Protein 8CID (pdb70)

Nearest PDB structures (foldseek):
  8cid-assembly1_B  TM=9.946E-01  e=5.737E-70  Oryza sativa
  8hl8-assembly1_A  TM=7.760E-01  e=4.153E-19  Marinactinospora thermotolerans
  7xpu-assembly1_A  TM=7.538E-01  e=1.114E-18  Marinactinospora thermotolerans
  7xpt-assembly1_A  TM=7.602E-01  e=1.715E-18  Marinactinospora thermotolerans
  6qkv-assembly1_A  TM=4.142E-01  e=2.323E+00  Pseudomonas aeruginosa

Organism: Oryza sativa subsp. japonica (NCBI:txid39947)

Structure (mmCIF, N/CA/C/O backbone):
data_8CID
#
_entry.id   8CID
#
_cell.length_a   115.390
_cell.length_b   115.390
_cell.length_c   157.900
_cell.angle_alpha   90.000
_cell.angle_beta   90.000
_cell.angle_gamma   90.000
#
_symmetry.space_group_name_H-M   'P 43 21 2'
#
loop_
_atom_site.group_PDB
_atom_site.id
_atom_site.type_symbol
_atom_site.label_atom_id
_atom_site.label_alt_id
_atom_site.label_comp_id
_atom_site.label_asym_id
_atom_site.label_entity_id
_atom_site.label_seq_id
_atom_site.pdbx_PDB_ins_code
_atom_site.Cartn_x
_atom_site.Cartn_y
_atom_site.Cartn_z
_atom_site.occupancy
_atom_site.B_iso_or_equiv
_atom_site.auth_seq_id
_atom_site.auth_comp_id
_atom_site.auth_asym_id
_atom_site.auth_atom_id
_atom_site.pdbx_PDB_model_num
ATOM 1 N N . GLU A 1 4 ? 54.47835 95.53998 82.61790 1.000 78.44472 4 GLU A N 1
ATOM 2 C CA . GLU A 1 4 ? 55.38045 96.57462 83.21945 1.000 79.80751 4 GLU A CA 1
ATOM 3 C C . GLU A 1 4 ? 56.82562 96.06977 83.25687 1.000 80.54439 4 GLU A C 1
ATOM 4 O O . GLU A 1 4 ? 57.08014 94.90763 83.59297 1.000 80.84251 4 GLU A O 1
ATOM 16 N N . ILE A 1 5 ? 57.76482 96.95683 82.92912 1.000 78.26471 5 ILE A N 1
ATOM 17 C CA . ILE A 1 5 ? 59.14996 96.58261 82.66742 1.000 78.77667 5 ILE A CA 1
ATOM 18 C C . ILE A 1 5 ? 60.06886 97.60848 83.31119 1.000 80.37374 5 ILE A C 1
ATOM 19 O O . ILE A 1 5 ? 59.76544 98.80542 83.32885 1.000 80.51809 5 ILE A O 1
ATOM 35 N N . GLN A 1 6 ? 61.20638 97.13910 83.81269 1.000 80.11520 6 GLN A N 1
ATOM 36 C CA . GLN A 1 6 ? 62.31409 97.98869 84.21293 1.000 81.64280 6 GLN A CA 1
ATOM 37 C C . GLN A 1 6 ? 63.55898 97.61086 83.42070 1.000 81.61305 6 GLN A C 1
ATOM 38 O O . GLN A 1 6 ? 63.64161 96.52683 82.83694 1.000 80.77777 6 GLN A O 1
ATOM 52 N N . ASP A 1 7 ? 64.53788 98.51847 83.40861 1.000 81.27403 7 ASP A N 1
ATOM 53 C CA . ASP A 1 7 ? 65.76157 98.27050 82.65202 1.000 81.41444 7 ASP A CA 1
ATOM 54 C C . ASP A 1 7 ? 66.41612 96.96840 83.09629 1.000 82.20544 7 ASP A C 1
ATOM 55 O O . ASP A 1 7 ? 66.98393 96.23239 82.28130 1.000 81.69889 7 ASP A O 1
ATOM 64 N N . SER A 1 8 ? 66.34773 96.66728 84.39310 1.000 79.92607 8 SER A N 1
ATOM 65 C CA . SER A 1 8 ? 67.05530 95.51390 84.93338 1.000 80.96530 8 SER A CA 1
ATOM 66 C C . SER A 1 8 ? 66.60700 94.19075 84.32929 1.000 79.63588 8 SER A C 1
ATOM 67 O O . SER A 1 8 ? 67.25777 93.16777 84.57833 1.000 80.39830 8 SER A O 1
ATOM 75 N N . GLU A 1 9 ? 65.52084 94.17087 83.55692 1.000 82.29368 9 GLU A N 1
ATOM 76 C CA . GLU A 1 9 ? 65.03599 92.93121 82.96340 1.000 81.09518 9 GLU A CA 1
ATOM 77 C C . GLU A 1 9 ? 65.34049 92.79726 81.47134 1.000 79.83485 9 GLU A C 1
ATOM 78 O O . GLU A 1 9 ? 64.85246 91.85350 80.83669 1.000 78.74964 9 GLU A O 1
ATOM 90 N N . VAL A 1 10 ? 66.12782 93.70204 80.89566 1.000 80.30500 10 VAL A N 1
ATOM 91 C CA . VAL A 1 10 ? 66.36037 93.74201 79.45368 1.000 79.12921 10 VAL A CA 1
ATOM 92 C C . VAL A 1 10 ? 67.77880 93.26419 79.17760 1.000 80.22454 10 VAL A C 1
ATOM 93 O O . VAL A 1 10 ? 68.72591 93.70334 79.83900 1.000 81.81173 10 VAL A O 1
ATOM 106 N N . ASP A 1 11 ? 67.92353 92.37921 78.18749 1.000 79.27784 11 ASP A N 1
ATOM 107 C CA . ASP A 1 11 ? 69.21410 91.88063 77.71717 1.000 80.21518 11 ASP A CA 1
ATOM 108 C C . ASP A 1 11 ? 69.34929 92.24885 76.24365 1.000 79.11320 11 ASP A C 1
ATOM 109 O O . ASP A 1 11 ? 68.59527 91.75107 75.40195 1.000 77.70219 11 ASP A O 1
ATOM 118 N N . ILE A 1 12 ? 70.30528 93.12507 75.93258 1.000 77.65353 12 ILE A N 1
ATOM 119 C CA . ILE A 1 12 ? 70.59350 93.51173 74.54872 1.000 76.85257 12 ILE A CA 1
ATOM 120 C C . ILE A 1 12 ? 71.47766 92.42423 73.94974 1.000 77.48214 12 ILE A C 1
ATOM 121 O O . ILE A 1 12 ? 72.68818 92.38714 74.16825 1.000 79.04712 12 ILE A O 1
ATOM 137 N N . VAL A 1 13 ? 70.87607 91.56429 73.13362 1.000 76.14865 13 VAL A N 1
ATOM 138 C CA . VAL A 1 13 ? 71.55186 90.44112 72.48179 1.000 76.67361 13 VAL A CA 1
ATOM 139 C C . VAL A 1 13 ? 71.86050 90.83400 71.04473 1.000 76.04335 13 VAL A C 1
ATOM 140 O O . VAL A 1 13 ? 70.94686 91.12798 70.26260 1.000 74.46596 13 VAL A O 1
ATOM 153 N N . ILE A 1 14 ? 73.14419 90.81187 70.68716 1.000 76.24019 14 ILE A N 1
ATOM 154 C CA . ILE A 1 14 ? 73.61054 91.32131 69.40344 1.000 75.94938 14 ILE A CA 1
ATOM 155 C C . ILE A 1 14 ? 74.49550 90.27759 68.74312 1.000 76.95725 14 ILE A C 1
ATOM 156 O O . ILE A 1 14 ? 75.38733 89.71077 69.38658 1.000 78.59326 14 ILE A O 1
ATOM 172 N N . ALA A 1 15 ? 74.24787 90.03825 67.45777 1.000 77.58259 15 ALA A N 1
ATOM 173 C CA . ALA A 1 15 ? 75.13890 89.25774 66.61310 1.000 78.59096 15 ALA A CA 1
ATOM 174 C C . ALA A 1 15 ? 76.20639 90.16482 66.01957 1.000 79.42187 15 ALA A C 1
ATOM 175 O O . ALA A 1 15 ? 75.89733 91.25531 65.52501 1.000 78.45343 15 ALA A O 1
ATOM 182 N N . ALA A 1 16 ? 77.46076 89.72163 66.08661 1.000 81.07705 16 ALA A N 1
ATOM 183 C CA . ALA A 1 16 ? 78.56646 90.40007 65.42175 1.000 82.10620 16 ALA A CA 1
ATOM 184 C C . ALA A 1 16 ? 78.97212 89.61199 64.17945 1.000 82.50281 16 ALA A C 1
ATOM 185 O O . ALA A 1 16 ? 79.53873 88.52049 64.28625 1.000 83.80430 16 ALA A O 1
ATOM 192 N N . LEU A 1 17 ? 78.63980 90.14579 63.00240 1.000 82.69411 17 LEU A N 1
ATOM 193 C CA . LEU A 1 17 ? 79.18659 89.65487 61.74537 1.000 83.30621 17 LEU A CA 1
ATOM 194 C C . LEU A 1 17 ? 80.24367 90.60127 61.18632 1.000 84.29790 17 LEU A C 1
ATOM 195 O O . LEU A 1 17 ? 81.07273 90.17747 60.36875 1.000 85.51500 17 LEU A O 1
ATOM 211 N N . GLN A 1 18 ? 80.20901 91.87921 61.59380 1.000 84.68147 18 GLN A N 1
ATOM 212 C CA . GLN A 1 18 ? 81.32456 92.80454 61.42665 1.000 85.96797 18 GLN A CA 1
ATOM 213 C C . GLN A 1 18 ? 82.29627 92.66753 62.59082 1.000 87.87938 18 GLN A C 1
ATOM 214 O O . GLN A 1 18 ? 81.86228 92.64442 63.74957 1.000 87.64276 18 GLN A O 1
ATOM 228 N N . PRO A 1 19 ? 83.60263 92.56004 62.33384 1.000 86.72427 19 PRO A N 1
ATOM 229 C CA . PRO A 1 19 ? 84.52863 92.40600 63.46752 1.000 88.65724 19 PRO A CA 1
ATOM 230 C C . PRO A 1 19 ? 84.73496 93.68977 64.25415 1.000 88.91296 19 PRO A C 1
ATOM 231 O O . PRO A 1 19 ? 84.82792 93.64209 65.48930 1.000 89.60893 19 PRO A O 1
ATOM 242 N N . ASN A 1 20 ? 84.83339 94.83541 63.57903 1.000 89.67744 20 ASN A N 1
ATOM 243 C CA . ASN A 1 20 ? 85.06987 96.11116 64.25039 1.000 90.07287 20 ASN A CA 1
ATOM 244 C C . ASN A 1 20 ? 83.72724 96.74098 64.59687 1.000 87.97026 20 ASN A C 1
ATOM 245 O O . ASN A 1 20 ? 83.05894 97.31985 63.73549 1.000 86.42788 20 ASN A O 1
ATOM 256 N N . LEU A 1 21 ? 83.33824 96.65129 65.86834 1.000 87.76936 21 LEU A N 1
ATOM 257 C CA . LEU A 1 21 ? 82.09303 97.23699 66.34269 1.000 86.03253 21 LEU A CA 1
ATOM 258 C C . LEU A 1 21 ? 82.33101 98.50001 67.16410 1.000 86.75855 21 LEU A C 1
ATOM 259 O O . LEU A 1 21 ? 81.48843 98.86838 67.99036 1.000 85.98376 21 LEU A O 1
ATOM 275 N N . THR A 1 22 ? 83.46422 99.17038 66.94917 1.000 84.39110 22 THR A N 1
ATOM 276 C CA . THR A 1 22 ? 83.72979 100.43531 67.62689 1.000 85.20904 22 THR A CA 1
ATOM 277 C C . THR A 1 22 ? 82.77343 101.51895 67.14474 1.000 83.45540 22 THR A C 1
ATOM 278 O O . THR A 1 22 ? 82.13865 102.20733 67.95164 1.000 83.07575 22 THR A O 1
ATOM 289 N N . THR A 1 23 ? 82.65180 101.67588 65.82395 1.000 83.32438 23 THR A N 1
ATOM 290 C CA . THR A 1 23 ? 81.75692 102.68801 65.27498 1.000 81.68516 23 THR A CA 1
ATOM 291 C C . THR A 1 23 ? 80.32450 102.45040 65.73489 1.000 79.85586 23 THR A C 1
ATOM 292 O O . THR A 1 23 ? 79.60117 103.39644 66.06563 1.000 79.10945 23 THR A O 1
ATOM 303 N N . PHE A 1 24 ? 79.90940 101.18423 65.77081 1.000 82.76544 24 PHE A N 1
ATOM 304 C CA . PHE A 1 24 ? 78.54679 100.81540 66.14069 1.000 81.07013 24 PHE A CA 1
ATOM 305 C C . PHE A 1 24 ? 78.24881 101.14000 67.59857 1.000 81.59902 24 PHE A C 1
ATOM 306 O O . PHE A 1 24 ? 77.30341 101.87419 67.90252 1.000 80.58152 24 PHE A O 1
ATOM 323 N N . PHE A 1 25 ? 79.06033 100.61692 68.51817 1.000 82.44007 25 PHE A N 1
ATOM 324 C CA . PHE A 1 25 ? 78.72401 100.72091 69.93434 1.000 82.98005 25 PHE A CA 1
ATOM 325 C C . PHE A 1 25 ? 78.86798 102.14652 70.44890 1.000 83.71584 25 PHE A C 1
ATOM 326 O O . PHE A 1 25 ? 78.08947 102.58125 71.30536 1.000 83.39603 25 PHE A O 1
ATOM 343 N N . GLU A 1 26 ? 79.85888 102.89108 69.95413 1.000 83.50201 26 GLU A N 1
ATOM 344 C CA . GLU A 1 26 ? 79.99531 104.27877 70.38647 1.000 84.27573 26 GLU A CA 1
ATOM 345 C C . GLU A 1 26 ?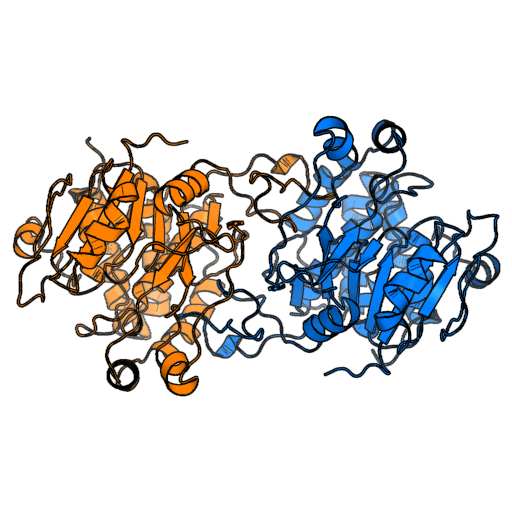 78.77530 105.10137 69.98701 1.000 82.43320 26 GLU A C 1
ATOM 346 O O . GLU A 1 26 ? 78.43623 106.08200 70.66129 1.000 82.77257 26 GLU A O 1
ATOM 358 N N . ALA A 1 27 ? 78.10267 104.71980 68.89749 1.000 82.32018 27 ALA A N 1
ATOM 359 C CA . ALA A 1 27 ? 76.89692 105.42938 68.48469 1.000 80.55126 27 ALA A CA 1
ATOM 360 C C . ALA A 1 27 ? 75.69449 105.01479 69.32693 1.000 79.57678 27 ALA A C 1
ATOM 361 O O . ALA A 1 27 ? 74.87771 105.86126 69.70887 1.000 79.06970 27 ALA A O 1
ATOM 368 N N . TRP A 1 28 ? 75.56947 103.71895 69.62040 1.000 81.33403 28 TRP A N 1
ATOM 369 C CA . TRP A 1 28 ? 74.49042 103.20262 70.45265 1.000 80.55935 28 TRP A CA 1
ATOM 370 C C . TRP A 1 28 ? 74.74325 103.36762 71.94314 1.000 82.12878 28 TRP A C 1
ATOM 371 O O . TRP A 1 28 ? 73.85239 103.05381 72.73979 1.000 81.66965 28 TRP A O 1
ATOM 392 N N . ARG A 1 29 ? 75.91739 103.85434 72.33974 1.000 79.94028 29 ARG A N 1
ATOM 393 C CA . ARG A 1 29 ? 76.31652 103.84417 73.74280 1.000 81.69401 29 ARG A CA 1
ATOM 394 C C . ARG A 1 29 ? 75.27330 104.51194 74.63330 1.000 81.39938 29 ARG A C 1
ATOM 395 O O . ARG A 1 29 ? 74.80970 103.88362 75.59404 1.000 81.57395 29 ARG A O 1
ATOM 416 N N . PRO A 1 30 ? 74.88078 105.76373 74.37392 1.000 81.25410 30 PRO A N 1
ATOM 417 C CA . PRO A 1 30 ? 73.91162 106.40928 75.27962 1.000 81.21719 30 PRO A CA 1
ATOM 418 C C . PRO A 1 30 ? 72.71391 105.53713 75.61555 1.000 79.85062 30 PRO A C 1
ATOM 419 O O . PRO A 1 30 ? 72.11576 105.69511 76.68790 1.000 80.33812 30 PRO A O 1
ATOM 430 N N . PHE A 1 31 ? 72.34438 104.61857 74.72557 1.000 81.24894 31 PHE A N 1
ATOM 431 C CA . PHE A 1 31 ? 71.14987 103.79794 74.87915 1.000 79.82586 31 PHE A CA 1
ATOM 432 C C . PHE A 1 31 ? 71.43613 102.38553 75.36855 1.000 80.22921 31 PHE A C 1
ATOM 433 O O . PHE A 1 31 ? 70.63526 101.83573 76.13322 1.000 79.95471 31 PHE A O 1
ATOM 450 N N . PHE A 1 32 ? 72.56906 101.79314 74.97464 1.000 80.16747 32 PHE A N 1
ATOM 451 C CA . PHE A 1 32 ? 72.87672 100.44872 75.44095 1.000 80.68350 32 PHE A CA 1
ATOM 452 C C . PHE A 1 32 ? 73.47063 100.46067 76.84854 1.000 82.70109 32 PHE A C 1
ATOM 453 O O . PHE A 1 32 ? 73.22248 99.53781 77.63521 1.000 82.98941 32 PHE A O 1
ATOM 470 N N . SER A 1 33 ? 74.29174 101.47099 77.15659 1.000 80.18681 33 SER A N 1
ATOM 471 C CA . SER A 1 33 ? 75.15581 101.44500 78.33486 1.000 82.41641 33 SER A CA 1
ATOM 472 C C . SER A 1 33 ? 74.43431 100.94214 79.57656 1.000 82.69654 33 SER A C 1
ATOM 473 O O . SER A 1 33 ? 74.93257 100.06007 80.28114 1.000 83.82327 33 SER A O 1
ATOM 481 N N . ARG A 1 34 ? 73.25148 101.48152 79.85358 1.000 83.95303 34 ARG A N 1
ATOM 482 C CA . ARG A 1 34 ? 72.51058 101.13202 81.05895 1.000 84.31830 34 ARG A CA 1
ATOM 483 C C . ARG A 1 34 ? 71.96939 99.70648 81.05618 1.000 83.30933 34 ARG A C 1
ATOM 484 O O . ARG A 1 34 ? 71.27421 99.34126 82.01370 1.000 83.50063 34 ARG A O 1
ATOM 505 N N . PHE A 1 35 ? 72.29113 98.88940 80.05265 1.000 83.10413 35 PHE A N 1
ATOM 506 C CA . PHE A 1 35 ? 71.74791 97.54351 79.93327 1.000 82.11795 35 PHE A CA 1
ATOM 507 C C . PHE A 1 35 ? 72.88520 96.52938 79.81257 1.000 83.14688 35 PHE A C 1
ATOM 508 O O . PHE A 1 35 ? 74.02466 96.87989 79.49612 1.000 84.22592 35 PHE A O 1
ATOM 525 N N . HIS A 1 36 ? 72.54949 95.25279 80.01893 1.000 83.90690 36 HIS A N 1
ATOM 526 C CA . HIS A 1 36 ? 73.47814 94.14503 79.80351 1.000 84.71497 36 HIS A CA 1
ATOM 527 C C . HIS A 1 36 ? 73.51161 93.79212 78.31966 1.000 83.38000 36 HIS A C 1
ATOM 528 O O . HIS A 1 36 ? 72.45786 93.61872 77.69914 1.000 81.59172 36 HIS A O 1
ATOM 543 N N . ILE A 1 37 ? 74.70952 93.68969 77.74987 1.000 83.62131 37 ILE A N 1
ATOM 544 C CA . ILE A 1 37 ? 74.88766 93.45865 76.31988 1.000 82.64039 37 ILE A CA 1
ATOM 545 C C . ILE A 1 37 ? 75.53292 92.09073 76.12457 1.000 83.39166 37 ILE A C 1
ATOM 546 O O . ILE A 1 37 ? 76.67392 91.86953 76.55346 1.000 85.23174 37 ILE A O 1
ATOM 562 N N . ILE A 1 38 ? 74.83338 91.19809 75.41818 1.000 81.18505 38 ILE A N 1
ATOM 563 C CA . ILE A 1 38 ? 75.32948 89.85905 75.10641 1.000 81.79793 38 ILE A CA 1
ATOM 564 C C . ILE A 1 38 ? 75.73920 89.79350 73.64233 1.000 81.32403 38 ILE A C 1
ATOM 565 O O . ILE A 1 38 ? 74.96224 89.33734 72.79455 1.000 79.87940 38 ILE A O 1
ATOM 581 N N . VAL A 1 39 ? 76.97273 90.20517 73.34294 1.000 82.02125 39 VAL A N 1
ATOM 582 C CA . VAL A 1 39 ? 77.52278 90.03339 72.00298 1.000 81.94620 39 VAL A CA 1
ATOM 583 C C . VAL A 1 39 ? 77.81603 88.56175 71.72546 1.000 82.57403 39 VAL A C 1
ATOM 584 O O . VAL A 1 39 ? 78.21033 87.79684 72.61896 1.000 83.87353 39 VAL A O 1
ATOM 597 N N . VAL A 1 40 ? 77.64156 88.16320 70.46618 1.000 82.79283 40 VAL A N 1
ATOM 598 C CA . VAL A 1 40 ? 77.98636 86.82461 69.99320 1.000 83.50249 40 VAL A CA 1
ATOM 599 C C . VAL A 1 40 ? 78.84488 86.96854 68.74414 1.000 84.06287 40 VAL A C 1
ATOM 600 O O . VAL A 1 40 ? 78.43636 87.62684 67.77856 1.000 82.79348 40 VAL A O 1
ATOM 613 N N . LYS A 1 41 ? 80.01947 86.34263 68.75646 1.000 85.15367 41 LYS A N 1
ATOM 614 C CA . LYS A 1 41 ? 80.88168 86.28420 67.58322 1.000 85.96545 41 LYS A CA 1
ATOM 615 C C . LYS A 1 41 ? 80.39737 85.19772 66.63328 1.000 85.40190 41 LYS A C 1
ATOM 616 O O . LYS A 1 41 ? 80.21054 84.04597 67.04028 1.000 85.86101 41 LYS A O 1
ATOM 635 N N . ASP A 1 42 ? 80.20658 85.55773 65.37280 1.000 86.37748 42 ASP A N 1
ATOM 636 C CA . ASP A 1 42 ? 79.90228 84.59233 64.32984 1.000 86.13939 42 ASP A CA 1
ATOM 637 C C . ASP A 1 42 ? 80.94438 83.47402 64.29745 1.000 88.34006 42 ASP A C 1
ATOM 638 O O . ASP A 1 42 ? 82.14446 83.76144 64.16429 1.000 89.98157 42 ASP A O 1
ATOM 647 N N . PRO A 1 43 ? 80.53837 82.20581 64.41869 1.000 86.75670 43 PRO A N 1
ATOM 648 C CA . PRO A 1 43 ? 81.51192 81.10880 64.25591 1.000 88.93137 43 PRO A CA 1
ATOM 649 C C . PRO A 1 43 ? 82.36074 81.20154 62.99508 1.000 89.96408 43 PRO A C 1
ATOM 650 O O . PRO A 1 43 ? 83.55255 80.87500 63.04352 1.000 92.10807 43 PRO A O 1
ATOM 661 N N . ASP A 1 44 ? 81.79060 81.62444 61.86183 1.000 89.94011 44 ASP A N 1
ATOM 662 C CA . ASP A 1 44 ? 82.58463 81.70806 60.63923 1.000 90.99246 44 ASP A CA 1
ATOM 663 C C . ASP A 1 44 ? 83.58480 82.85682 60.67185 1.000 91.78538 44 ASP A C 1
ATOM 664 O O . ASP A 1 44 ? 84.37149 82.99864 59.72915 1.000 92.88247 44 ASP A O 1
ATOM 673 N N . MET A 1 45 ? 83.56232 83.67949 61.71788 1.000 91.12139 45 MET A N 1
ATOM 674 C CA . MET A 1 45 ? 84.40961 84.86108 61.81754 1.000 91.77790 45 MET A CA 1
ATOM 675 C C . MET A 1 45 ? 85.75862 84.46973 62.41047 1.000 94.37344 45 MET A C 1
ATOM 676 O O . MET A 1 45 ? 85.81689 83.95030 63.52958 1.000 95.01838 45 MET A O 1
ATOM 690 N N . ALA A 1 46 ? 86.83821 84.71956 61.66762 1.000 93.70957 46 ALA A N 1
ATOM 691 C CA . ALA A 1 46 ? 88.17054 84.41311 62.17787 1.000 96.32321 46 ALA A CA 1
ATOM 692 C C . ALA A 1 46 ? 88.73169 85.53877 63.04227 1.000 96.82055 46 ALA A C 1
ATOM 693 O O . ALA A 1 46 ? 89.30660 85.27968 64.10424 1.000 98.25584 46 ALA A O 1
ATOM 700 N N . GLU A 1 47 ? 88.57957 86.78589 62.60335 1.000 99.11404 47 GLU A N 1
ATOM 701 C CA . GLU A 1 47 ? 89.21863 87.92876 63.24306 1.000 99.82826 47 GLU A CA 1
ATOM 702 C C . GLU A 1 47 ? 88.61849 88.18877 64.62820 1.000 99.04014 47 GLU A C 1
ATOM 703 O O . GLU A 1 47 ? 87.73788 87.46695 65.10449 1.000 97.97964 47 GLU A O 1
ATOM 715 N N . GLU A 1 48 ? 89.08446 89.25478 65.28104 1.000 98.73032 48 GLU A N 1
ATOM 716 C CA . GLU A 1 48 ? 88.72354 89.52359 66.66619 1.000 98.51386 48 GLU A CA 1
ATOM 717 C C . GLU A 1 48 ? 87.84494 90.76053 66.78786 1.000 96.58254 48 GLU A C 1
ATOM 718 O O . GLU A 1 48 ? 87.94580 91.70115 65.99154 1.000 96.10790 48 GLU A O 1
ATOM 730 N N . LEU A 1 49 ? 86.98692 90.73778 67.81112 1.000 95.14244 49 LEU A N 1
ATOM 731 C CA . LEU A 1 49 ? 85.96368 91.75740 68.01672 1.000 93.21823 49 LEU A CA 1
ATOM 732 C C . LEU A 1 49 ? 86.54265 92.98072 68.71191 1.000 94.24328 49 LEU A C 1
ATOM 733 O O . LEU A 1 49 ? 86.84638 92.93563 69.90794 1.000 95.43329 49 LEU A O 1
ATOM 749 N N . GLN A 1 50 ? 86.66817 94.08050 67.97912 1.000 94.22627 50 GLN A N 1
ATOM 750 C CA . GLN A 1 50 ? 87.07127 95.36480 68.55378 1.000 95.00290 50 GLN A CA 1
ATOM 751 C C . GLN A 1 50 ? 85.84484 96.10528 69.06862 1.000 93.16418 50 GLN A C 1
ATOM 752 O O . GLN A 1 50 ? 85.20940 96.88478 68.35946 1.000 91.61750 50 GLN A O 1
ATOM 766 N N . ILE A 1 51 ? 85.52894 95.85920 70.32917 1.000 92.38979 51 ILE A N 1
ATOM 767 C CA . ILE A 1 51 ? 84.39103 96.45321 71.02315 1.000 90.96925 51 ILE A CA 1
ATOM 768 C C . ILE A 1 51 ? 84.93992 97.42659 72.05774 1.000 92.53860 51 ILE A C 1
ATOM 769 O O . ILE A 1 51 ? 85.82370 97.04821 72.83558 1.000 94.54865 51 ILE A O 1
ATOM 785 N N . PRO A 1 52 ? 84.43761 98.65679 72.12239 1.000 90.82450 52 PRO A N 1
ATOM 786 C CA . PRO A 1 52 ? 84.87949 99.58410 73.17139 1.000 92.39341 52 PRO A CA 1
ATOM 787 C C . PRO A 1 52 ? 84.46718 99.12788 74.55843 1.000 92.84129 52 PRO A C 1
ATOM 788 O O . PRO A 1 52 ? 83.61952 98.24834 74.72841 1.000 91.59096 52 PRO A O 1
ATOM 799 N N . THR A 1 53 ? 85.10980 99.72766 75.55985 1.000 93.37618 53 THR A N 1
ATOM 800 C CA . THR A 1 53 ? 84.87338 99.34379 76.93607 1.000 94.19081 53 THR A CA 1
ATOM 801 C C . THR A 1 53 ? 83.77160 100.22535 77.52349 1.000 93.15700 53 THR A C 1
ATOM 802 O O . THR A 1 53 ? 83.18990 101.07671 76.84542 1.000 91.77815 53 THR A O 1
ATOM 813 N N . GLY A 1 54 ? 83.47857 100.02726 78.80380 1.000 93.92024 54 GLY A N 1
ATOM 814 C CA . GLY A 1 54 ? 82.38246 100.72874 79.43656 1.000 93.05660 54 GLY A CA 1
ATOM 815 C C . GLY A 1 54 ? 81.03729 100.04484 79.38361 1.000 90.87869 54 GLY A C 1
ATOM 816 O O . GLY A 1 54 ? 80.03178 100.67385 79.74268 1.000 89.96090 54 GLY A O 1
ATOM 820 N N . PHE A 1 55 ? 80.97239 98.79297 78.94153 1.000 92.89378 55 PHE A N 1
ATOM 821 C CA . PHE A 1 55 ? 79.70812 98.07888 78.87787 1.000 90.92295 55 PHE A CA 1
ATOM 822 C C . PHE A 1 55 ? 79.69695 96.84729 79.77137 1.000 91.62116 55 PHE A C 1
ATOM 823 O O . PHE A 1 55 ? 80.73662 96.37356 80.23992 1.000 93.50763 55 PHE A O 1
ATOM 840 N N . ASP A 1 56 ? 78.48369 96.33673 79.98811 1.000 89.53780 56 ASP A N 1
ATOM 841 C CA . ASP A 1 56 ? 78.25227 95.10710 80.74065 1.000 89.84954 56 ASP A CA 1
ATOM 842 C C . ASP A 1 56 ? 78.16223 93.95565 79.73889 1.000 88.70808 56 ASP A C 1
ATOM 843 O O . ASP A 1 56 ? 77.09168 93.40939 79.45824 1.000 87.00786 56 ASP A O 1
ATOM 852 N N . LEU A 1 57 ? 79.32490 93.56919 79.21408 1.000 88.76737 57 LEU A N 1
ATOM 853 C CA . LEU A 1 57 ? 79.39107 92.63286 78.09916 1.000 87.90423 57 LEU A CA 1
ATOM 854 C C . LEU A 1 57 ? 79.85163 91.24071 78.50065 1.000 88.99894 57 LEU A C 1
ATOM 855 O O . LEU A 1 57 ? 80.86092 91.08666 79.20195 1.000 91.06786 57 LEU A O 1
ATOM 871 N N . LYS A 1 58 ? 79.13285 90.23908 77.99989 1.000 88.59748 58 LYS A N 1
ATOM 872 C CA . LYS A 1 58 ? 79.49802 88.83606 78.11941 1.000 89.42836 58 LYS A CA 1
ATOM 873 C C . LYS A 1 58 ? 79.62672 88.22186 76.72752 1.000 88.67670 58 LYS A C 1
ATOM 874 O O . LYS A 1 58 ? 78.76252 87.44267 76.31966 1.000 87.34432 58 LYS A O 1
ATOM 893 N N . VAL A 1 59 ? 80.69787 88.54608 76.00478 1.000 87.55025 59 VAL A N 1
ATOM 894 C CA . VAL A 1 59 ? 80.82023 88.03164 74.64771 1.000 86.92767 59 VAL A CA 1
AT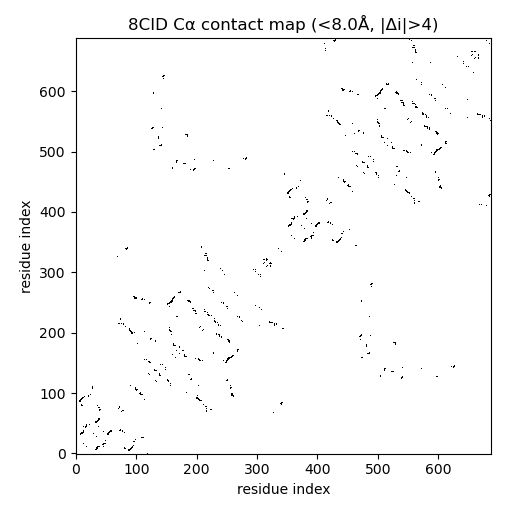OM 895 C C . VAL A 1 59 ? 80.78317 86.50141 74.68484 1.000 87.34770 59 VAL A C 1
ATOM 896 O O . VAL A 1 59 ? 81.25109 85.86822 75.63968 1.000 88.86393 59 VAL A O 1
ATOM 909 N N . TYR A 1 60 ? 80.26259 85.90136 73.61526 1.000 87.61485 60 TYR A N 1
ATOM 910 C CA . TYR A 1 60 ? 80.24625 84.45676 73.43186 1.000 88.03791 60 TYR A CA 1
ATOM 911 C C . TYR A 1 60 ? 80.92013 84.16628 72.09925 1.000 88.44941 60 TYR A C 1
ATOM 912 O O . TYR A 1 60 ? 81.03283 85.04460 71.23744 1.000 87.80211 60 TYR A O 1
ATOM 930 N N . THR A 1 61 ? 81.38148 82.93193 71.93206 1.000 89.16733 61 THR A N 1
ATOM 931 C CA . THR A 1 61 ? 82.22614 82.61859 70.78867 1.000 90.09610 61 THR A CA 1
ATOM 932 C C . THR A 1 61 ? 82.08676 81.16134 70.37241 1.000 90.50460 61 THR A C 1
ATOM 933 O O . THR A 1 61 ? 81.47810 80.34439 71.06719 1.000 90.32338 61 THR A O 1
ATOM 944 N N . LYS A 1 62 ? 82.66312 80.85699 69.20207 1.000 90.42962 62 LYS A N 1
ATOM 945 C CA . LYS A 1 62 ? 82.59353 79.53975 68.57827 1.000 90.94861 62 LYS A CA 1
ATOM 946 C C . LYS A 1 62 ? 82.85985 78.48290 69.63957 1.000 92.41913 62 LYS A C 1
ATOM 947 O O . LYS A 1 62 ? 82.20205 77.43622 69.66633 1.000 92.11864 62 LYS A O 1
ATOM 966 N N . SER A 1 63 ? 83.84213 78.74473 70.50773 1.000 93.81544 63 SER A N 1
ATOM 967 C CA . SER A 1 63 ? 84.13115 77.82323 71.60051 1.000 95.30057 63 SER A CA 1
ATOM 968 C C . SER A 1 63 ? 82.88300 77.56647 72.43604 1.000 93.79008 63 SER A C 1
ATOM 969 O O . SER A 1 63 ? 82.48204 76.41537 72.64334 1.000 94.02062 63 SER A O 1
ATOM 977 N N . ASP A 1 64 ? 82.24052 78.64165 72.90919 1.000 93.56981 64 ASP A N 1
ATOM 978 C CA . ASP A 1 64 ? 81.06203 78.47662 73.75531 1.000 92.24073 64 ASP A CA 1
ATOM 979 C C . ASP A 1 64 ? 79.91871 77.80712 73.00641 1.000 90.60855 64 ASP A C 1
ATOM 980 O O . ASP A 1 64 ? 79.06283 77.16518 73.62251 1.000 90.03608 64 ASP A O 1
ATOM 989 N N . MET A 1 65 ? 79.83846 78.00119 71.69363 1.000 93.53003 65 MET A N 1
ATOM 990 C CA . MET A 1 65 ? 78.69529 77.46326 70.97496 1.000 91.94913 65 MET A CA 1
ATOM 991 C C . MET A 1 65 ? 78.79182 75.94959 70.83286 1.000 93.10791 65 MET A C 1
ATOM 992 O O . MET A 1 65 ? 77.76341 75.26445 70.83176 1.000 92.14474 65 MET A O 1
ATOM 1006 N N . GLY A 1 66 ? 80.01259 75.41121 70.73260 1.000 92.35072 66 GLY A N 1
ATOM 1007 C CA . GLY A 1 66 ? 80.17573 73.98662 70.51315 1.000 93.64273 66 GLY A CA 1
ATOM 1008 C C . GLY A 1 66 ? 79.91744 73.12645 71.73298 1.000 94.31484 66 GLY A C 1
ATOM 1009 O O . GLY A 1 66 ? 79.60772 71.93954 71.58144 1.000 94.79922 66 GLY A O 1
ATOM 1013 N N . VAL A 1 67 ? 80.04170 73.68837 72.94153 1.000 93.72912 67 VAL A N 1
ATOM 1014 C CA . VAL A 1 67 ? 79.72253 72.91428 74.13610 1.000 94.29869 67 VAL A CA 1
ATOM 1015 C C . VAL A 1 67 ? 78.23889 72.57351 74.18884 1.000 92.42385 67 VAL A C 1
ATOM 1016 O O . VAL A 1 67 ? 77.84233 71.62636 74.88186 1.000 92.87951 67 VAL A O 1
ATOM 1029 N N . LEU A 1 68 ? 77.40135 73.33768 73.47765 1.000 94.72914 68 LEU A N 1
ATOM 1030 C CA . LEU A 1 68 ? 76.02374 72.91778 73.25492 1.000 93.07631 68 LEU A CA 1
ATOM 1031 C C . LEU A 1 68 ? 75.96208 71.61550 72.47069 1.000 93.78482 68 LEU A C 1
ATOM 1032 O O . LEU A 1 68 ? 74.98502 70.86830 72.58547 1.000 93.14719 68 LEU A O 1
ATOM 1048 N N . GLY A 1 69 ? 76.98298 71.32891 71.66721 1.000 92.51441 69 GLY A N 1
ATOM 1049 C CA . GLY A 1 69 ? 76.97849 70.11320 70.87343 1.000 93.38993 69 GLY A CA 1
ATOM 1050 C C . GLY A 1 69 ? 75.82841 70.01462 69.90083 1.000 91.67976 69 GLY A C 1
ATOM 1051 O O . GLY A 1 69 ? 75.36118 68.90417 69.61638 1.000 92.05685 69 GLY A O 1
ATOM 1055 N N . ALA A 1 70 ? 75.34936 71.15123 69.39306 1.000 93.82127 70 ALA A N 1
ATOM 1056 C CA . ALA A 1 70 ? 74.14508 71.20571 68.57722 1.000 92.01917 70 ALA A CA 1
ATOM 1057 C C . ALA A 1 70 ? 74.24770 70.29367 67.36217 1.000 92.82103 70 ALA A C 1
ATOM 1058 O O . ALA A 1 70 ? 74.99667 70.57846 66.41967 1.000 93.42557 70 ALA A O 1
ATOM 1065 N N . THR A 1 71 ? 73.43277 69.23885 67.34280 1.000 93.31573 71 THR A N 1
ATOM 1066 C CA . THR A 1 71 ? 73.60442 68.19378 66.34326 1.000 94.52382 71 THR A CA 1
ATOM 1067 C C . THR A 1 71 ? 73.05886 68.59343 64.98031 1.000 93.33929 71 THR A C 1
ATOM 1068 O O . THR A 1 71 ? 73.67162 68.28867 63.94959 1.000 94.45195 71 THR A O 1
ATOM 1079 N N . SER A 1 72 ? 71.93441 69.31667 64.95270 1.000 91.95731 72 SER A N 1
ATOM 1080 C CA . SER A 1 72 ? 71.31461 69.70574 63.69018 1.000 90.76422 72 SER A CA 1
ATOM 1081 C C . SER A 1 72 ? 71.05635 71.20336 63.57794 1.000 88.92435 72 SER A C 1
ATOM 1082 O O . SER A 1 72 ? 70.23628 71.62092 62.75148 1.000 87.51887 72 SER A O 1
ATOM 1090 N N . ILE A 1 73 ? 71.73950 72.02629 64.36626 1.000 89.83045 73 ILE A N 1
ATOM 1091 C CA . ILE A 1 73 ? 71.58343 73.47437 64.30229 1.000 88.28648 73 ILE A CA 1
ATOM 1092 C C . ILE A 1 73 ? 72.90522 74.05017 63.81591 1.000 89.35689 73 ILE A C 1
ATOM 1093 O O . ILE A 1 73 ? 73.97443 73.68375 64.31683 1.000 91.09767 73 ILE A O 1
ATOM 1109 N N . ASP A 1 74 ? 72.82442 74.96678 62.85738 1.000 86.11827 74 ASP A N 1
ATOM 1110 C CA . ASP A 1 74 ? 73.97012 75.71204 62.35273 1.000 86.89095 74 ASP A CA 1
ATOM 1111 C C . ASP A 1 74 ? 73.87153 77.12795 62.90130 1.000 85.61269 74 ASP A C 1
ATOM 1112 O O . ASP A 1 74 ? 72.87758 77.82420 62.65964 1.000 83.76552 74 ASP A O 1
ATOM 1121 N N . PHE A 1 75 ? 74.90153 77.54974 63.63441 1.000 86.72145 75 PHE A N 1
ATOM 1122 C CA . PHE A 1 75 ? 74.89261 78.82831 64.32942 1.000 85.83913 75 PHE A CA 1
ATOM 1123 C C . PHE A 1 75 ? 75.72202 79.88969 63.60909 1.000 86.04352 75 PHE A C 1
ATOM 1124 O O . PHE A 1 75 ? 76.05778 80.91619 64.21013 1.000 85.89552 75 PHE A O 1
ATOM 1141 N N . SER A 1 76 ? 76.05640 79.67069 62.33904 1.000 86.06893 76 SER A N 1
ATOM 1142 C CA . SER A 1 76 ? 76.87003 80.62672 61.60152 1.000 86.38964 76 SER A CA 1
ATOM 1143 C C . SER A 1 76 ? 76.02608 81.77814 61.06610 1.000 84.34707 76 SER A C 1
ATOM 1144 O O . SER A 1 76 ? 74.82157 81.64131 60.83109 1.000 82.81029 76 SER A O 1
ATOM 1152 N N . GLY A 1 77 ? 76.68091 82.92198 60.86944 1.000 83.06821 77 GLY A N 1
ATOM 1153 C CA . GLY A 1 77 ? 76.00077 84.08596 60.32330 1.000 81.31181 77 GLY A CA 1
ATOM 1154 C C . GLY A 1 77 ? 74.99447 84.66176 61.29900 1.000 79.77488 77 GLY A C 1
ATOM 1155 O O . GLY A 1 77 ? 75.21851 84.70482 62.51397 1.000 80.28608 77 GLY A O 1
ATOM 1159 N N . HIS A 1 78 ? 73.86591 85.12564 60.75522 1.000 81.60051 78 HIS A N 1
ATOM 1160 C CA . HIS A 1 78 ? 72.84087 85.73393 61.59801 1.000 80.13765 78 HIS A CA 1
ATOM 1161 C C . HIS A 1 78 ? 72.33416 84.75480 62.65161 1.000 80.29730 78 HIS A C 1
ATOM 1162 O O . HIS A 1 78 ? 71.89135 85.17249 63.72874 1.000 79.80944 78 HIS A O 1
ATOM 1176 N N . SER A 1 79 ? 72.38702 83.45269 62.36253 1.000 79.80297 79 SER A N 1
ATOM 1177 C CA . SER A 1 79 ? 71.83810 82.46400 63.28230 1.000 79.94088 79 SER A CA 1
ATOM 1178 C C . SER A 1 79 ? 72.53899 82.47603 64.63381 1.000 81.09762 79 SER A C 1
ATOM 1179 O O . SER A 1 79 ? 71.95190 82.02829 65.62657 1.000 80.92361 79 SER A O 1
ATOM 1187 N N . CYS A 1 80 ? 73.77718 82.97598 64.70057 1.000 80.42773 80 CYS A N 1
ATOM 1188 C CA . CYS A 1 80 ? 74.48471 82.99542 65.97685 1.000 81.68028 80 CYS A CA 1
ATOM 1189 C C . CYS A 1 80 ? 73.73183 83.81998 67.01472 1.000 80.61553 80 CYS A C 1
ATOM 1190 O O . CYS A 1 80 ? 73.89225 83.60206 68.22143 1.000 81.37712 80 CYS A O 1
ATOM 1198 N N . ARG A 1 81 ? 72.91823 84.77973 66.56874 1.000 80.36434 81 ARG A N 1
ATOM 1199 C CA . ARG A 1 81 ? 72.16479 85.61221 67.49972 1.000 79.41508 81 ARG A CA 1
ATOM 1200 C C . ARG A 1 81 ? 71.16933 84.79802 68.31113 1.000 78.94862 81 ARG A C 1
ATOM 1201 O O . ARG A 1 81 ? 70.74553 85.24871 69.37957 1.000 78.73211 81 ARG A O 1
ATOM 1222 N N . TYR A 1 82 ? 70.78410 83.61352 67.82957 1.000 81.16987 82 TYR A N 1
ATOM 1223 C CA . TYR A 1 82 ? 69.86918 82.76644 68.58310 1.000 80.86078 82 TYR A CA 1
ATOM 1224 C C . TYR A 1 82 ? 70.54324 82.12493 69.78824 1.000 82.44631 82 TYR A C 1
ATOM 1225 O O . TYR A 1 82 ? 69.84918 81.73675 70.73289 1.000 82.27508 82 TYR A O 1
ATOM 1243 N N . PHE A 1 83 ? 71.87462 81.99715 69.77719 1.000 78.97150 83 PHE A N 1
ATOM 1244 C CA . PHE A 1 83 ? 72.57985 81.52522 70.96649 1.000 80.57834 83 PHE A CA 1
ATOM 1245 C C . PHE A 1 83 ? 72.37842 82.49355 72.12596 1.000 80.39816 83 PHE A C 1
ATOM 1246 O O . PHE A 1 83 ? 72.14057 82.07669 73.26594 1.000 80.89692 83 PHE A O 1
ATOM 1263 N N . GLY A 1 84 ? 72.46824 83.79847 71.85094 1.000 80.85909 84 GLY A N 1
ATOM 1264 C CA . GLY A 1 84 ? 72.25410 84.78169 72.89778 1.000 80.76442 84 GLY A CA 1
ATOM 1265 C C . GLY A 1 84 ? 70.88832 84.67792 73.54231 1.000 79.58736 84 GLY A C 1
ATOM 1266 O O . GLY A 1 84 ? 70.74484 84.93028 74.74218 1.000 80.06404 84 GLY A O 1
ATOM 1270 N N . TYR A 1 85 ? 69.86614 84.31721 72.76060 1.000 81.97754 85 TYR A N 1
ATOM 1271 C CA . TYR A 1 85 ? 68.53908 84.14793 73.34026 1.000 80.93919 85 TYR A CA 1
ATOM 1272 C C . TYR A 1 85 ? 68.49507 82.94287 74.27550 1.000 81.91629 85 TYR A C 1
ATOM 1273 O O . TYR A 1 85 ? 67.69535 82.91819 75.22036 1.000 81.66206 85 TYR A O 1
ATOM 1291 N N . LEU A 1 86 ? 69.35104 81.94619 74.03058 1.000 81.97718 86 LEU A N 1
ATOM 1292 C CA . LEU A 1 86 ? 69.37960 80.73395 74.83701 1.000 83.02320 86 LEU A CA 1
ATOM 1293 C C . LEU A 1 86 ? 70.16538 80.94673 76.11876 1.000 84.54217 86 LEU A C 1
ATOM 1294 O O . LEU A 1 86 ? 69.75430 80.46602 77.18022 1.000 84.96059 86 LEU A O 1
ATOM 1310 N N . VAL A 1 87 ? 71.29483 81.66024 76.04521 1.000 82.01298 87 VAL A N 1
ATOM 1311 C CA . VAL A 1 87 ? 72.12432 81.85336 77.22627 1.000 83.65051 87 VAL A CA 1
ATOM 1312 C C . VAL A 1 87 ? 71.83176 83.16265 77.94605 1.000 83.29993 87 VAL A C 1
ATOM 1313 O O . VAL A 1 87 ? 72.45811 83.44867 78.97581 1.000 84.68094 87 VAL A O 1
ATOM 1326 N N . SER A 1 88 ? 70.90989 83.97569 77.44174 1.000 86.24108 88 SER A N 1
ATOM 1327 C CA . SER A 1 88 ? 70.40811 85.07390 78.25040 1.000 85.44744 88 SER A CA 1
ATOM 1328 C C . SER A 1 88 ? 69.48278 84.49412 79.30372 1.000 85.62800 88 SER A C 1
ATOM 1329 O O . SER A 1 88 ? 68.78026 83.51167 79.05476 1.000 85.08509 88 SER A O 1
ATOM 1337 N N . ARG A 1 89 ? 69.46185 85.11810 80.47683 1.000 87.12025 89 ARG A N 1
ATOM 1338 C CA . ARG A 1 89 ? 68.56407 84.71033 81.54745 1.000 87.50310 89 ARG A CA 1
ATOM 1339 C C . ARG A 1 89 ? 67.71518 85.89135 82.01599 1.000 86.17176 89 ARG A C 1
ATOM 1340 O O . ARG A 1 89 ? 67.42718 86.04901 83.20585 1.000 87.41240 89 ARG A O 1
ATOM 1361 N N . LYS A 1 90 ? 67.32526 86.75781 81.08200 1.000 83.26974 90 LYS A N 1
ATOM 1362 C CA . LYS A 1 90 ? 66.44370 87.89239 81.32793 1.000 81.89594 90 LYS A CA 1
ATOM 1363 C C . LYS A 1 90 ? 65.11294 87.70771 80.59819 1.000 79.47026 90 LYS A C 1
ATOM 1364 O O . LYS A 1 90 ? 64.95632 86.84844 79.72310 1.000 78.65220 90 LYS A O 1
ATOM 1383 N N . LYS A 1 91 ? 64.14871 88.55052 80.97997 1.000 80.18190 91 LYS A N 1
ATOM 1384 C CA . LYS A 1 91 ? 62.78729 88.44136 80.45889 1.000 78.24747 91 LYS A CA 1
ATOM 1385 C C . LYS A 1 91 ? 62.67626 88.93776 79.02497 1.000 76.19700 91 LYS A C 1
ATOM 1386 O O . LYS A 1 91 ? 62.10238 88.25498 78.16979 1.000 75.02546 91 LYS A O 1
ATOM 1405 N N . TYR A 1 92 ? 63.20497 90.12144 78.73650 1.000 76.51185 92 TYR A N 1
ATOM 1406 C CA . TYR A 1 92 ? 63.03462 90.73301 77.42812 1.000 74.76335 92 TYR A CA 1
ATOM 1407 C C . TYR A 1 92 ? 64.38958 90.85667 76.74943 1.000 75.37230 92 TYR A C 1
ATOM 1408 O O . TYR A 1 92 ? 65.37185 91.28133 77.36529 1.000 76.96045 92 TYR A O 1
ATOM 1426 N N . VAL A 1 93 ? 64.41908 90.52837 75.46189 1.000 74.01371 93 VAL A N 1
ATOM 1427 C CA . VAL A 1 93 ? 65.62743 90.55693 74.64761 1.000 74.64662 93 VAL A CA 1
ATOM 1428 C C . VAL A 1 93 ? 65.39698 91.59759 73.56311 1.000 73.31242 93 VAL A C 1
ATOM 1429 O O . VAL A 1 93 ? 64.47059 91.46122 72.75573 1.000 71.77759 93 VAL A O 1
ATOM 1442 N N . ILE A 1 94 ? 66.24400 92.62198 73.53718 1.000 72.58343 94 ILE A N 1
ATOM 1443 C CA . ILE A 1 94 ? 66.23078 93.64911 72.50396 1.000 71.79070 94 ILE A CA 1
ATOM 1444 C C . ILE A 1 94 ? 67.42757 93.39170 71.60628 1.000 72.76570 94 ILE A C 1
ATOM 1445 O O . ILE A 1 94 ? 68.56698 93.31389 72.08367 1.000 74.60203 94 ILE A O 1
ATOM 1461 N N . SER A 1 95 ? 67.17530 93.27135 70.30758 1.000 71.35758 95 SER A N 1
ATOM 1462 C CA . SER A 1 95 ? 68.15387 92.71459 69.38457 1.000 72.32947 95 SER A CA 1
ATOM 1463 C C . SER A 1 95 ? 68.20385 93.59528 68.14716 1.000 71.91449 95 SER A C 1
ATOM 1464 O O . SER A 1 95 ? 67.17659 93.83116 67.50551 1.000 70.36930 95 SER A O 1
ATOM 1472 N N . ILE A 1 96 ? 69.40640 94.05724 67.81123 1.000 72.50368 96 ILE A N 1
ATOM 1473 C CA . ILE A 1 96 ? 69.65953 94.93879 66.68277 1.000 72.66236 96 ILE A CA 1
ATOM 1474 C C . ILE A 1 96 ? 70.87050 94.38393 65.95610 1.000 74.45006 96 ILE A C 1
ATOM 1475 O O . ILE A 1 96 ? 71.72037 93.71727 66.55558 1.000 75.95400 96 ILE A O 1
ATOM 1491 N N . ASP A 1 97 ? 70.95205 94.66073 64.66125 1.000 73.62298 97 ASP A N 1
ATOM 1492 C CA . ASP A 1 97 ? 72.07607 94.16764 63.88296 1.000 75.54293 97 ASP A CA 1
ATOM 1493 C C . ASP A 1 97 ? 73.18526 95.20905 63.80981 1.000 77.54202 97 ASP A C 1
ATOM 1494 O O . ASP A 1 97 ? 72.93807 96.41819 63.83168 1.000 77.22065 97 ASP A O 1
ATOM 1503 N N . ASP A 1 98 ? 74.42014 94.71018 63.69402 1.000 76.38261 98 ASP A N 1
ATOM 1504 C CA . ASP A 1 98 ? 75.61390 95.54519 63.73174 1.000 78.80497 98 ASP A CA 1
ATOM 1505 C C . ASP A 1 98 ? 75.64312 96.59030 62.62704 1.000 79.12896 98 ASP A C 1
ATOM 1506 O O . ASP A 1 98 ? 76.41840 97.54290 62.72261 1.000 80.92409 98 ASP A O 1
ATOM 1515 N N . ASN A 1 99 ? 74.86393 96.41948 61.56610 1.000 78.79346 99 ASN A N 1
ATOM 1516 C CA . ASN A 1 99 ? 74.83994 97.36921 60.46227 1.000 79.24951 99 ASN A CA 1
ATOM 1517 C C . ASN A 1 99 ? 73.84809 98.50727 60.67509 1.000 77.56528 99 ASN A C 1
ATOM 1518 O O . ASN A 1 99 ? 73.66154 99.32089 59.76237 1.000 77.82177 99 ASN A O 1
ATOM 1529 N N . CYS A 1 100 ? 73.21721 98.59265 61.84753 1.000 77.84342 100 CYS A N 1
ATOM 1530 C CA . CYS A 1 100 ? 72.27631 99.66160 62.16858 1.000 76.49032 100 CYS A CA 1
ATOM 1531 C C . CYS A 1 100 ? 72.87037 100.68893 63.12852 1.000 77.86691 100 CYS A C 1
ATOM 1532 O O . CYS A 1 100 ? 73.65937 100.34170 64.01018 1.000 79.07769 100 CYS A O 1
ATOM 1540 N N . LEU A 1 101 ? 72.48078 101.95047 62.94914 1.000 73.68451 101 LEU A N 1
ATOM 1541 C CA . LEU A 1 101 ? 72.82460 103.07719 63.80137 1.000 74.95544 101 LEU A CA 1
ATOM 1542 C C . LEU A 1 101 ? 71.51609 103.73574 64.23596 1.000 73.15587 101 LEU A C 1
ATOM 1543 O O . LEU A 1 101 ? 70.49141 103.58171 63.56010 1.000 71.40066 101 LEU A O 1
ATOM 1559 N N . PRO A 1 102 ? 71.50135 104.47873 65.34425 1.000 73.59629 102 PRO A N 1
ATOM 1560 C CA . PRO A 1 102 ? 70.23337 105.09015 65.78480 1.000 72.11481 102 PRO A CA 1
ATOM 1561 C C . PRO A 1 102 ? 69.70495 106.11944 64.79248 1.000 72.15947 102 PRO A C 1
ATOM 1562 O O . PRO A 1 102 ? 70.45938 106.92709 64.24706 1.000 74.09988 102 PRO A O 1
ATOM 1573 N N . ALA A 1 103 ? 68.39109 106.08838 64.56993 1.000 73.58497 103 ALA A N 1
ATOM 1574 C CA . ALA A 1 103 ? 67.76510 106.91748 63.55117 1.000 73.56195 103 ALA A CA 1
ATOM 1575 C C . ALA A 1 103 ? 67.46916 108.31816 64.07987 1.000 74.65690 103 ALA A C 1
ATOM 1576 O O . ALA A 1 103 ? 67.45435 108.56448 65.28660 1.000 74.97236 103 ALA A O 1
ATOM 1583 N N . LYS A 1 104 ? 67.22454 109.24323 63.15483 1.000 76.61442 104 LYS A N 1
ATOM 1584 C CA . LYS A 1 104 ? 66.72666 110.57562 63.47815 1.000 77.64253 104 LYS A CA 1
ATOM 1585 C C . LYS A 1 104 ? 65.28266 110.72786 63.01581 1.000 76.19042 104 LYS A C 1
ATOM 1586 O O . LYS A 1 104 ? 64.95827 110.42572 61.86100 1.000 75.59625 104 LYS A O 1
ATOM 1605 N N . ASP A 1 105 ? 64.42614 111.19535 63.91944 1.000 78.58413 105 ASP A N 1
ATOM 1606 C CA . ASP A 1 105 ? 63.03085 111.47013 63.62097 1.000 77.63031 105 ASP A CA 1
ATOM 1607 C C . ASP A 1 105 ? 62.88792 112.78270 62.85166 1.000 79.44005 105 ASP A C 1
ATOM 1608 O O . ASP A 1 105 ? 63.86684 113.44820 62.49675 1.000 81.39295 105 ASP A O 1
ATOM 1617 N N . ASN A 1 106 ? 61.63114 113.15489 62.59038 1.000 78.65324 106 ASN A N 1
ATOM 1618 C CA . ASN A 1 106 ? 61.33856 114.39438 61.87379 1.000 80.47969 106 ASN A CA 1
ATOM 1619 C C . ASN A 1 106 ? 61.80320 115.62870 62.64079 1.000 82.79478 106 ASN A C 1
ATOM 1620 O O . ASN A 1 106 ? 62.17125 116.64136 62.02896 1.000 84.94768 106 ASN A O 1
ATOM 1631 N N . GLY A 1 107 ? 61.78275 115.57558 63.96379 1.000 78.42792 107 GLY A N 1
ATOM 1632 C CA . GLY A 1 107 ? 62.33373 116.65762 64.74494 1.000 80.81756 107 GLY A CA 1
ATOM 1633 C C . GLY A 1 107 ? 63.84417 116.68802 64.81721 1.000 82.23065 107 GLY A C 1
ATOM 1634 O O . GLY A 1 107 ? 64.41653 117.51342 65.53906 1.000 84.40518 107 GLY A O 1
ATOM 1638 N N . GLY A 1 108 ? 64.50879 115.80139 64.07938 1.000 80.74595 108 GLY A N 1
ATOM 1639 C CA . GLY A 1 108 ? 65.94486 115.65571 64.14765 1.000 82.05996 108 GLY A CA 1
ATOM 1640 C C . GLY A 1 108 ? 66.46627 114.93606 65.36740 1.000 81.54254 108 GLY A C 1
ATOM 1641 O O . GLY A 1 108 ? 67.68425 114.76765 65.48919 1.000 82.80956 108 GLY A O 1
ATOM 1645 N N . LEU A 1 109 ? 65.58808 114.50672 66.26459 1.000 82.02408 109 LEU A N 1
ATOM 1646 C CA . LEU A 1 109 ? 65.98813 113.78938 67.46349 1.000 81.61632 109 LEU A CA 1
ATOM 1647 C C . LEU A 1 109 ? 66.48445 112.38742 67.11907 1.000 79.96709 109 LEU A C 1
ATOM 1648 O O . LEU A 1 109 ? 66.03881 111.76518 66.15360 1.000 78.32972 109 LEU A O 1
ATOM 1664 N N . THR A 1 110 ? 67.42113 111.88972 67.92639 1.000 78.38082 110 THR A N 1
ATOM 1665 C CA . THR A 1 110 ? 67.90877 110.51899 67.78542 1.000 77.09233 110 THR A CA 1
ATOM 1666 C C . THR A 1 110 ? 67.00416 109.59409 68.59345 1.000 75.00632 110 THR A C 1
ATOM 1667 O O . THR A 1 110 ? 66.78610 109.81489 69.78950 1.000 75.51556 110 THR A O 1
ATOM 1678 N N . VAL A 1 111 ? 66.50009 108.54745 67.94440 1.000 77.15337 111 VAL A N 1
ATOM 1679 C CA . VAL A 1 111 ? 65.45309 107.70375 68.51520 1.000 75.17351 111 VAL A CA 1
ATOM 1680 C C . VAL A 1 111 ? 66.09659 106.67154 69.43586 1.000 75.18600 111 VAL A C 1
ATOM 1681 O O . VAL A 1 111 ? 66.78879 105.76265 68.97293 1.000 74.94549 111 VAL A O 1
ATOM 1694 N N . ASP A 1 112 ? 65.86412 106.80433 70.74364 1.000 74.36714 112 ASP A N 1
ATOM 1695 C CA . ASP A 1 112 ? 66.25410 105.76916 71.70142 1.000 74.35312 112 ASP A CA 1
ATOM 1696 C C . ASP A 1 112 ? 65.36007 104.56159 71.42823 1.000 72.07233 112 ASP A C 1
ATOM 1697 O O . ASP A 1 112 ? 64.32321 104.34921 72.06260 1.000 71.17774 112 ASP A O 1
ATOM 1706 N N . ALA A 1 113 ? 65.78026 103.75375 70.44914 1.000 73.73899 113 ALA A N 1
ATOM 1707 C CA . ALA A 1 113 ? 65.00896 102.57390 70.07059 1.000 71.82756 113 ALA A CA 1
ATOM 1708 C C . ALA A 1 113 ? 64.88698 101.58311 71.22091 1.000 71.64745 113 ALA A C 1
ATOM 1709 O O . ALA A 1 113 ? 63.92226 100.80964 71.27521 1.000 70.23742 113 ALA A O 1
ATOM 1716 N N . VAL A 1 114 ? 65.85688 101.57309 72.13762 1.000 71.66074 114 VAL A N 1
ATOM 1717 C CA . VAL A 1 114 ? 65.79110 100.64236 73.25885 1.000 71.81348 114 VAL A CA 1
ATOM 1718 C C . VAL A 1 114 ? 64.65366 101.03270 74.19567 1.000 71.49233 114 VAL A C 1
ATOM 1719 O O . VAL A 1 114 ? 63.92706 100.17234 74.70796 1.000 70.70845 114 VAL A O 1
ATOM 1732 N N . ALA A 1 115 ? 64.47926 102.33528 74.43325 1.000 72.37087 115 ALA A N 1
ATOM 1733 C CA . ALA A 1 115 ? 63.36620 102.79994 75.25258 1.000 72.30912 115 ALA A CA 1
ATOM 1734 C C . ALA A 1 115 ? 62.03710 102.66330 74.51666 1.000 70.41227 115 ALA A C 1
ATOM 1735 O O . ALA A 1 115 ? 60.99311 102.48591 75.15493 1.000 70.03812 115 ALA A O 1
ATOM 1742 N N . GLN A 1 116 ? 62.04231 102.75609 73.18102 1.000 71.35849 116 GLN A N 1
ATOM 1743 C CA . GLN A 1 116 ? 60.78669 102.60199 72.44726 1.000 69.78749 116 GLN A CA 1
ATOM 1744 C C . GLN A 1 116 ? 60.32372 101.14786 72.42870 1.000 68.52736 116 GLN A C 1
ATOM 1745 O O . GLN A 1 116 ?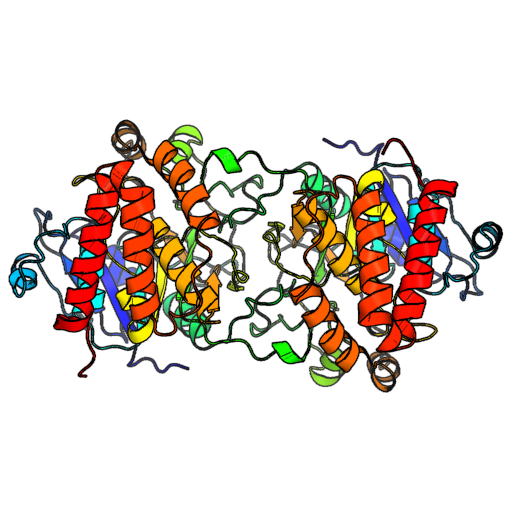 59.12707 100.87058 72.58280 1.000 67.74563 116 GLN A O 1
ATOM 1759 N N . HIS A 1 117 ? 61.24705 100.20225 72.22677 1.000 69.90803 117 HIS A N 1
ATOM 1760 C CA . HIS A 1 117 ? 60.85790 98.79516 72.26424 1.000 69.01892 117 HIS A CA 1
ATOM 1761 C C . HIS A 1 117 ? 60.23959 98.45728 73.61785 1.000 69.40708 117 HIS A C 1
ATOM 1762 O O . HIS A 1 117 ? 59.19279 97.80028 73.70080 1.000 68.60739 117 HIS A O 1
ATOM 1776 N N . MET A 1 118 ? 60.88893 98.89896 74.69623 1.000 69.42123 118 MET A N 1
ATOM 1777 C CA . MET A 1 118 ? 60.33945 98.71091 76.03367 1.000 70.16299 118 MET A CA 1
ATOM 1778 C C . MET A 1 118 ? 58.96817 99.36598 76.15313 1.000 69.73060 118 MET A C 1
ATOM 1779 O O . MET A 1 118 ? 58.05254 98.79190 76.74871 1.000 69.61430 118 MET A O 1
ATOM 1793 N N . SER A 1 119 ? 58.80082 100.56410 75.58931 1.000 70.93330 119 SER A N 1
ATOM 1794 C CA . SER A 1 119 ? 57.48848 101.20512 75.60879 1.000 70.71178 119 SER A CA 1
ATOM 1795 C C . SER A 1 119 ? 56.47101 100.36912 74.84140 1.000 69.19130 119 SER A C 1
ATOM 1796 O O . SER A 1 119 ? 55.33508 100.17515 75.29031 1.000 69.18578 119 SER A O 1
ATOM 1804 N N . ASN A 1 120 ? 56.86445 99.86285 73.67004 1.000 70.44077 120 ASN A N 1
ATOM 1805 C CA . ASN A 1 120 ? 55.95754 99.02337 72.88751 1.000 69.21491 120 ASN A CA 1
ATOM 1806 C C . ASN A 1 120 ? 55.49016 97.81828 73.70098 1.000 69.24241 120 ASN A C 1
ATOM 1807 O O . ASN A 1 120 ? 54.34081 97.37472 73.58057 1.000 68.81618 120 ASN A O 1
ATOM 1818 N N . LEU A 1 121 ? 56.37606 97.27278 74.53597 1.000 68.20480 121 LEU A N 1
ATOM 1819 C CA . LEU A 1 121 ? 56.06870 96.07373 75.31351 1.000 68.49768 121 LEU A CA 1
ATOM 1820 C C . LEU A 1 121 ? 55.27418 96.40605 76.57455 1.000 69.54851 121 LEU A C 1
ATOM 1821 O O . LEU A 1 121 ? 54.29991 95.71517 76.88555 1.000 69.56735 121 LEU A O 1
ATOM 1837 N N . LYS A 1 122 ? 55.65701 97.45088 77.31279 1.000 70.48602 122 LYS A N 1
ATOM 1838 C CA . LYS A 1 122 ? 54.88658 97.82561 78.49656 1.000 71.75050 122 LYS A CA 1
ATOM 1839 C C . LYS A 1 122 ? 53.43342 98.12179 78.13890 1.000 71.29540 122 LYS A C 1
ATOM 1840 O O . LYS A 1 122 ? 52.53856 97.93325 78.96890 1.000 72.18807 122 LYS A O 1
ATOM 1859 N N . THR A 1 123 ? 53.17546 98.56323 76.88283 1.000 71.19096 123 THR A N 1
ATOM 1860 C CA . THR A 1 123 ? 51.87484 99.01072 76.38499 1.000 70.93429 123 THR A CA 1
ATOM 1861 C C . THR A 1 123 ? 51.04425 97.84649 75.85728 1.000 70.09770 123 THR A C 1
ATOM 1862 O O . THR A 1 123 ? 51.53690 97.07257 75.02814 1.000 69.04317 123 THR A O 1
ATOM 1873 N N . PRO A 1 124 ? 49.77937 97.70020 76.30177 1.000 68.76080 124 PRO A N 1
ATOM 1874 C CA . PRO A 1 124 ? 48.91748 96.64928 75.73435 1.000 68.20930 124 PRO A CA 1
ATOM 1875 C C . PRO A 1 124 ? 48.79116 96.74612 74.22105 1.000 66.98259 124 PRO A C 1
ATOM 1876 O O . PRO A 1 124 ? 49.14540 97.77106 73.62807 1.000 66.68773 124 PRO A O 1
ATOM 1887 N N . ALA A 1 125 ? 48.27263 95.69407 73.58902 1.000 68.04961 125 ALA A N 1
ATOM 1888 C CA . ALA A 1 125 ? 48.07855 95.64435 72.14642 1.000 67.14503 125 ALA A CA 1
ATOM 1889 C C . ALA A 1 125 ? 46.59992 95.45051 71.82976 1.000 67.67627 125 ALA A C 1
ATOM 1890 O O . ALA A 1 125 ? 45.83276 94.93184 72.64603 1.000 68.59595 125 ALA A O 1
ATOM 1897 N N . THR A 1 126 ? 46.20777 95.86610 70.62526 1.000 68.52695 126 THR A N 1
ATOM 1898 C CA . THR A 1 126 ? 44.80749 95.89188 70.20356 1.000 69.27233 126 THR A CA 1
ATOM 1899 C C . THR A 1 126 ? 44.60162 95.06048 68.94171 1.000 68.80264 126 THR A C 1
ATOM 1900 O O . THR A 1 126 ? 44.18520 95.58545 67.90113 1.000 68.85883 126 THR A O 1
ATOM 1911 N N . PRO A 1 127 ? 44.85134 93.74953 69.00652 1.000 68.28927 127 PRO A N 1
ATOM 1912 C CA . PRO A 1 127 ? 44.79004 92.93550 67.77875 1.000 67.99965 127 PRO A CA 1
ATOM 1913 C C . PRO A 1 127 ? 43.38943 92.60525 67.28482 1.000 69.03464 127 PRO A C 1
ATOM 1914 O O . PRO A 1 127 ? 43.24564 92.25133 66.10645 1.000 69.01391 127 PRO A O 1
ATOM 1925 N N . PHE A 1 128 ? 42.35910 92.70175 68.12542 1.000 69.11315 128 PHE A N 1
ATOM 1926 C CA . PHE A 1 128 ? 41.03385 92.23565 67.73270 1.000 70.40787 128 PHE A CA 1
ATOM 1927 C C . PHE A 1 128 ? 40.24881 93.27968 66.94485 1.000 71.01112 128 PHE A C 1
ATOM 1928 O O . PHE A 1 128 ? 39.28694 92.91803 66.26034 1.000 72.07211 128 PHE A O 1
ATOM 1945 N N . PHE A 1 129 ? 40.63990 94.55307 67.01093 1.000 73.00697 129 PHE A N 1
ATOM 1946 C CA . PHE A 1 129 ? 39.90268 95.63948 66.37374 1.000 73.84517 129 PHE A CA 1
ATOM 1947 C C . PHE A 1 129 ? 40.90229 96.73570 66.02430 1.000 72.86252 129 PHE A C 1
ATOM 1948 O O . PHE A 1 129 ? 41.71511 97.12689 66.86756 1.000 72.23197 129 PHE A O 1
ATOM 1965 N N . PHE A 1 130 ? 40.83172 97.22342 64.78648 1.000 74.63859 130 PHE A N 1
ATOM 1966 C CA . PHE A 1 130 ? 41.82225 98.13125 64.20022 1.000 73.86533 130 PHE A CA 1
ATOM 1967 C C . PHE A 1 130 ? 41.52583 99.56466 64.62627 1.000 74.72412 130 PHE A C 1
ATOM 1968 O O . PHE A 1 130 ? 40.62944 100.20834 64.08136 1.000 75.99842 130 PHE A O 1
ATOM 1985 N N . ASN A 1 131 ? 42.29051 100.08536 65.58603 1.000 71.97559 131 ASN A N 1
ATOM 1986 C CA . ASN A 1 131 ? 42.20930 101.50045 65.94341 1.000 72.87445 131 ASN A CA 1
ATOM 1987 C C . ASN A 1 131 ? 42.92702 102.30377 64.86187 1.000 72.61637 131 ASN A C 1
ATOM 1988 O O . ASN A 1 131 ? 44.15162 102.21049 64.71782 1.000 71.49914 131 ASN A O 1
ATOM 1999 N N . THR A 1 132 ? 42.17092 103.11374 64.11542 1.000 72.90464 132 THR A N 1
ATOM 2000 C CA . THR A 1 132 ? 42.70095 103.80889 62.94541 1.000 72.99812 132 THR A CA 1
ATOM 2001 C C . THR A 1 132 ? 43.63661 104.96438 63.28665 1.000 73.09276 132 THR A C 1
ATOM 2002 O O . THR A 1 132 ? 44.29171 105.48669 62.37887 1.000 73.12781 132 THR A O 1
ATOM 2013 N N . LEU A 1 133 ? 43.70448 105.38805 64.54574 1.000 72.50671 133 LEU A N 1
ATOM 2014 C CA . LEU A 1 133 ? 44.74940 106.29660 64.99734 1.000 72.56093 133 LEU A CA 1
ATOM 2015 C C . LEU A 1 133 ? 46.00594 105.54352 65.42707 1.000 70.99938 133 LEU A C 1
ATOM 2016 O O . LEU A 1 133 ? 46.97552 106.18074 65.85705 1.000 71.08402 133 LEU A O 1
ATOM 2032 N N . TYR A 1 134 ? 46.01202 104.20533 65.30672 1.000 73.32163 134 TYR A N 1
ATOM 2033 C CA . TYR A 1 134 ? 47.14366 103.37585 65.71039 1.000 72.04700 134 TYR A CA 1
ATOM 2034 C C . TYR A 1 134 ? 47.30162 103.44889 67.22181 1.000 72.28907 134 TYR A C 1
ATOM 2035 O O . TYR A 1 134 ? 46.42932 104.00491 67.89801 1.000 73.39794 134 TYR A O 1
ATOM 2053 N N . ASP A 1 135 ? 48.39565 102.89007 67.75556 1.000 71.76934 135 ASP A N 1
ATOM 2054 C CA . ASP A 1 135 ? 48.50810 102.55851 69.17388 1.000 71.97044 135 ASP A CA 1
ATOM 2055 C C . ASP A 1 135 ? 47.73299 103.55006 70.02947 1.000 73.42247 135 ASP A C 1
ATOM 2056 O O . ASP A 1 135 ? 48.18627 104.68307 70.23783 1.000 74.25367 135 ASP A O 1
ATOM 2065 N N . PRO A 1 136 ? 46.56283 103.16216 70.54539 1.000 73.04733 136 PRO A N 1
ATOM 2066 C CA . PRO A 1 136 ? 45.72780 104.13058 71.27198 1.000 74.73539 136 PRO A CA 1
ATOM 2067 C C . PRO A 1 136 ? 46.30253 104.59550 72.60208 1.000 75.60955 136 PRO A C 1
ATOM 2068 O O . PRO A 1 136 ? 45.70438 105.47527 73.22800 1.000 77.24473 136 PRO A O 1
ATOM 2079 N N . PHE A 1 137 ? 47.43465 104.06339 73.06073 1.000 73.52600 137 PHE A N 1
ATOM 2080 C CA . PHE A 1 137 ? 48.02298 104.48342 74.32732 1.000 74.58520 137 PHE A CA 1
ATOM 2081 C C . PHE A 1 137 ? 49.14409 105.49834 74.12984 1.000 74.89432 137 PHE A C 1
ATOM 2082 O O . PHE A 1 137 ? 49.49823 106.20341 75.08071 1.000 76.28224 137 PHE A O 1
ATOM 2099 N N . ARG A 1 138 ? 49.70843 105.57879 72.92197 1.000 77.64167 138 ARG A N 1
ATOM 2100 C CA . ARG A 1 138 ? 50.58564 106.68152 72.53836 1.000 78.24042 138 ARG A CA 1
ATOM 2101 C C . ARG A 1 138 ? 49.87657 108.01448 72.73003 1.000 80.02061 138 ARG A C 1
ATOM 2102 O O . ARG A 1 138 ? 48.65807 108.11787 72.57573 1.000 80.45440 138 ARG A O 1
ATOM 2123 N N . LYS A 1 139 ? 50.65038 109.03568 73.09059 1.000 78.23647 139 LYS A N 1
ATOM 2124 C CA . LYS A 1 139 ? 50.07903 110.35631 73.32709 1.000 80.26035 139 LYS A CA 1
ATOM 2125 C C . LYS A 1 139 ? 49.58468 110.97969 72.02763 1.000 80.33192 139 LYS A C 1
ATOM 2126 O O . LYS A 1 139 ? 50.20905 110.83815 70.97036 1.000 79.29999 139 LYS A O 1
ATOM 2145 N N . GLY A 1 140 ? 48.46299 111.69418 72.11831 1.000 79.98957 140 GLY A N 1
ATOM 2146 C CA . GLY A 1 140 ? 47.80278 112.20460 70.94733 1.000 80.30739 140 GLY A CA 1
ATOM 2147 C C . GLY A 1 140 ? 46.91376 111.22698 70.23469 1.000 78.96797 140 GLY A C 1
ATOM 2148 O O . GLY A 1 140 ? 45.98089 111.65311 69.54958 1.000 79.80495 140 GLY A O 1
ATOM 2152 N N . ALA A 1 141 ? 47.18072 109.94507 70.36792 1.000 79.46511 141 ALA A N 1
ATOM 2153 C CA . ALA A 1 141 ? 46.29846 108.90358 69.89627 1.000 78.42436 141 ALA A CA 1
ATOM 2154 C C . ALA A 1 141 ? 45.36143 108.49817 71.02514 1.000 79.14628 141 ALA A C 1
ATOM 2155 O O . ALA A 1 141 ? 45.61798 108.73827 72.20915 1.000 79.99315 141 ALA A O 1
ATOM 2162 N N . ASP A 1 142 ? 44.26780 107.86533 70.63934 1.000 77.71882 142 ASP A N 1
ATOM 2163 C CA . ASP A 1 142 ? 43.24104 107.42577 71.57327 1.000 78.63031 142 ASP A CA 1
ATOM 2164 C C . ASP A 1 142 ? 42.31888 106.48294 70.81365 1.000 78.04149 142 ASP A C 1
ATOM 2165 O O . ASP A 1 142 ? 42.51689 106.21274 69.62537 1.000 76.98355 142 ASP A O 1
ATOM 2174 N N . PHE A 1 143 ? 41.30663 105.98219 71.50737 1.000 77.88217 143 PHE A N 1
ATOM 2175 C CA . PHE A 1 143 ? 40.38241 105.03145 70.90723 1.000 77.65139 143 PHE A CA 1
ATOM 2176 C C . PHE A 1 143 ? 39.36267 105.77313 70.05198 1.000 79.12543 143 PHE A C 1
ATOM 2177 O O . PHE A 1 143 ? 38.68759 106.69255 70.52769 1.000 81.15276 143 PHE A O 1
ATOM 2194 N N . VAL A 1 144 ? 39.27050 105.37310 68.78364 1.000 78.18097 144 VAL A N 1
ATOM 2195 C CA . VAL A 1 144 ? 38.38762 106.01581 67.82172 1.000 79.60915 144 VAL A CA 1
ATOM 2196 C C . VAL A 1 144 ? 36.94335 105.61853 68.09191 1.000 81.31931 144 VAL A C 1
ATOM 2197 O O . VAL A 1 144 ? 36.65200 104.50479 68.54783 1.000 80.88688 144 VAL A O 1
ATOM 2210 N N . ARG A 1 145 ? 36.03137 106.54700 67.81542 1.000 81.89266 145 ARG A N 1
ATOM 2211 C CA . ARG A 1 145 ? 34.60539 106.29618 67.97663 1.000 83.97591 145 ARG A CA 1
ATOM 2212 C C . ARG A 1 145 ? 34.20291 104.97593 67.34031 1.000 83.20731 145 ARG A C 1
ATOM 2213 O O . ARG A 1 145 ? 34.47677 104.72661 66.16333 1.000 82.27531 145 ARG A O 1
ATOM 2234 N N . GLY A 1 146 ? 33.53366 104.13729 68.12388 1.000 82.47547 146 GLY A N 1
ATOM 2235 C CA . GLY A 1 146 ? 33.09880 102.84000 67.66382 1.000 82.09354 146 GLY A CA 1
ATOM 2236 C C . GLY A 1 146 ? 34.00404 101.69438 68.05587 1.000 79.82682 146 GLY A C 1
ATOM 2237 O O . GLY A 1 146 ? 33.61347 100.53303 67.88743 1.000 79.76587 146 GLY A O 1
ATOM 2241 N N . TYR A 1 147 ? 35.18519 101.97777 68.57565 1.000 80.95563 147 TYR A N 1
ATOM 2242 C CA . TYR A 1 147 ? 36.04340 100.92691 69.10143 1.000 79.14568 147 TYR A CA 1
ATOM 2243 C C . TYR A 1 147 ? 35.40501 100.34670 70.35194 1.000 80.36974 147 TYR A C 1
ATOM 2244 O O . TYR A 1 147 ? 35.31157 101.05355 71.36650 1.000 81.46176 147 TYR A O 1
ATOM 2262 N N . PRO A 1 148 ? 34.97798 99.08291 70.34214 1.000 79.04161 148 PRO A N 1
ATOM 2263 C CA . PRO A 1 148 ? 34.22017 98.55426 71.48440 1.000 80.68953 148 PRO A CA 1
ATOM 2264 C C . PRO A 1 148 ? 35.03437 98.58010 72.77008 1.000 80.15920 148 PRO A C 1
ATOM 2265 O O . PRO A 1 148 ? 36.25803 98.43743 72.76526 1.000 78.17996 148 PRO A O 1
ATOM 2276 N N . PHE A 1 149 ? 34.32525 98.75101 73.88474 1.000 79.15881 149 PHE A N 1
ATOM 2277 C CA . PHE A 1 149 ? 34.96847 99.07348 75.15093 1.000 79.28200 149 PHE A CA 1
ATOM 2278 C C . PHE A 1 149 ? 35.56570 97.86643 75.85513 1.000 78.47846 149 PHE A C 1
ATOM 2279 O O . PHE A 1 149 ? 36.58261 98.01314 76.54015 1.000 77.63627 149 PHE A O 1
ATOM 2296 N N . SER A 1 150 ? 34.97640 96.67884 75.70848 1.000 80.12655 150 SER A N 1
ATOM 2297 C CA . SER A 1 150 ? 35.60834 95.49977 76.28611 1.000 79.41124 150 SER A CA 1
ATOM 2298 C C . SER A 1 150 ? 37.00219 95.26516 75.70926 1.000 76.73415 150 SER A C 1
ATOM 2299 O O . SER A 1 150 ? 37.82624 94.60514 76.35242 1.000 76.10450 150 SER A O 1
ATOM 2307 N N . LEU A 1 151 ? 37.28977 95.79840 74.52272 1.000 78.47281 151 LEU A N 1
ATOM 2308 C CA . LEU A 1 151 ? 38.56548 95.57945 73.85841 1.000 76.17585 151 LEU A CA 1
ATOM 2309 C C . LEU A 1 151 ? 39.58381 96.66986 74.16748 1.000 75.35876 151 LEU A C 1
ATOM 2310 O O . LEU A 1 151 ? 40.71075 96.60206 73.66783 1.000 73.64995 151 LEU A O 1
ATOM 2326 N N . ARG A 1 152 ? 39.21563 97.67637 74.96995 1.000 76.01428 152 ARG A N 1
ATOM 2327 C CA . ARG A 1 152 ? 40.17432 98.69936 75.37618 1.000 75.60151 152 ARG A CA 1
ATOM 2328 C C . ARG A 1 152 ? 41.23274 98.11068 76.30715 1.000 75.06479 152 ARG A C 1
ATOM 2329 O O . ARG A 1 152 ? 42.31440 98.69158 76.45171 1.000 74.33691 152 ARG A O 1
ATOM 2350 N N . GLU A 1 153 ? 40.94320 96.96677 76.93600 1.000 77.95634 153 GLU A N 1
ATOM 2351 C CA . GLU A 1 153 ? 41.89170 96.27828 77.80852 1.000 77.71201 153 GLU A CA 1
ATOM 2352 C C . GLU A 1 153 ? 42.67143 95.33204 76.90765 1.000 75.83567 153 GLU A C 1
ATOM 2353 O O . GLU A 1 153 ? 42.29177 94.17786 76.70413 1.000 75.87806 153 GLU A O 1
ATOM 2365 N N . GLY A 1 154 ? 43.79058 95.81831 76.37861 1.000 70.91482 154 GLY A N 1
ATOM 2366 C CA . GLY A 1 154 ? 44.50922 95.05956 75.37920 1.000 69.30181 154 GLY A CA 1
ATOM 2367 C C . GLY A 1 154 ? 45.22688 93.86085 75.96526 1.000 69.22811 154 GLY A C 1
ATOM 2368 O O . GLY A 1 154 ? 45.58299 93.82719 77.14194 1.000 70.13571 154 GLY A O 1
ATOM 2372 N N . VAL A 1 155 ? 45.46550 92.87181 75.10295 1.000 68.90485 155 VAL A N 1
ATOM 2373 C CA . VAL A 1 155 ? 46.26493 91.71341 75.47498 1.000 68.84571 155 VAL A CA 1
ATOM 2374 C C . VAL A 1 155 ? 47.74153 92.08612 75.51196 1.000 68.03533 155 VAL A C 1
ATOM 2375 O O . VAL A 1 155 ? 48.17625 93.09909 74.95484 1.000 67.26866 155 VAL A O 1
ATOM 2388 N N . GLU A 1 156 ? 48.52284 91.24574 76.18032 1.000 69.32366 156 GLU A N 1
ATOM 2389 C CA . GLU A 1 156 ? 49.94195 91.52208 76.34916 1.000 68.95989 156 GLU A CA 1
ATOM 2390 C C . GLU A 1 156 ? 50.66665 91.54428 75.01070 1.000 67.58366 156 GLU A C 1
ATOM 2391 O O . GLU A 1 156 ? 50.46760 90.66606 74.16527 1.000 67.13239 156 GLU A O 1
ATOM 2403 N N . CYS A 1 157 ? 51.51211 92.55843 74.82569 1.000 70.35267 157 CYS A N 1
ATOM 2404 C CA . CYS A 1 157 ? 52.36120 92.66084 73.64445 1.000 69.34376 157 CYS A CA 1
ATOM 2405 C C . CYS A 1 157 ? 53.62197 91.84507 73.89939 1.000 69.64435 157 CYS A C 1
ATOM 2406 O O . CYS A 1 157 ? 54.43647 92.20189 74.75795 1.000 70.35056 157 CYS A O 1
ATOM 2414 N N . MET A 1 158 ? 53.79665 90.76040 73.14978 1.000 68.96024 158 MET A N 1
ATOM 2415 C CA . MET A 1 158 ? 54.96175 89.90076 73.29489 1.000 69.46234 158 MET A CA 1
ATOM 2416 C C . MET A 1 158 ? 56.04508 90.17363 72.26119 1.000 68.95888 158 MET A C 1
ATOM 2417 O O . MET A 1 158 ? 57.16888 89.68721 72.42945 1.000 69.59779 158 MET A O 1
ATOM 2431 N N . LEU A 1 159 ? 55.74765 90.93971 71.21115 1.000 66.63284 159 LEU A N 1
ATOM 2432 C CA . LEU A 1 159 ? 56.70340 91.17037 70.13641 1.000 66.34753 159 LEU A CA 1
ATOM 2433 C C . LEU A 1 159 ? 56.60488 92.59141 69.60751 1.000 65.84602 159 LEU A C 1
ATOM 2434 O O . LEU A 1 159 ? 55.50638 93.09005 69.34410 1.000 65.38358 159 LEU A O 1
ATOM 2450 N N . SER A 1 160 ? 57.76618 93.22258 69.43799 1.000 65.37182 160 SER A N 1
ATOM 2451 C CA . SER A 1 160 ? 57.88326 94.57220 68.89596 1.000 65.20624 160 SER A CA 1
ATOM 2452 C C . SER A 1 160 ? 58.88647 94.53800 67.75192 1.000 65.35654 160 SER A C 1
ATOM 2453 O O . SER A 1 160 ? 60.07672 94.29349 67.97771 1.000 66.11504 160 SER A O 1
ATOM 2461 N N . CYS A 1 161 ? 58.41411 94.78135 66.53216 1.000 66.96766 161 CYS A N 1
ATOM 2462 C CA . CYS A 1 161 ? 59.26791 94.81402 65.35289 1.000 67.30259 161 CYS A CA 1
ATOM 2463 C C . CYS A 1 161 ? 59.39071 96.25585 64.88538 1.000 67.50538 161 CYS A C 1
ATOM 2464 O O . CYS A 1 161 ? 58.38571 96.88771 64.53867 1.000 67.08108 161 CYS A O 1
ATOM 2472 N N . GLY A 1 162 ? 60.61820 96.77455 64.86339 1.000 66.56343 162 GLY A N 1
ATOM 2473 C CA . GLY A 1 162 ? 60.84244 98.13110 64.42199 1.000 67.06636 162 GLY A CA 1
ATOM 2474 C C . GLY A 1 162 ? 61.14937 98.19454 62.93682 1.000 67.41514 162 GLY A C 1
ATOM 2475 O O . GLY A 1 162 ? 61.30245 97.18665 62.24988 1.000 67.37093 162 GLY A O 1
ATOM 2479 N N . LEU A 1 163 ? 61.26943 99.41626 62.44143 1.000 67.53116 163 LEU A N 1
ATOM 2480 C CA . LEU A 1 163 ? 61.48435 99.66277 61.01871 1.000 68.12066 163 LEU A CA 1
ATOM 2481 C C . LEU A 1 163 ? 62.84513 100.33951 60.83482 1.000 69.60810 163 LEU A C 1
ATOM 2482 O O . LEU A 1 163 ? 63.58814 100.55442 61.79505 1.000 70.15064 163 LEU A O 1
ATOM 2498 N N . TRP A 1 164 ? 63.17534 100.68559 59.58892 1.000 69.49846 164 TRP A N 1
ATOM 2499 C CA . TRP A 1 164 ? 64.54127 101.04871 59.22626 1.000 71.17742 164 TRP A CA 1
ATOM 2500 C C . TRP A 1 164 ? 64.53980 102.12147 58.15349 1.000 72.29108 164 TRP A C 1
ATOM 2501 O O . TRP A 1 164 ? 63.84653 101.99845 57.13905 1.000 72.07977 164 TRP A O 1
ATOM 2522 N N . LEU A 1 165 ? 65.32009 103.16575 58.38667 1.000 70.75147 165 LEU A N 1
ATOM 2523 C CA . LEU A 1 165 ? 65.55086 104.19909 57.39508 1.000 72.29555 165 LEU A CA 1
ATOM 2524 C C . LEU A 1 165 ? 66.77478 103.82333 56.55154 1.000 73.97641 165 LEU A C 1
ATOM 2525 O O . LEU A 1 165 ? 67.53535 102.91069 56.89300 1.000 74.09299 165 LEU A O 1
ATOM 2541 N N . HIS A 1 166 ? 66.95667 104.53383 55.42934 1.000 74.28876 166 HIS A N 1
ATOM 2542 C CA . HIS A 1 166 ? 68.09464 104.32120 54.53396 1.000 76.30304 166 HIS A CA 1
ATOM 2543 C C . HIS A 1 166 ? 67.99188 102.94497 53.87736 1.000 75.72827 166 HIS A C 1
ATOM 2544 O O . HIS A 1 166 ? 67.05651 102.70013 53.10602 1.000 75.03333 166 HIS A O 1
ATOM 2558 N N . ASN A 1 167 ? 68.93380 102.04077 54.15166 1.000 77.36022 167 ASN A N 1
ATOM 2559 C CA . ASN A 1 167 ? 68.94948 100.73233 53.48981 1.000 77.26803 167 ASN A CA 1
ATOM 2560 C C . ASN A 1 167 ? 67.87022 99.84555 54.11201 1.000 74.82198 167 ASN A C 1
ATOM 2561 O O . ASN A 1 167 ? 68.13044 98.99022 54.96221 1.000 74.15671 167 ASN A O 1
ATOM 2572 N N . ALA A 1 168 ? 66.63402 100.04199 53.65802 1.000 76.01062 168 ALA A N 1
ATOM 2573 C CA . ALA A 1 168 ? 65.50897 99.27651 54.17607 1.000 73.92403 168 ALA A CA 1
ATOM 2574 C C . ALA A 1 168 ? 65.65294 97.79712 53.82676 1.000 73.94316 168 ALA A C 1
ATOM 2575 O O . ALA A 1 168 ? 66.44521 97.40535 52.96399 1.000 75.58988 168 ALA A O 1
ATOM 2582 N N . ASP A 1 169 ? 64.84837 96.97189 54.49837 1.000 74.66727 169 ASP A N 1
ATOM 2583 C CA . ASP A 1 169 ? 64.93793 95.52398 54.35981 1.000 74.70713 169 ASP A CA 1
ATOM 2584 C C . ASP A 1 169 ? 64.27017 95.04860 53.07573 1.000 75.14193 169 ASP A C 1
ATOM 2585 O O . ASP A 1 169 ? 63.38213 94.18871 53.11943 1.000 74.23641 169 ASP A O 1
ATOM 2594 N N . TYR A 1 170 ? 64.68465 95.59393 51.93315 1.000 75.59461 170 TYR A N 1
ATOM 2595 C CA . TYR A 1 170 ? 64.23655 95.06538 50.65447 1.000 76.51796 170 TYR A CA 1
ATOM 2596 C C . TYR A 1 170 ? 64.97634 93.76179 50.36258 1.000 77.69744 170 TYR A C 1
ATOM 2597 O O . TYR A 1 170 ? 66.13441 93.58194 50.74888 1.000 78.59080 170 TYR A O 1
ATOM 2615 N N . ASP A 1 171 ? 64.30142 92.85283 49.66056 1.000 76.37717 171 ASP A N 1
ATOM 2616 C CA . ASP A 1 171 ? 64.93838 91.61985 49.22182 1.000 77.88311 171 ASP A CA 1
ATOM 2617 C C . ASP A 1 171 ? 66.01417 91.92451 48.18383 1.000 80.40926 171 ASP A C 1
ATOM 2618 O O . ASP A 1 171 ? 65.97422 92.96480 47.52366 1.000 81.06331 171 ASP A O 1
ATOM 2627 N N . PRO A 1 172 ? 66.99320 91.03182 48.01936 1.000 77.50477 172 PRO A N 1
ATOM 2628 C CA . PRO A 1 172 ? 68.10902 91.35540 47.11037 1.000 80.18078 172 PRO A CA 1
ATOM 2629 C C . PRO A 1 172 ? 67.66824 91.60550 45.67516 1.000 81.68930 172 PRO A C 1
ATOM 2630 O O . PRO A 1 172 ? 68.31326 92.38908 44.96768 1.000 83.50623 172 PRO A O 1
ATOM 2641 N N . MET A 1 173 ? 66.59588 90.95878 45.21889 1.000 79.58740 173 MET A N 1
ATOM 2642 C CA . MET A 1 173 ? 66.08226 91.22219 43.87911 1.000 81.11494 173 MET A CA 1
ATOM 2643 C C . MET A 1 173 ? 65.56253 92.64802 43.76858 1.000 80.31665 173 MET A C 1
ATOM 2644 O O . MET A 1 173 ? 65.96872 93.40132 42.87803 1.000 82.22951 173 MET A O 1
ATOM 2658 N N . THR A 1 174 ? 64.66751 93.04021 44.67676 1.000 82.53394 174 THR A N 1
ATOM 2659 C CA . THR A 1 174 ? 64.17320 94.41222 44.68434 1.000 81.84508 174 THR A CA 1
ATOM 2660 C C . THR A 1 174 ? 65.31053 95.41733 44.84640 1.000 82.77717 174 THR A C 1
ATOM 2661 O O . THR A 1 174 ? 65.23116 96.53125 44.31545 1.000 83.63828 174 THR A O 1
ATOM 2672 N N . HIS A 1 175 ? 66.36980 95.04861 45.57438 1.000 80.47306 175 HIS A N 1
ATOM 2673 C CA . HIS A 1 175 ? 67.47566 95.97476 45.80043 1.000 81.54825 175 HIS A CA 1
ATOM 2674 C C . HIS A 1 175 ? 68.26298 96.21876 44.51828 1.000 84.69146 175 HIS A C 1
ATOM 2675 O O . HIS A 1 175 ? 68.54963 97.36697 44.16561 1.000 85.82788 175 HIS A O 1
ATOM 2689 N N . VAL A 1 176 ? 68.63516 95.15065 43.80945 1.000 82.57774 176 VAL A N 1
ATOM 2690 C CA . VAL A 1 176 ? 69.41101 95.31442 42.58144 1.000 85.88441 176 VAL A CA 1
ATOM 2691 C C . VAL A 1 176 ? 68.61568 96.10998 41.55266 1.000 86.66605 176 VAL A C 1
ATOM 2692 O O . VAL A 1 176 ? 69.13093 97.04267 40.92559 1.000 88.71078 176 VAL A O 1
ATOM 2705 N N . VAL A 1 177 ? 67.34403 95.75621 41.37115 1.000 85.49758 177 VAL A N 1
ATOM 2706 C CA . VAL A 1 177 ? 66.57460 96.26396 40.23908 1.000 86.77106 177 VAL A CA 1
ATOM 2707 C C . VAL A 1 177 ? 66.13720 97.70729 40.45613 1.000 85.99388 177 VAL A C 1
ATOM 2708 O O . VAL A 1 177 ? 66.30332 98.55263 39.56976 1.000 88.17579 177 VAL A O 1
ATOM 2721 N N . LYS A 1 178 ? 65.57618 98.02392 41.62622 1.000 88.04455 178 LYS A N 1
ATOM 2722 C CA . LYS A 1 178 ? 65.10963 99.39104 41.83748 1.000 87.50139 178 LYS A CA 1
ATOM 2723 C C . LYS A 1 178 ? 66.24401 100.39826 41.98979 1.000 88.89963 178 LYS A C 1
ATOM 2724 O O . LYS A 1 178 ? 65.97718 101.60998 41.99723 1.000 89.12903 178 LYS A O 1
ATOM 2743 N N . ARG A 1 179 ? 67.48965 99.92770 42.10815 1.000 84.91564 179 ARG A N 1
ATOM 2744 C CA . ARG A 1 179 ? 68.66756 100.78595 42.15821 1.000 86.78552 179 ARG A CA 1
ATOM 2745 C C . ARG A 1 179 ? 68.69280 101.54462 43.48162 1.000 84.82320 179 ARG A C 1
ATOM 2746 O O . ARG A 1 179 ? 68.33878 100.97081 44.51932 1.000 82.29724 179 ARG A O 1
ATOM 2767 N N . ASN A 1 180 ? 69.04234 102.83232 43.46849 1.000 88.39196 180 ASN A N 1
ATOM 2768 C CA . ASN A 1 180 ? 69.32427 103.50557 44.72963 1.000 87.13035 180 ASN A CA 1
ATOM 2769 C C . ASN A 1 180 ? 68.04898 104.03108 45.37650 1.000 84.65736 180 ASN A C 1
ATOM 2770 O O . ASN A 1 180 ? 67.92134 105.23235 45.64982 1.000 84.98212 180 ASN A O 1
ATOM 2781 N N . GLN A 1 181 ? 67.08857 103.13161 45.57768 1.000 87.31847 181 GLN A N 1
ATOM 2782 C CA . GLN A 1 181 ? 65.94340 103.41614 46.42570 1.000 84.82280 181 GLN A CA 1
ATOM 2783 C C . GLN A 1 181 ? 66.35676 103.25155 47.88409 1.000 83.13723 181 GLN A C 1
ATOM 2784 O O . GLN A 1 181 ? 66.84791 102.18923 48.28361 1.000 82.54476 181 GLN A O 1
ATOM 2798 N N . ARG A 1 182 ? 66.17409 104.31347 48.66753 1.000 80.99354 182 ARG A N 1
ATOM 2799 C CA . ARG A 1 182 ? 66.41544 104.31756 50.10443 1.000 79.51880 182 ARG A CA 1
ATOM 2800 C C . ARG A 1 182 ? 65.15806 104.80463 50.80462 1.000 77.64754 182 ARG A C 1
ATOM 2801 O O . ARG A 1 182 ? 64.44922 105.66742 50.28060 1.000 78.20674 182 ARG A O 1
ATOM 2822 N N . ASN A 1 183 ? 64.87226 104.24048 51.97827 1.000 76.66958 183 ASN A N 1
ATOM 2823 C CA . ASN A 1 183 ? 63.69342 104.65313 52.72541 1.000 75.05426 183 ASN A CA 1
ATOM 2824 C C . ASN A 1 183 ? 63.96435 105.98708 53.40941 1.000 75.82450 183 ASN A C 1
ATOM 2825 O O . ASN A 1 183 ? 64.94476 106.13046 54.14597 1.000 76.33252 183 ASN A O 1
ATOM 2836 N N . THR A 1 184 ? 63.09153 106.96038 53.16450 1.000 74.12353 184 THR A N 1
ATOM 2837 C CA . THR A 1 184 ? 63.18735 108.27527 53.77444 1.000 75.04148 184 THR A CA 1
ATOM 2838 C C . THR A 1 184 ? 61.89319 108.66971 54.47732 1.000 73.79249 184 THR A C 1
ATOM 2839 O O . THR A 1 184 ? 61.79544 109.79804 54.97188 1.000 74.66141 184 THR A O 1
ATOM 2850 N N . THR A 1 185 ? 60.90761 107.77210 54.54269 1.000 75.43564 185 THR A N 1
ATOM 2851 C CA . THR A 1 185 ? 59.58638 108.06906 55.09424 1.000 74.47203 185 THR A CA 1
ATOM 2852 C C . THR A 1 185 ? 59.54057 107.65423 56.55976 1.000 72.99482 185 THR A C 1
ATOM 2853 O O . THR A 1 185 ? 59.33253 106.47925 56.87442 1.000 71.49335 185 THR A O 1
ATOM 2864 N N . TYR A 1 186 ? 59.72490 108.61615 57.46192 1.000 74.95659 186 TYR A N 1
ATOM 2865 C CA . TYR A 1 186 ? 59.57638 108.35774 58.89308 1.000 73.87454 186 TYR A CA 1
ATOM 2866 C C . TYR A 1 186 ? 58.09244 108.36070 59.22906 1.000 72.96530 186 TYR A C 1
ATOM 2867 O O . TYR A 1 186 ? 57.46196 109.41805 59.31153 1.000 73.90121 186 TYR A O 1
ATOM 2885 N N . VAL A 1 187 ? 57.52713 107.17206 59.41989 1.000 73.45956 187 VAL A N 1
ATOM 2886 C CA . VAL A 1 187 ? 56.11993 107.02409 59.77281 1.000 72.69637 187 VAL A CA 1
ATOM 2887 C C . VAL A 1 187 ? 56.04142 107.03582 61.29542 1.000 72.22996 187 VAL A C 1
ATOM 2888 O O . VAL A 1 187 ? 56.28195 106.02073 61.95120 1.000 71.15610 187 VAL A O 1
ATOM 2901 N N . ASP A 1 188 ? 55.68819 108.18938 61.86014 1.000 73.17539 188 ASP A N 1
ATOM 2902 C CA . ASP A 1 188 ? 55.57489 108.33378 63.30525 1.000 73.12911 188 ASP A CA 1
ATOM 2903 C C . ASP A 1 188 ? 54.30120 107.69071 63.83543 1.000 72.17376 188 ASP A C 1
ATOM 2904 O O . ASP A 1 188 ? 53.37089 108.39748 64.23557 1.000 72.89979 188 ASP A O 1
ATOM 2913 N N . ALA A 1 189 ? 54.26299 106.36196 63.88306 1.000 71.39151 189 ALA A N 1
ATOM 2914 C CA . ALA A 1 189 ? 53.12742 105.64766 64.44807 1.000 70.64150 189 ALA A CA 1
ATOM 2915 C C . ALA A 1 189 ? 53.53697 104.19837 64.67086 1.000 69.39668 189 ALA A C 1
ATOM 2916 O O . ALA A 1 189 ? 54.26410 103.62194 63.85653 1.000 69.00246 189 ALA A O 1
ATOM 2923 N N . VAL A 1 190 ? 53.04764 103.61487 65.76007 1.000 69.77422 190 VAL A N 1
ATOM 2924 C CA . VAL A 1 190 ? 53.19421 102.19384 66.04771 1.000 68.80227 190 VAL A CA 1
ATOM 2925 C C . VAL A 1 190 ? 51.80615 101.57765 66.12845 1.000 68.49060 190 VAL A C 1
ATOM 2926 O O . VAL A 1 190 ? 50.86898 102.20639 66.63262 1.000 69.11406 190 VAL A O 1
ATOM 2939 N N . MET A 1 191 ? 51.66913 100.35628 65.61217 1.000 69.27066 191 MET A N 1
ATOM 2940 C CA . MET A 1 191 ? 50.36304 99.72725 65.49440 1.000 69.19174 191 MET A CA 1
ATOM 2941 C C . MET A 1 191 ? 50.46561 98.22966 65.74339 1.000 68.60027 191 MET A C 1
ATOM 2942 O O . MET A 1 191 ? 51.46978 97.59317 65.41340 1.000 68.19457 191 MET A O 1
ATOM 2956 N N . THR A 1 192 ? 49.39557 97.67293 66.30973 1.000 66.19916 192 THR A N 1
ATOM 2957 C CA . THR A 1 192 ? 49.27248 96.23388 66.49893 1.000 65.93130 192 THR A CA 1
ATOM 2958 C C . THR A 1 192 ? 48.82173 95.57393 65.20221 1.000 65.86061 192 THR A C 1
ATOM 2959 O O . THR A 1 192 ? 47.84196 96.00606 64.58697 1.000 66.31364 192 THR A O 1
ATOM 2970 N N . VAL A 1 193 ? 49.52437 94.52048 64.79997 1.000 67.95235 193 VAL A N 1
ATOM 2971 C CA . VAL A 1 193 ? 49.16250 93.71720 63.63435 1.000 68.11706 193 VAL A CA 1
ATOM 2972 C C . VAL A 1 193 ? 47.91462 92.90314 63.95259 1.000 68.64273 193 VAL A C 1
ATOM 2973 O O . VAL A 1 193 ? 47.94284 92.06842 64.87100 1.000 68.71591 193 VAL A O 1
ATOM 2986 N N . PRO A 1 194 ? 46.80152 93.10589 63.22584 1.000 67.01758 194 PRO A N 1
ATOM 2987 C CA . PRO A 1 194 ? 45.55405 92.41740 63.59282 1.000 67.81381 194 PRO A CA 1
ATOM 2988 C C . PRO A 1 194 ? 45.69276 90.90660 63.68643 1.000 68.01666 194 PRO A C 1
ATOM 2989 O O . PRO A 1 194 ? 46.63184 90.31498 63.14370 1.000 67.67906 194 PRO A O 1
ATOM 3000 N N . LEU A 1 195 ? 44.74293 90.28098 64.37724 1.000 67.14368 195 LEU A N 1
ATOM 3001 C CA . LEU A 1 195 ? 44.71536 88.83154 64.49541 1.000 67.69262 195 LEU A CA 1
ATOM 3002 C C . LEU A 1 195 ? 44.73413 88.17012 63.12469 1.000 68.10363 195 LEU A C 1
ATOM 3003 O O . LEU A 1 195 ? 44.08019 88.63006 62.18417 1.000 68.56288 195 LEU A O 1
ATOM 3019 N N . GLY A 1 196 ? 45.49192 87.08181 63.02073 1.000 69.75584 196 GLY A N 1
ATOM 3020 C CA . GLY A 1 196 ? 45.51644 86.27087 61.81937 1.000 70.48688 196 GLY A CA 1
ATOM 3021 C C . GLY A 1 196 ? 46.30069 86.82346 60.64920 1.000 70.01366 196 GLY A C 1
ATOM 3022 O O . GLY A 1 196 ? 46.64248 86.07541 59.72805 1.000 70.65769 196 GLY A O 1
ATOM 3026 N N . ALA A 1 197 ? 46.59927 88.11760 60.66304 1.000 69.60945 197 ALA A N 1
ATOM 3027 C CA . ALA A 1 197 ? 47.31359 88.72618 59.54834 1.000 69.38077 197 ALA A CA 1
ATOM 3028 C C . ALA A 1 197 ? 48.78028 88.31279 59.59139 1.000 68.92027 197 ALA A C 1
ATOM 3029 O O . ALA A 1 197 ? 49.45882 88.51468 60.60363 1.000 68.19257 197 ALA A O 1
ATOM 3036 N N . MET A 1 198 ? 49.26886 87.74063 58.49552 1.000 72.87201 198 MET A N 1
ATOM 3037 C CA . MET A 1 198 ? 50.66844 87.35837 58.38144 1.000 72.78350 198 MET A CA 1
ATOM 3038 C C . MET A 1 198 ? 51.52334 88.59092 58.11063 1.000 72.15317 198 MET A C 1
ATOM 3039 O O . MET A 1 198 ? 51.06237 89.56886 57.51353 1.000 72.14080 198 MET A O 1
ATOM 3053 N N . MET A 1 199 ? 52.78722 88.53114 58.52709 1.000 71.96952 199 MET A N 1
ATOM 3054 C CA . MET A 1 199 ? 53.67210 89.67638 58.37073 1.000 71.58655 199 MET A CA 1
ATOM 3055 C C . MET A 1 199 ? 55.10739 89.20603 58.22136 1.000 72.05895 199 MET A C 1
ATOM 3056 O O . MET A 1 199 ? 55.46690 88.14021 58.73906 1.000 72.36497 199 MET A O 1
ATOM 3070 N N . PRO A 1 200 ? 55.96195 89.99386 57.53690 1.000 69.54049 200 PRO A N 1
ATOM 3071 C CA . PRO A 1 200 ? 57.40640 89.71400 57.53592 1.000 70.14720 200 PRO A CA 1
ATOM 3072 C C . PRO A 1 200 ? 58.12863 90.44014 58.65773 1.000 69.57943 200 PRO A C 1
ATOM 3073 O O . PRO A 1 200 ? 58.31036 91.66242 58.59004 1.000 69.35929 200 PRO A O 1
ATOM 3084 N N . VAL A 1 201 ? 58.54537 89.70545 59.68547 1.000 68.47922 201 VAL A N 1
ATOM 3085 C CA . VAL A 1 201 ? 59.25117 90.29271 60.82228 1.000 68.21929 201 VAL A CA 1
ATOM 3086 C C . VAL A 1 201 ? 60.73917 90.38443 60.49053 1.000 69.26271 201 VAL A C 1
ATOM 3087 O O . VAL A 1 201 ? 61.43163 89.36769 60.40633 1.000 70.18723 201 VAL A O 1
ATOM 3100 N N . SER A 1 202 ? 61.23230 91.60424 60.30208 1.000 69.67018 202 SER A N 1
ATOM 3101 C CA . SER A 1 202 ? 62.65435 91.82308 60.06503 1.000 70.87629 202 SER A CA 1
ATOM 3102 C C . SER A 1 202 ? 63.47316 91.54153 61.31937 1.000 71.26758 202 SER A C 1
ATOM 3103 O O . SER A 1 202 ? 63.17670 92.06253 62.39914 1.000 70.61347 202 SER A O 1
ATOM 3111 N N . GLY A 1 203 ? 64.49890 90.70757 61.18031 1.000 69.34103 203 GLY A N 1
ATOM 3112 C CA . GLY A 1 203 ? 65.42036 90.47215 62.27585 1.000 70.13888 203 GLY A CA 1
ATOM 3113 C C . GLY A 1 203 ? 66.29862 91.65804 62.62336 1.000 70.77537 203 GLY A C 1
ATOM 3114 O O . GLY A 1 203 ? 66.96415 91.63114 63.66370 1.000 71.46427 203 GLY A O 1
ATOM 3118 N N . ILE A 1 204 ? 66.25967 92.71707 61.81273 1.000 71.18885 204 ILE A N 1
ATOM 3119 C CA . ILE A 1 204 ? 67.23506 93.79832 61.89126 1.000 72.28314 204 ILE A CA 1
ATOM 3120 C C . ILE A 1 204 ? 67.04884 94.66845 63.11821 1.000 71.80310 204 ILE A C 1
ATOM 3121 O O . ILE A 1 204 ? 68.01890 95.25603 63.61051 1.000 73.05556 204 ILE A O 1
ATOM 3137 N N . ASN A 1 205 ? 65.84079 94.71751 63.66839 1.000 70.79042 205 ASN A N 1
ATOM 3138 C CA . ASN A 1 205 ? 65.52788 95.68803 64.71368 1.000 70.45273 205 ASN A CA 1
ATOM 3139 C C . ASN A 1 205 ? 64.23047 95.20849 65.36351 1.000 69.02821 205 ASN A C 1
ATOM 3140 O O . ASN A 1 205 ? 63.14175 95.59452 64.93807 1.000 67.98719 205 ASN A O 1
ATOM 3151 N N . VAL A 1 206 ? 64.36895 94.40253 66.41159 1.000 69.02403 206 VAL A N 1
ATOM 3152 C CA . VAL A 1 206 ? 63.23688 93.67130 66.96087 1.000 68.01187 206 VAL A CA 1
ATOM 3153 C C . VAL A 1 206 ? 63.51452 93.33531 68.41880 1.000 68.64765 206 VAL A C 1
ATOM 3154 O O . VAL A 1 206 ? 64.66671 93.19475 68.83795 1.000 69.95579 206 VAL A O 1
ATOM 3167 N N . ALA A 1 207 ? 62.43989 93.21466 69.19587 1.000 69.11072 207 ALA A N 1
ATOM 3168 C CA . ALA A 1 207 ? 62.53337 92.88246 70.61142 1.000 69.82024 207 ALA A CA 1
ATOM 3169 C C . ALA A 1 207 ? 61.31143 92.06936 71.01489 1.000 69.12949 207 ALA A C 1
ATOM 3170 O O . ALA A 1 207 ? 60.21094 92.28400 70.49681 1.000 68.06108 207 ALA A O 1
ATOM 3177 N N . PHE A 1 208 ? 61.50689 91.13756 71.94934 1.000 71.22679 208 PHE A N 1
ATOM 3178 C CA . PHE A 1 208 ? 60.41331 90.25177 72.33090 1.000 70.89497 208 PHE A CA 1
ATOM 3179 C C . PHE A 1 208 ? 60.63792 89.69094 73.72995 1.000 72.17077 208 PHE A C 1
ATOM 3180 O O . PHE A 1 208 ? 61.74826 89.72648 74.26770 1.000 73.39625 208 PHE A O 1
ATOM 3197 N N . ASN A 1 209 ? 59.55093 89.16303 74.30050 1.000 72.14679 209 ASN A N 1
ATOM 3198 C CA . ASN A 1 209 ? 59.53422 88.47131 75.59082 1.000 73.48506 209 ASN A CA 1
ATOM 3199 C C . ASN A 1 209 ? 60.19279 87.10556 75.44256 1.000 74.44190 209 ASN A C 1
ATOM 3200 O O . ASN A 1 209 ? 59.59955 86.17028 74.90083 1.000 74.15719 209 ASN A O 1
ATOM 3211 N N . ARG A 1 210 ? 61.42897 86.99053 75.93319 1.000 75.31146 210 ARG A N 1
ATOM 3212 C CA . ARG A 1 210 ? 62.18900 85.75141 75.78464 1.000 76.54520 210 ARG A CA 1
ATOM 3213 C C . ARG A 1 210 ? 61.46048 84.56159 76.40472 1.000 77.35357 210 ARG A C 1
ATOM 3214 O O . ARG A 1 210 ? 61.37107 83.49027 75.79251 1.000 77.58179 210 ARG A O 1
ATOM 3235 N N . GLU A 1 211 ? 60.92967 84.72825 77.61972 1.000 79.07115 211 GLU A N 1
ATOM 3236 C CA . GLU A 1 211 ? 60.39899 83.57840 78.34725 1.000 80.36086 211 GLU A CA 1
ATOM 3237 C C . GLU A 1 211 ? 59.16354 82.99141 77.66480 1.000 79.35700 211 GLU A C 1
ATOM 3238 O O . GLU A 1 211 ? 58.83959 81.81217 77.86437 1.000 80.46565 211 GLU A O 1
ATOM 3250 N N . VAL A 1 212 ? 58.44849 83.78433 76.87595 1.000 76.13488 212 VAL A N 1
ATOM 3251 C CA . VAL A 1 212 ? 57.24246 83.30667 76.18643 1.000 75.33486 212 VAL A CA 1
ATOM 3252 C C . VAL A 1 212 ? 57.52927 82.91475 74.74137 1.000 74.56473 212 VAL A C 1
ATOM 3253 O O . VAL A 1 212 ? 57.21561 81.80125 74.31924 1.000 75.14660 212 VAL A O 1
ATOM 3266 N N . LEU A 1 213 ? 58.11988 83.81863 73.95783 1.000 74.99143 213 LEU A N 1
ATOM 3267 C CA . LEU A 1 213 ? 58.30689 83.57385 72.53261 1.000 74.33183 213 LEU A CA 1
ATOM 3268 C C . LEU A 1 213 ? 59.67946 83.00813 72.19200 1.000 75.38586 213 LEU A C 1
ATOM 3269 O O . LEU A 1 213 ? 59.92963 82.66801 71.03123 1.000 75.23539 213 LEU A O 1
ATOM 3285 N N . GLY A 1 214 ? 60.57738 82.87958 73.18722 1.000 76.15621 214 GLY A N 1
ATOM 3286 C CA . GLY A 1 214 ? 61.88605 82.31721 72.97370 1.000 77.53246 214 GLY A CA 1
ATOM 3287 C C . GLY A 1 214 ? 61.92037 80.93113 72.38150 1.000 78.58525 214 GLY A C 1
ATOM 3288 O O . GLY A 1 214 ? 62.81660 80.62481 71.58429 1.000 79.24927 214 GLY A O 1
ATOM 3292 N N . PRO A 1 215 ? 60.98967 80.04123 72.73510 1.000 79.29674 215 PRO A N 1
ATOM 3293 C CA . PRO A 1 215 ? 61.01360 78.70118 72.12726 1.000 80.54490 215 PRO A CA 1
ATOM 3294 C C . PRO A 1 215 ? 60.84966 78.74387 70.61882 1.000 79.62027 215 PRO A C 1
ATOM 3295 O O . PRO A 1 215 ? 61.41219 77.89925 69.91048 1.000 80.83863 215 PRO A O 1
ATOM 3306 N N . VAL A 1 216 ? 60.08340 79.71001 70.10748 1.000 78.66523 216 VAL A N 1
ATOM 3307 C CA . VAL A 1 216 ? 59.75365 79.76418 68.68772 1.000 77.90859 216 VAL A CA 1
ATOM 3308 C C . VAL A 1 216 ? 60.71396 80.63349 67.88134 1.000 77.37477 216 VAL A C 1
ATOM 3309 O O . VAL A 1 216 ? 60.79539 80.46184 66.65440 1.000 77.42077 216 VAL A O 1
ATOM 3322 N N . MET A 1 217 ? 61.44242 81.55088 68.52638 1.000 76.14949 217 MET A N 1
ATOM 3323 C CA . MET A 1 217 ? 62.51234 82.26643 67.83902 1.000 76.15948 217 MET A CA 1
ATOM 3324 C C . MET A 1 217 ? 63.70290 81.33237 67.64546 1.000 78.16997 217 MET A C 1
ATOM 3325 O O . MET A 1 217 ? 64.72680 81.50252 68.31366 1.000 79.20367 217 MET A O 1
ATOM 3339 N N . PHE A 1 218 ? 63.56195 80.32831 66.74891 1.000 78.54714 218 PHE A N 1
ATOM 3340 C CA . PHE A 1 218 ? 64.50413 79.25142 66.56977 1.000 80.75113 218 PHE A CA 1
ATOM 3341 C C . PHE A 1 218 ? 65.27098 79.34751 65.25707 1.000 81.41233 218 PHE A C 1
ATOM 3342 O O . PHE A 1 218 ? 64.71660 79.77000 64.23565 1.000 80.33962 218 PHE A O 1
ATOM 3359 N N . PRO A 1 219 ? 66.55537 78.96135 65.26194 1.000 78.65941 219 PRO A N 1
ATOM 3360 C CA . PRO A 1 219 ? 67.32607 78.91490 64.00911 1.000 79.78031 219 PRO A CA 1
ATOM 3361 C C . PRO A 1 219 ? 66.86295 77.81286 63.06774 1.000 80.75608 219 PRO A C 1
ATOM 3362 O O . PRO A 1 219 ? 67.22684 76.64672 63.25340 1.000 82.82055 219 PRO A O 1
ATOM 3373 N N . ALA A 1 220 ? 66.07503 78.15789 62.05384 1.000 81.03018 220 ALA A N 1
ATOM 3374 C CA . ALA A 1 220 ? 65.59802 77.17070 61.09758 1.000 82.11226 220 ALA A CA 1
ATOM 3375 C C . ALA A 1 220 ? 65.43675 77.84067 59.74175 1.000 81.55700 220 ALA A C 1
ATOM 3376 O O . ALA A 1 220 ? 65.39391 79.06954 59.63582 1.000 79.95229 220 ALA A O 1
ATOM 3383 N N . LEU A 1 221 ? 65.34379 77.01188 58.70036 1.000 81.01868 221 LEU A N 1
ATOM 3384 C CA . LEU A 1 221 ? 65.17830 77.49269 57.33101 1.000 80.98789 221 LEU A CA 1
ATOM 3385 C C . LEU A 1 221 ? 66.42443 78.21541 56.81470 1.000 81.83072 221 LEU A C 1
ATOM 3386 O O . LEU A 1 221 ? 66.32423 79.25734 56.17083 1.000 80.82783 221 LEU A O 1
ATOM 3402 N N . ARG A 1 222 ? 67.60845 77.67537 57.09124 1.000 79.88476 222 ARG A N 1
ATOM 3403 C CA . ARG A 1 222 ? 68.79518 78.14326 56.38508 1.000 81.41269 222 ARG A CA 1
ATOM 3404 C C . ARG A 1 222 ? 68.62564 77.84320 54.90065 1.000 82.76807 222 ARG A C 1
ATOM 3405 O O . ARG A 1 222 ? 68.58522 76.67690 54.49710 1.000 84.72644 222 ARG A O 1
ATOM 3426 N N . LEU A 1 223 ? 68.52325 78.88450 54.07857 1.000 82.93033 223 LEU A N 1
ATOM 3427 C CA . LEU A 1 223 ? 68.27996 78.70855 52.64937 1.000 84.22709 223 LEU A CA 1
ATOM 3428 C C . LEU A 1 223 ? 69.56432 78.46643 51.86365 1.000 87.27940 223 LEU A C 1
ATOM 3429 O O . LEU A 1 223 ? 69.58029 77.66725 50.92269 1.000 89.48404 223 LEU A O 1
ATOM 3445 N N . ARG A 1 224 ? 70.64595 79.12931 52.25420 1.000 85.58374 224 ARG A N 1
ATOM 3446 C CA . ARG A 1 224 ? 71.96410 78.97798 51.66225 1.000 88.64816 224 ARG A CA 1
ATOM 3447 C C . ARG A 1 224 ? 72.91565 78.83230 52.83895 1.000 89.26366 224 ARG A C 1
ATOM 3448 O O . ARG A 1 224 ? 72.56029 79.11950 53.98851 1.000 87.11731 224 ARG A O 1
ATOM 3469 N N . LYS A 1 225 ? 74.13078 78.36353 52.56262 1.000 91.68861 225 LYS A N 1
ATOM 3470 C CA . LYS A 1 225 ? 75.01030 77.99181 53.66460 1.000 92.81770 225 LYS A CA 1
ATOM 3471 C C . LYS A 1 225 ? 75.27705 79.18445 54.56958 1.000 90.93904 225 LYS A C 1
ATOM 3472 O O . LYS A 1 225 ? 75.03849 79.12168 55.78195 1.000 89.51786 225 LYS A O 1
ATOM 3491 N N . GLU A 1 226 ? 75.75871 80.28566 54.00457 1.000 93.91369 226 GLU A N 1
ATOM 3492 C CA . GLU A 1 226 ? 76.02312 81.48307 54.78916 1.000 92.40011 226 GLU A CA 1
ATOM 3493 C C . GLU A 1 226 ? 75.34920 82.65631 54.09693 1.000 90.39664 226 GLU A C 1
ATOM 3494 O O . GLU A 1 226 ? 75.74358 83.04516 52.99075 1.000 91.89092 226 GLU A O 1
ATOM 3506 N N . GLY A 1 227 ? 74.31047 83.19343 54.72772 1.000 88.34135 227 GLY A N 1
ATOM 3507 C CA . GLY A 1 227 ? 73.77331 84.43875 54.24450 1.000 86.61535 227 GLY A CA 1
ATOM 3508 C C . GLY A 1 227 ? 74.25531 85.47967 55.22740 1.000 85.86200 227 GLY A C 1
ATOM 3509 O O . GLY A 1 227 ? 73.69835 85.63074 56.32316 1.000 83.84032 227 GLY A O 1
ATOM 3513 N N . LYS A 1 228 ? 75.21554 86.28968 54.79617 1.000 83.92272 228 LYS A N 1
ATOM 3514 C CA . LYS A 1 228 ? 75.80034 87.26218 55.70117 1.000 83.75309 228 LYS A CA 1
ATOM 3515 C C . LYS A 1 228 ? 75.09585 88.60146 55.63589 1.000 81.60995 228 LYS A C 1
ATOM 3516 O O . LYS A 1 228 ? 75.18842 89.38441 56.58760 1.000 80.73194 228 LYS A O 1
ATOM 3535 N N . HIS A 1 229 ? 74.39529 88.88280 54.54731 1.000 81.38099 229 HIS A N 1
ATOM 3536 C CA . HIS A 1 229 ? 73.47903 90.00616 54.49525 1.000 79.18226 229 HIS A CA 1
ATOM 3537 C C . HIS A 1 229 ? 72.05908 89.48589 54.67160 1.000 76.69027 229 HIS A C 1
ATOM 3538 O O . HIS A 1 229 ? 71.74346 88.35946 54.27757 1.000 77.02891 229 HIS A O 1
ATOM 3552 N N . ARG A 1 230 ? 71.20565 90.30253 55.29423 1.000 79.00276 230 ARG A N 1
ATOM 3553 C CA . ARG A 1 230 ? 69.82616 89.87729 55.50537 1.000 76.79682 230 ARG A CA 1
ATOM 3554 C C . ARG A 1 230 ? 69.15849 89.47339 54.19565 1.000 77.04663 230 ARG A C 1
ATOM 3555 O O . ARG A 1 230 ? 68.17758 88.71967 54.21654 1.000 75.97461 230 ARG A O 1
ATOM 3576 N N . TRP A 1 231 ? 69.67819 89.94956 53.06018 1.000 76.49076 231 TRP A N 1
ATOM 3577 C CA . TRP A 1 231 ? 69.17471 89.51294 51.76431 1.000 77.25445 231 TRP A CA 1
ATOM 3578 C C . TRP A 1 231 ? 69.15957 87.99115 51.66568 1.000 78.10329 231 TRP A C 1
ATOM 3579 O O . TRP A 1 231 ? 68.16617 87.38842 51.24190 1.000 77.50743 231 TRP A O 1
ATOM 3600 N N . ASP A 1 232 ? 70.27143 87.35893 52.04566 1.000 77.78529 232 ASP A N 1
ATOM 3601 C CA . ASP A 1 232 ? 70.50057 85.94080 51.81164 1.000 79.35669 232 ASP A CA 1
ATOM 3602 C C . ASP A 1 232 ? 69.63225 85.03554 52.66346 1.000 77.79141 232 ASP A C 1
ATOM 3603 O O . ASP A 1 232 ? 69.60429 83.82681 52.40508 1.000 79.04444 232 ASP A O 1
ATOM 3612 N N . THR A 1 233 ? 68.93468 85.56267 53.66507 1.000 78.59634 233 THR A N 1
ATOM 3613 C CA . THR A 1 233 ? 68.30055 84.69872 54.64456 1.000 77.48514 233 THR A CA 1
ATOM 3614 C C . THR A 1 233 ? 66.80538 84.95057 54.73755 1.000 75.20569 233 THR A C 1
ATOM 3615 O O . THR A 1 233 ? 66.30099 86.01459 54.37328 1.000 74.09135 233 THR A O 1
ATOM 3626 N N . LEU A 1 234 ? 66.10386 83.92991 55.23045 1.000 77.29275 234 LEU A N 1
ATOM 3627 C CA . LEU A 1 234 ? 64.70546 84.03610 55.61962 1.000 75.29245 234 LEU A CA 1
ATOM 3628 C C . LEU A 1 234 ? 64.47309 83.37671 56.97490 1.000 74.64318 234 LEU A C 1
ATOM 3629 O O . LEU A 1 234 ? 63.31740 83.17454 57.36567 1.000 73.41028 234 LEU A O 1
ATOM 3645 N N . GLU A 1 235 ? 65.54476 83.03812 57.70157 1.000 77.59931 235 GLU A N 1
ATOM 3646 C CA . GLU A 1 235 ? 65.39040 82.38712 58.99853 1.000 77.31958 235 GLU A CA 1
ATOM 3647 C C . GLU A 1 235 ? 64.55070 83.24232 59.93346 1.000 75.13829 235 GLU A C 1
ATOM 3648 O O . GLU A 1 235 ? 63.77962 82.71862 60.74539 1.000 74.51089 235 GLU A O 1
ATOM 3660 N N . ASP A 1 236 ? 64.68255 84.56634 59.82613 1.000 74.70743 236 ASP A N 1
ATOM 3661 C CA . ASP A 1 236 ? 63.89646 85.45893 60.66914 1.000 72.86610 236 ASP A CA 1
ATOM 3662 C C . ASP A 1 236 ? 62.44747 85.52894 60.20375 1.000 71.63503 236 ASP A C 1
ATOM 3663 O O . ASP A 1 236 ? 61.52544 85.50096 61.02703 1.000 70.58838 236 ASP A O 1
ATOM 3672 N N . VAL A 1 237 ? 62.22329 85.61689 58.88869 1.000 72.62365 237 VAL A N 1
ATOM 3673 C CA . VAL A 1 237 ? 60.85344 85.63691 58.38469 1.000 71.79463 237 VAL A CA 1
ATOM 3674 C C . VAL A 1 237 ? 60.12033 84.37360 58.81370 1.000 72.03267 237 VAL A C 1
ATOM 3675 O O . VAL A 1 237 ? 58.90858 84.39929 59.06862 1.000 71.14570 237 VAL A O 1
ATOM 3688 N N . TRP A 1 238 ? 60.83781 83.25152 58.89670 1.000 73.88088 238 TRP A N 1
ATOM 3689 C CA . TRP A 1 238 ? 60.22754 82.00221 59.33350 1.000 74.43927 238 TRP A CA 1
ATOM 3690 C C . TRP A 1 238 ? 59.81626 82.10806 60.79484 1.000 73.44404 238 TRP A C 1
ATOM 3691 O O . TRP A 1 238 ? 58.68790 81.76090 61.15979 1.000 73.00709 238 TRP A O 1
ATOM 3712 N N . ASN A 1 239 ? 60.72107 82.60193 61.64779 1.000 74.38641 239 ASN A N 1
ATOM 3713 C CA . ASN A 1 239 ? 60.34335 82.90325 63.02411 1.000 73.51539 239 ASN A CA 1
ATOM 3714 C C . ASN A 1 239 ? 59.08941 83.76741 63.05576 1.000 71.95291 239 ASN A C 1
ATOM 3715 O O . ASN A 1 239 ? 58.17507 83.53718 63.85513 1.000 71.55881 239 ASN A O 1
ATOM 3726 N N . GLY A 1 240 ? 59.03903 84.78213 62.19175 1.000 73.08409 240 GLY A N 1
ATOM 3727 C CA . GLY A 1 240 ? 57.91146 85.69838 62.20308 1.000 71.82594 240 GLY A CA 1
ATOM 3728 C C . GLY A 1 240 ? 56.58137 84.99721 62.02081 1.000 71.84896 240 GLY A C 1
ATOM 3729 O O . GLY A 1 240 ? 55.66320 85.16753 62.82414 1.000 71.27103 240 GLY A O 1
ATOM 3733 N N . LEU A 1 241 ? 56.45435 84.20549 60.95409 1.000 73.32955 241 LEU A N 1
ATOM 3734 C CA . LEU A 1 241 ? 55.19929 83.50149 60.70974 1.000 73.67285 241 LEU A CA 1
ATOM 3735 C C . LEU A 1 241 ? 54.86413 82.55112 61.85758 1.000 74.11207 241 LEU A C 1
ATOM 3736 O O . LEU A 1 241 ? 53.72117 82.50598 62.33140 1.000 73.87871 241 LEU A O 1
ATOM 3752 N N . CYS A 1 242 ? 55.85120 81.77770 62.31890 1.000 73.43425 242 CYS A N 1
ATOM 3753 C CA . CYS A 1 242 ? 55.60392 80.82638 63.40016 1.000 74.16028 242 CYS A CA 1
ATOM 3754 C C . CYS A 1 242 ? 55.09114 81.52819 64.65465 1.000 73.17272 242 CYS A C 1
ATOM 3755 O O . CYS A 1 242 ? 53.98202 81.25243 65.12705 1.000 73.26953 242 CYS A O 1
ATOM 3763 N N . ALA A 1 243 ? 55.88898 82.44637 65.20853 1.000 73.36038 243 ALA A N 1
ATOM 3764 C CA . ALA A 1 243 ? 55.48975 83.12491 66.43758 1.000 72.69585 243 ALA A CA 1
ATOM 3765 C C . ALA A 1 243 ? 54.15088 83.83510 66.27372 1.000 71.82044 243 ALA A C 1
ATOM 3766 O O . ALA A 1 243 ? 53.36940 83.91612 67.22821 1.000 71.81457 243 ALA A O 1
ATOM 3773 N N . LYS A 1 244 ? 53.87038 84.36498 65.07929 1.000 72.11832 244 LYS A N 1
ATOM 3774 C CA . LYS A 1 244 ? 52.61892 85.08911 64.87113 1.000 71.51593 244 LYS A CA 1
ATOM 3775 C C . LYS A 1 244 ? 51.42174 84.15524 65.03007 1.000 72.32247 244 LYS A C 1
ATOM 3776 O O . LYS A 1 244 ? 50.40697 84.52779 65.63541 1.000 72.21258 244 LYS A O 1
ATOM 3795 N N . VAL A 1 245 ? 51.51922 82.93303 64.49634 1.000 72.52954 245 VAL A N 1
ATOM 3796 C CA . VAL A 1 245 ? 50.43206 81.97459 64.67644 1.000 73.60910 245 VAL A CA 1
ATOM 3797 C C . VAL A 1 245 ? 50.33085 81.55492 66.13968 1.000 74.07783 245 VAL A C 1
ATOM 3798 O O . VAL A 1 245 ? 49.22961 81.30774 66.64830 1.000 74.67949 245 VAL A O 1
ATOM 3811 N N . VAL A 1 246 ? 51.46721 81.46776 66.83857 1.000 73.96452 246 VAL A N 1
ATOM 3812 C CA . VAL A 1 246 ? 51.44820 81.20897 68.27532 1.000 74.51143 246 VAL A CA 1
ATOM 3813 C C . VAL A 1 246 ? 50.71653 82.33349 68.99683 1.000 73.71360 246 VAL A C 1
ATOM 3814 O O . VAL A 1 246 ? 49.77618 82.09813 69.76401 1.000 74.42023 246 VAL A O 1
ATOM 3827 N N . CYS A 1 247 ? 51.13397 83.57981 68.74568 1.000 73.29068 247 CYS A N 1
ATOM 3828 C CA . CYS A 1 247 ? 50.52437 84.71838 69.42639 1.000 72.71645 247 CYS A CA 1
ATOM 3829 C C . CYS A 1 247 ? 49.02316 84.76799 69.16523 1.000 73.00201 247 CYS A C 1
ATOM 3830 O O . CYS A 1 247 ? 48.23921 85.15028 70.04410 1.000 73.35069 247 CYS A O 1
ATOM 3838 N N . ASP A 1 248 ? 48.60102 84.40757 67.95106 1.000 73.07511 248 ASP A N 1
ATOM 3839 C CA . ASP A 1 248 ? 47.17452 84.45275 67.64047 1.000 73.60594 248 ASP A CA 1
ATOM 3840 C C . ASP A 1 248 ? 46.41874 83.34739 68.37172 1.000 75.09484 248 ASP A C 1
ATOM 3841 O O . ASP A 1 248 ? 45.28382 83.55209 68.81978 1.000 75.76306 248 ASP A O 1
ATOM 3850 N N . ARG A 1 249 ? 47.02785 82.16591 68.49248 1.000 78.68775 249 ARG A N 1
ATOM 3851 C CA . ARG A 1 249 ? 46.38957 81.06908 69.21257 1.000 80.35133 249 ARG A CA 1
ATOM 3852 C C . ARG A 1 249 ? 46.27946 81.38553 70.70005 1.000 80.67348 249 ARG A C 1
ATOM 3853 O O . ARG A 1 249 ? 45.25204 81.09917 71.32703 1.000 81.91818 249 ARG A O 1
ATOM 3874 N N . LEU A 1 250 ? 47.32050 81.99202 71.27388 1.000 76.93118 250 LEU A N 1
ATOM 3875 C CA . LEU A 1 250 ? 47.36714 82.32472 72.69271 1.000 77.39089 250 LEU A CA 1
ATOM 3876 C C . LEU A 1 250 ? 46.77084 83.69028 73.01649 1.000 76.71430 250 LEU A C 1
ATOM 3877 O O . LEU A 1 250 ? 46.70753 84.05842 74.19652 1.000 77.28249 250 LEU A O 1
ATOM 3893 N N . ARG A 1 251 ? 46.31643 84.43453 72.00673 1.000 74.57809 251 ARG A N 1
ATOM 3894 C CA . ARG A 1 251 ? 45.77131 85.78215 72.18647 1.000 74.06836 251 ARG A CA 1
ATOM 3895 C C . ARG A 1 251 ? 46.79752 86.73550 72.80329 1.000 73.25947 251 ARG A C 1
ATOM 3896 O O . ARG A 1 251 ? 46.51951 87.46076 73.76144 1.000 73.68110 251 ARG A O 1
ATOM 3917 N N . TYR A 1 252 ? 47.99691 86.72435 72.23328 1.000 72.10740 252 TYR A N 1
ATOM 3918 C CA . TYR A 1 252 ? 49.03460 87.71237 72.48002 1.000 71.32217 252 TYR A CA 1
ATOM 3919 C C . TYR A 1 252 ? 49.15075 88.64213 71.27619 1.000 70.16581 252 TYR A C 1
ATOM 3920 O O . TYR A 1 252 ? 48.73453 88.30347 70.16471 1.000 69.93020 252 TYR A O 1
ATOM 3938 N N . GLY A 1 253 ? 49.74124 89.81515 71.49659 1.000 67.87629 253 GLY A N 1
ATOM 3939 C CA . GLY A 1 253 ? 49.77564 90.86786 70.49753 1.000 67.05707 253 GLY A CA 1
ATOM 3940 C C . GLY A 1 253 ? 51.14667 91.04604 69.87561 1.000 66.43695 253 GLY A C 1
ATOM 3941 O O . GLY A 1 253 ? 52.16502 90.71936 70.48517 1.000 66.67312 253 GLY A O 1
ATOM 3945 N N . VAL A 1 254 ? 51.16216 91.58568 68.65811 1.000 66.37239 254 VAL A N 1
ATOM 3946 C CA . VAL A 1 254 ? 52.38412 91.90893 67.93036 1.000 65.97768 254 VAL A CA 1
ATOM 3947 C C . VAL A 1 254 ? 52.23230 93.32638 67.39261 1.000 65.69178 254 VAL A C 1
ATOM 3948 O O . VAL A 1 254 ? 51.18764 93.66975 66.82762 1.000 65.67867 254 VAL A O 1
ATOM 3961 N N . LYS A 1 255 ? 53.27864 94.13497 67.54071 1.000 66.20635 255 LYS A N 1
ATOM 3962 C CA . LYS A 1 255 ? 53.26572 95.54152 67.16533 1.000 66.20923 255 LYS A CA 1
ATOM 3963 C C . LYS A 1 255 ? 54.36402 95.81530 66.14948 1.000 66.16072 255 LYS A C 1
ATOM 3964 O O . LYS A 1 255 ? 55.40965 95.15866 66.15163 1.000 66.27382 255 LYS A O 1
ATOM 3983 N N . THR A 1 256 ? 54.11364 96.78457 65.27188 1.000 67.39347 256 THR A N 1
ATOM 3984 C CA . THR A 1 256 ? 55.08348 97.16806 64.25704 1.000 67.60836 256 THR A CA 1
ATOM 3985 C C . THR A 1 256 ? 55.08746 98.68057 64.09152 1.000 68.06662 256 THR A C 1
ATOM 3986 O O . THR A 1 256 ? 54.12760 99.37121 64.44557 1.000 68.18752 256 THR A O 1
ATOM 3997 N N . GLY A 1 257 ? 56.18985 99.18475 63.53729 1.000 66.77875 257 GLY A N 1
ATOM 3998 C CA . GLY A 1 257 ? 56.37609 100.61227 63.36983 1.000 67.49854 257 GLY A CA 1
ATOM 3999 C C . GLY A 1 257 ? 57.58498 101.14505 64.11475 1.000 68.17674 257 GLY A C 1
ATOM 4000 O O . GLY A 1 257 ? 58.69327 100.61722 63.97920 1.000 68.41345 257 GLY A O 1
ATOM 4004 N N . LEU A 1 258 ? 57.38003 102.20285 64.89047 1.000 67.35129 258 LEU A N 1
ATOM 4005 C CA . LEU A 1 258 ? 58.43136 102.73662 65.74237 1.000 68.23927 258 LEU A CA 1
ATOM 4006 C C . LEU A 1 258 ? 59.02143 101.61523 66.59807 1.000 67.94481 258 LEU A C 1
ATOM 4007 O O . LEU A 1 258 ? 58.28654 100.71817 67.02735 1.000 67.14565 258 LEU A O 1
ATOM 4023 N N . PRO A 1 259 ? 60.33493 101.62480 66.87744 1.000 67.15874 259 PRO A N 1
ATOM 4024 C CA . PRO A 1 259 ? 61.35545 102.62202 66.53453 1.000 68.45546 259 PRO A CA 1
ATOM 4025 C C . PRO A 1 259 ? 62.06519 102.38819 65.21072 1.000 68.69268 259 PRO A C 1
ATOM 4026 O O . PRO A 1 259 ? 62.09668 101.26230 64.70624 1.000 68.00774 259 PRO A O 1
ATOM 4037 N N . TYR A 1 260 ? 62.63835 103.45920 64.66702 1.000 70.62891 260 TYR A N 1
ATOM 4038 C CA . TYR A 1 260 ? 63.50884 103.36782 63.50482 1.000 71.37640 260 TYR A CA 1
ATOM 4039 C C . TYR A 1 260 ? 64.97051 103.28741 63.90211 1.000 72.77885 260 TYR A C 1
ATOM 4040 O O . TYR A 1 260 ? 65.38827 103.88485 64.89595 1.000 73.68994 260 TYR A O 1
ATOM 4058 N N . VAL A 1 261 ? 65.73551 102.52374 63.12987 1.000 70.14242 261 VAL A N 1
ATOM 4059 C CA . VAL A 1 261 ? 67.18117 102.63989 63.09331 1.000 71.97998 261 VAL A CA 1
ATOM 4060 C C . VAL A 1 261 ? 67.57456 103.09711 61.69451 1.000 73.02996 261 VAL A C 1
ATOM 4061 O O . VAL A 1 261 ? 66.83498 102.92569 60.71966 1.000 72.21689 261 VAL A O 1
ATOM 4074 N N . MET A 1 262 ? 68.75160 103.71080 61.60818 1.000 73.24220 262 MET A N 1
ATOM 4075 C CA . MET A 1 262 ? 69.32701 104.11519 60.32811 1.000 74.73710 262 MET A CA 1
ATOM 4076 C C . MET A 1 262 ? 70.21958 102.95616 59.90681 1.000 75.39580 262 MET A C 1
ATOM 4077 O O . MET A 1 262 ? 71.30234 102.76283 60.47029 1.000 76.80929 262 MET A O 1
ATOM 4091 N N . ARG A 1 263 ? 69.76586 102.16786 58.93290 1.000 75.16994 263 ARG A N 1
ATOM 4092 C CA . ARG A 1 263 ? 70.47164 100.94448 58.56583 1.000 75.75026 263 ARG A CA 1
ATOM 4093 C C . ARG A 1 263 ? 71.56119 101.33670 57.57265 1.000 78.25346 263 ARG A C 1
ATOM 4094 O O . ARG A 1 263 ? 71.27048 101.70542 56.42942 1.000 78.67221 263 ARG A O 1
ATOM 4115 N N . SER A 1 264 ? 72.81629 101.25213 58.00902 1.000 76.88217 264 SER A N 1
ATOM 4116 C CA . SER A 1 264 ? 73.92646 101.68793 57.17657 1.000 79.63535 264 SER A CA 1
ATOM 4117 C C . SER A 1 264 ? 73.97828 100.86071 55.89920 1.000 80.13250 264 SER A C 1
ATOM 4118 O O . SER A 1 264 ? 73.61977 99.68039 55.87722 1.000 78.95185 264 SER A O 1
ATOM 4126 N N . ASP A 1 265 ? 74.46093 101.49007 54.83463 1.000 82.76848 265 ASP A N 1
ATOM 4127 C CA . ASP A 1 265 ? 74.27699 100.98142 53.48844 1.000 83.29369 265 ASP A CA 1
ATOM 4128 C C . ASP A 1 265 ? 75.22910 99.82165 53.21610 1.000 84.90564 265 ASP A C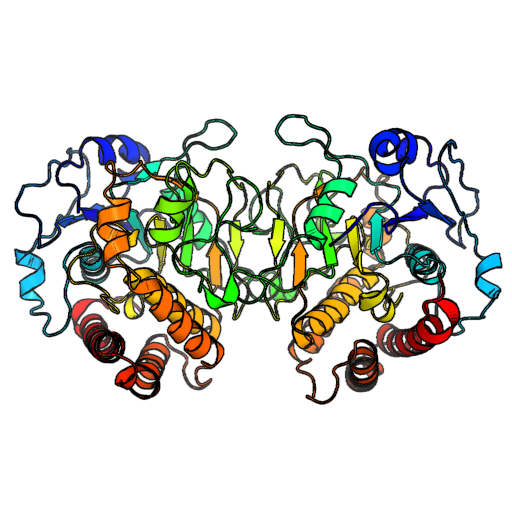 1
ATOM 4129 O O . ASP A 1 265 ? 76.18568 99.57043 53.95552 1.000 86.10980 265 ASP A O 1
ATOM 4138 N N . ALA A 1 266 ? 74.95966 99.12215 52.12196 1.000 83.23641 266 ALA A N 1
ATOM 4139 C CA . ALA A 1 266 ? 75.62928 97.87136 51.81355 1.000 84.55610 266 ALA A CA 1
ATOM 4140 C C . ALA A 1 266 ? 76.92013 98.09479 51.03833 1.000 88.17450 266 ALA A C 1
ATOM 4141 O O . ALA A 1 266 ? 77.13562 99.13384 50.41355 1.000 89.65417 266 ALA A O 1
ATOM 4148 N N . GLU A 1 267 ? 77.77890 97.08253 51.08929 1.000 89.18137 267 GLU A N 1
ATOM 4149 C CA . GLU A 1 267 ? 78.97040 97.03246 50.25724 1.000 92.87279 267 GLU A CA 1
ATOM 4150 C C . GLU A 1 267 ? 78.57792 97.10187 48.78823 1.000 93.79594 267 GLU A C 1
ATOM 4151 O O . GLU A 1 267 ? 77.56010 96.53822 48.37674 1.000 91.95124 267 GLU A O 1
ATOM 4163 N N . ALA A 1 268 ? 79.39812 97.78187 47.99304 1.000 96.91596 268 ALA A N 1
ATOM 4164 C CA . ALA A 1 268 ? 79.08873 97.97273 46.58227 1.000 98.23385 268 ALA A CA 1
ATOM 4165 C C . ALA A 1 268 ? 78.91362 96.63164 45.88035 1.000 98.66690 268 ALA A C 1
ATOM 4166 O O . ALA A 1 268 ? 79.83174 95.80510 45.86411 1.000 100.82881 268 ALA A O 1
ATOM 4173 N N . GLY A 1 269 ? 77.74041 96.42620 45.28240 1.000 96.89029 269 GLY A N 1
ATOM 4174 C CA . GLY A 1 269 ? 77.50163 95.29076 44.41439 1.000 97.72730 269 GLY A CA 1
ATOM 4175 C C . GLY A 1 269 ? 77.27620 93.95990 45.09695 1.000 96.18056 269 GLY A C 1
ATOM 4176 O O . GLY A 1 269 ? 76.86550 93.00298 44.42528 1.000 96.53360 269 GLY A O 1
ATOM 4180 N N . LYS A 1 270 ? 77.53124 93.85177 46.40102 1.000 86.91420 270 LYS A N 1
ATOM 4181 C CA . LYS A 1 270 ? 77.24388 92.61139 47.11544 1.000 87.58364 270 LYS A CA 1
ATOM 4182 C C . LYS A 1 270 ? 75.79617 92.17755 46.94800 1.000 87.41049 270 LYS A C 1
ATOM 4183 O O . LYS A 1 270 ? 75.49150 90.98275 47.04059 1.000 88.09688 270 LYS A O 1
ATOM 4202 N N . ALA A 1 271 ? 74.89388 93.12484 46.68608 1.000 82.08880 271 ALA A N 1
ATOM 4203 C CA . ALA A 1 271 ? 73.50215 92.76792 46.43477 1.000 81.95678 271 ALA A CA 1
ATOM 4204 C C . ALA A 1 271 ? 73.40137 91.74666 45.30573 1.000 82.54531 271 ALA A C 1
ATOM 4205 O O . ALA A 1 271 ? 72.66437 90.75762 45.40462 1.000 83.03079 271 ALA A O 1
ATOM 4212 N N . LEU A 1 272 ? 74.14345 91.96603 44.21740 1.000 81.86367 272 LEU A N 1
ATOM 4213 C CA . LEU A 1 272 ? 74.09679 91.01374 43.11120 1.000 82.56323 272 LEU A CA 1
ATOM 4214 C C . LEU A 1 272 ? 74.72239 89.68226 43.51097 1.000 83.66768 272 LEU A C 1
ATOM 4215 O O . LEU A 1 272 ? 74.21323 88.61671 43.14465 1.000 84.38838 272 LEU A O 1
ATOM 4231 N N . GLU A 1 273 ? 75.83743 89.71822 44.24592 1.000 83.38279 273 GLU A N 1
ATOM 4232 C CA . GLU A 1 273 ? 76.45057 88.47135 44.68747 1.000 84.51758 273 GLU A CA 1
ATOM 4233 C C . GLU A 1 273 ? 75.42865 87.57095 45.37632 1.000 84.87476 273 GLU A C 1
ATOM 4234 O O . GLU A 1 273 ? 75.40984 86.35769 45.14704 1.000 85.91683 273 GLU A O 1
ATOM 4246 N N . SER A 1 274 ? 74.56375 88.14112 46.21574 1.000 83.64038 274 SER A N 1
ATOM 4247 C CA . SER A 1 274 ? 73.61286 87.33329 46.96531 1.000 84.01169 274 SER A CA 1
ATOM 4248 C C . SER A 1 274 ? 72.38091 86.96606 46.14218 1.000 84.02461 274 SER A C 1
ATOM 4249 O O . SER A 1 274 ? 71.85417 85.86742 46.29790 1.000 84.81975 274 SER A O 1
ATOM 4257 N N . LEU A 1 275 ? 71.88597 87.86114 45.26528 1.000 82.51314 275 LEU A N 1
ATOM 4258 C CA . LEU A 1 275 ? 70.70823 87.52941 44.45483 1.000 82.58570 275 LEU A CA 1
ATOM 4259 C C . LEU A 1 275 ? 71.00205 86.34549 43.54247 1.000 83.71685 275 LEU A C 1
ATOM 4260 O O . LEU A 1 275 ? 70.17776 85.42970 43.41215 1.000 84.37203 275 LEU A O 1
ATOM 4276 N N . LYS A 1 276 ? 72.19581 86.32027 42.92876 1.000 82.61593 276 LYS A N 1
ATOM 4277 C CA . LYS A 1 276 ? 72.51558 85.24509 41.98853 1.000 83.82143 276 LYS A CA 1
ATOM 4278 C C . LYS A 1 276 ? 72.18362 83.87118 42.54785 1.000 84.95681 276 LYS A C 1
ATOM 4279 O O . LYS A 1 276 ? 71.97696 82.92596 41.77196 1.000 86.00344 276 LYS A O 1
ATOM 4298 N N . GLU A 1 277 ? 72.10060 83.75949 43.87240 1.000 84.65369 277 GLU A N 1
ATOM 4299 C CA . GLU A 1 277 ? 71.79368 82.50969 44.54649 1.000 85.72864 277 GLU A CA 1
ATOM 4300 C C . GLU A 1 277 ? 70.57218 82.60528 45.46152 1.000 85.24029 277 GLU A C 1
ATOM 4301 O O . GLU A 1 277 ? 70.36549 81.70665 46.28926 1.000 86.02424 277 GLU A O 1
ATOM 4313 N N . TRP A 1 278 ? 69.74692 83.64371 45.34424 1.000 82.49358 278 TRP A N 1
ATOM 4314 C CA . TRP A 1 278 ? 68.66538 83.85106 46.30922 1.000 82.04589 278 TRP A CA 1
ATOM 4315 C C . TRP A 1 278 ? 67.42535 83.14627 45.78419 1.000 82.55574 278 TRP A C 1
ATOM 4316 O O . TRP A 1 278 ? 66.63152 83.71266 45.03271 1.000 81.98857 278 TRP A O 1
ATOM 4337 N N . GLU A 1 279 ? 67.25483 81.89068 46.20431 1.000 81.23285 279 GLU A N 1
ATOM 4338 C CA . GLU A 1 279 ? 66.09086 81.09191 45.84116 1.000 81.92143 279 GLU A CA 1
ATOM 4339 C C . GLU A 1 279 ? 64.82585 81.53990 46.56680 1.000 81.30431 279 GLU A C 1
ATOM 4340 O O . GLU A 1 279 ? 63.75904 80.95266 46.34423 1.000 81.83614 279 GLU A O 1
ATOM 4352 N N . GLY A 1 280 ? 64.91387 82.58398 47.39421 1.000 79.53209 280 GLY A N 1
ATOM 4353 C CA . GLY A 1 280 ? 63.80393 82.97596 48.24039 1.000 79.11685 280 GLY A CA 1
ATOM 4354 C C . GLY A 1 280 ? 62.54680 83.30477 47.47205 1.000 78.80199 280 GLY A C 1
ATOM 4355 O O . GLY A 1 280 ? 61.46115 83.33195 48.06207 1.000 78.80190 280 GLY A O 1
ATOM 4359 N N . VAL A 1 281 ? 62.67287 83.59447 46.17425 1.000 80.00395 281 VAL A N 1
ATOM 4360 C CA . VAL A 1 281 ? 61.49925 83.87421 45.35241 1.000 79.80766 281 VAL A CA 1
ATOM 4361 C C . VAL A 1 281 ? 60.47191 82.76187 45.52574 1.000 80.83265 281 VAL A C 1
ATOM 4362 O O . VAL A 1 281 ? 59.32959 82.99853 45.93916 1.000 80.66894 281 VAL A O 1
ATOM 4375 N N . LYS A 1 282 ? 60.86696 81.51920 45.21632 1.000 79.96204 282 LYS A N 1
ATOM 4376 C CA . LYS A 1 282 ? 59.90461 80.42227 45.31439 1.000 81.07364 282 LYS A CA 1
ATOM 4377 C C . LYS A 1 282 ? 59.58061 80.06856 46.76599 1.000 81.34471 282 LYS A C 1
ATOM 4378 O O . LYS A 1 282 ? 58.44729 79.67829 47.07178 1.000 81.80138 282 LYS A O 1
ATOM 4397 N N . VAL A 1 283 ? 60.55664 80.17273 47.67319 1.000 79.12153 283 VAL A N 1
ATOM 4398 C CA . VAL A 1 283 ? 60.33811 79.70237 49.04194 1.000 79.58934 283 VAL A CA 1
ATOM 4399 C C . VAL A 1 283 ? 59.10117 80.36577 49.63544 1.000 79.02906 283 VAL A C 1
ATOM 4400 O O . VAL A 1 283 ? 58.22898 79.70424 50.20977 1.000 79.77114 283 VAL A O 1
ATOM 4413 N N . MET A 1 284 ? 59.01943 81.69223 49.53121 1.000 80.03278 284 MET A N 1
ATOM 4414 C CA . MET A 1 284 ? 57.89979 82.39711 50.14434 1.000 79.57325 284 MET A CA 1
ATOM 4415 C C . MET A 1 284 ? 56.57708 82.01738 49.48745 1.000 80.04063 284 MET A C 1
ATOM 4416 O O . MET A 1 284 ? 55.53831 81.99794 50.15818 1.000 80.28426 284 MET A O 1
ATOM 4430 N N . ASP A 1 285 ? 56.59424 81.69437 48.18944 1.000 79.75322 285 ASP A N 1
ATOM 4431 C CA . ASP A 1 285 ? 55.35990 81.34659 47.49530 1.000 80.26123 285 ASP A CA 1
ATOM 4432 C C . ASP A 1 285 ? 54.82208 79.98331 47.91110 1.000 81.63760 285 ASP A C 1
ATOM 4433 O O . ASP A 1 285 ? 53.65406 79.68366 47.63857 1.000 82.15611 285 ASP A O 1
ATOM 4442 N N . VAL A 1 286 ? 55.63643 79.15340 48.55565 1.000 79.69266 286 VAL A N 1
ATOM 4443 C CA . VAL A 1 286 ? 55.16575 77.90704 49.14452 1.000 81.03841 286 VAL A CA 1
ATOM 4444 C C . VAL A 1 286 ? 54.88707 78.06057 50.63426 1.000 80.98028 286 VAL A C 1
ATOM 4445 O O . VAL A 1 286 ? 53.95836 77.44954 51.16275 1.000 81.80894 286 VAL A O 1
ATOM 4458 N N . VAL A 1 287 ? 55.67840 78.88205 51.32493 1.000 80.04970 287 VAL A N 1
ATOM 4459 C CA . VAL A 1 287 ? 55.46912 79.09304 52.75281 1.000 80.03610 287 VAL A CA 1
ATOM 4460 C C . VAL A 1 287 ? 54.17842 79.85384 53.01479 1.000 79.61960 287 VAL A C 1
ATOM 4461 O O . VAL A 1 287 ? 53.51137 79.62370 54.03204 1.000 80.14604 287 VAL A O 1
ATOM 4474 N N . LEU A 1 288 ? 53.79432 80.75935 52.11175 1.000 79.80666 288 LEU A N 1
ATOM 4475 C CA . LEU A 1 288 ? 52.56629 81.52177 52.31935 1.000 79.48823 288 LEU A CA 1
ATOM 4476 C C . LEU A 1 288 ? 51.33638 80.62952 52.42875 1.000 80.60462 288 LEU A C 1
ATOM 4477 O O . LEU A 1 288 ? 50.66906 80.65223 53.47430 1.000 80.96434 288 LEU A O 1
ATOM 4493 N N . PRO A 1 289 ? 50.96519 79.86040 51.40148 1.000 81.20751 289 PRO A N 1
ATOM 4494 C CA . PRO A 1 289 ? 49.72773 79.05976 51.50671 1.000 82.32958 289 PRO A CA 1
ATOM 4495 C C . PRO A 1 289 ? 49.71709 78.11229 52.69254 1.000 83.36917 289 PRO A C 1
ATOM 4496 O O . PRO A 1 289 ? 48.64104 77.82050 53.23085 1.000 84.08126 289 PRO A O 1
ATOM 4507 N N . PHE A 1 290 ? 50.88347 77.62096 53.11835 1.000 82.88355 290 PHE A N 1
ATOM 4508 C CA . PHE A 1 290 ? 50.93404 76.74151 54.28067 1.000 83.91191 290 PHE A CA 1
ATOM 4509 C C . PHE A 1 290 ? 50.36502 77.44436 55.50440 1.000 83.62540 290 PHE A C 1
ATOM 4510 O O . PHE A 1 290 ? 49.55470 76.87822 56.24523 1.000 84.58418 290 PHE A O 1
ATOM 4527 N N . PHE A 1 291 ? 50.77603 78.69147 55.72608 1.000 81.63530 291 PHE A N 1
ATOM 4528 C CA . PHE A 1 291 ? 50.29780 79.44985 56.87367 1.000 81.41183 291 PHE A CA 1
ATOM 4529 C C . PHE A 1 291 ? 48.91250 80.02575 56.62386 1.000 81.34060 291 PHE A C 1
ATOM 4530 O O . PHE A 1 291 ? 48.15356 80.24890 57.57205 1.000 81.72630 291 PHE A O 1
ATOM 4547 N N . GLU A 1 292 ? 48.56053 80.25946 55.35954 1.000 84.65613 292 GLU A N 1
ATOM 4548 C CA . GLU A 1 292 ? 47.17607 80.57361 55.02576 1.000 84.85950 292 GLU A CA 1
ATOM 4549 C C . GLU A 1 292 ? 46.24930 79.42174 55.39753 1.000 86.28533 292 GLU A C 1
ATOM 4550 O O . GLU A 1 292 ? 45.09655 79.65564 55.78368 1.000 86.69937 292 GLU A O 1
ATOM 4562 N N . SER A 1 293 ? 46.73817 78.18020 55.31488 1.000 84.48188 293 SER A N 1
ATOM 4563 C CA . SER A 1 293 ? 45.95830 76.99577 55.65660 1.000 85.96452 293 SER A CA 1
ATOM 4564 C C . SER A 1 293 ? 46.28420 76.43093 57.03757 1.000 86.69464 293 SER A C 1
ATOM 4565 O O . SER A 1 293 ? 45.92831 75.28003 57.32341 1.000 88.02574 293 SER A O 1
ATOM 4573 N N . LEU A 1 294 ? 46.92378 77.20800 57.90787 1.000 86.67984 294 LEU A N 1
ATOM 4574 C CA . LEU A 1 294 ? 47.40523 76.70889 59.19980 1.000 87.33993 294 LEU A CA 1
ATOM 4575 C C . LEU A 1 294 ? 46.60464 77.23697 60.38383 1.000 87.59758 294 LEU A C 1
ATOM 4576 O O . LEU A 1 294 ? 46.73350 78.40537 60.76080 1.000 86.69142 294 LEU A O 1
ATOM 4592 N N . LYS A 1 295 ? 45.73227 76.39407 60.92615 1.000 90.52171 295 LYS A N 1
ATOM 4593 C CA . LYS A 1 295 ? 45.00381 76.70254 62.15205 1.000 91.06326 295 LYS A CA 1
ATOM 4594 C C . LYS A 1 295 ? 45.34348 75.73448 63.28373 1.000 92.24514 295 LYS A C 1
ATOM 4595 O O . LYS A 1 295 ? 45.01699 74.54525 63.20144 1.000 93.45062 295 LYS A O 1
ATOM 4614 N N . LEU A 1 296 ? 45.96073 76.23772 64.35057 1.000 90.54960 296 LEU A N 1
ATOM 4615 C CA . LEU A 1 296 ? 46.39467 75.36512 65.43504 1.000 91.65339 296 LEU A CA 1
ATOM 4616 C C . LEU A 1 296 ? 45.19617 74.93562 66.27721 1.000 92.99674 296 LEU A C 1
ATOM 4617 O O . LEU A 1 296 ? 44.19542 75.65126 66.38786 1.000 92.90543 296 LEU A O 1
ATOM 4633 N N . SER A 1 297 ? 45.31784 73.76598 66.90001 1.000 95.71574 297 SER A N 1
ATOM 4634 C CA . SER A 1 297 ? 44.23874 73.24419 67.72818 1.000 97.14889 297 SER A CA 1
ATOM 4635 C C . SER A 1 297 ? 43.95129 74.12941 68.93220 1.000 97.16493 297 SER A C 1
ATOM 4636 O O . SER A 1 297 ? 44.86006 74.70694 69.53413 1.000 96.57862 297 SER A O 1
ATOM 4644 N N . SER A 1 298 ? 42.66712 74.20448 69.29906 1.000 98.19644 298 SER A N 1
ATOM 4645 C CA . SER A 1 298 ? 42.25859 74.99249 70.45394 1.000 98.47773 298 SER A CA 1
ATOM 4646 C C . SER A 1 298 ? 42.77487 74.36083 71.73599 1.000 99.57600 298 SER A C 1
ATOM 4647 O O . SER A 1 298 ? 42.85469 75.03833 72.76636 1.000 99.69953 298 SER A O 1
ATOM 4655 N N . THR A 1 299 ? 43.11974 73.06808 71.68343 1.000 97.05332 299 THR A N 1
ATOM 4656 C CA . THR A 1 299 ? 43.59624 72.36633 72.86821 1.000 98.24380 299 THR A CA 1
ATOM 4657 C C . THR A 1 299 ? 44.90181 72.97893 73.34603 1.000 97.38082 299 THR A C 1
ATOM 4658 O O . THR A 1 299 ? 45.17658 73.00832 74.55057 1.000 98.09471 299 THR A O 1
ATOM 4669 N N . SER A 1 300 ? 45.72424 73.44684 72.40791 1.000 96.61228 300 SER A N 1
ATOM 4670 C CA . SER A 1 300 ? 47.02784 74.00563 72.72669 1.000 95.76161 300 SER A CA 1
ATOM 4671 C C . SER A 1 300 ? 46.82367 75.29252 73.51333 1.000 95.33003 300 SER A C 1
ATOM 4672 O O . SER A 1 300 ? 46.15059 76.21777 73.03980 1.000 94.56154 300 SER A O 1
ATOM 4680 N N . VAL A 1 301 ? 47.40201 75.35839 74.71040 1.000 95.14577 301 VAL A N 1
ATOM 4681 C CA . VAL A 1 301 ? 47.23351 76.53517 75.55493 1.000 94.98059 301 VAL A CA 1
ATOM 4682 C C . VAL A 1 301 ? 48.54836 77.15219 76.00087 1.000 94.31992 301 VAL A C 1
ATOM 4683 O O . VAL A 1 301 ? 48.57760 78.34342 76.36207 1.000 93.78607 301 VAL A O 1
ATOM 4696 N N . THR A 1 302 ? 49.64061 76.40744 76.04408 1.000 94.45893 302 THR A N 1
ATOM 4697 C CA . THR A 1 302 ? 50.97389 76.94727 76.25126 1.000 93.72593 302 THR A CA 1
ATOM 4698 C C . THR A 1 302 ? 51.74235 77.06695 74.93865 1.000 92.32583 302 THR A C 1
ATOM 4699 O O . THR A 1 302 ? 51.40863 76.44256 73.92846 1.000 92.15380 302 THR A O 1
ATOM 4710 N N . VAL A 1 303 ? 52.78963 77.89377 74.97304 1.000 91.40092 303 VAL A N 1
ATOM 4711 C CA . VAL A 1 303 ? 53.73769 77.95401 73.86336 1.000 90.22409 303 VAL A CA 1
ATOM 4712 C C . VAL A 1 303 ? 54.25446 76.55673 73.54942 1.000 90.93582 303 VAL A C 1
ATOM 4713 O O . VAL A 1 303 ? 54.40179 76.17391 72.38175 1.000 90.39521 303 VAL A O 1
ATOM 4726 N N . GLU A 1 304 ? 54.54025 75.77081 74.59062 1.000 92.65072 304 GLU A N 1
ATOM 4727 C CA . GLU A 1 304 ? 55.09338 74.43850 74.37416 1.000 93.50572 304 GLU A CA 1
ATOM 4728 C C . GLU A 1 304 ? 54.15177 73.58448 73.53765 1.000 93.91711 304 GLU A C 1
ATOM 4729 O O . GLU A 1 304 ? 54.59798 72.81215 72.68087 1.000 93.97400 304 GLU A O 1
ATOM 4741 N N . ASP A 1 305 ? 52.84441 73.71160 73.76783 1.000 93.91680 305 ASP A N 1
ATOM 4742 C CA . ASP A 1 305 ? 51.87901 72.99728 72.94169 1.000 94.29158 305 ASP A CA 1
ATOM 4743 C C . ASP A 1 305 ? 51.95032 73.45521 71.49020 1.000 92.89443 305 ASP A C 1
ATOM 4744 O O . ASP A 1 305 ? 51.98377 72.63352 70.56697 1.000 93.10995 305 ASP A O 1
ATOM 4753 N N . CYS A 1 306 ? 51.97047 74.77311 71.27191 1.000 92.45535 306 CYS A N 1
ATOM 4754 C CA . CYS A 1 306 ? 51.91960 75.30540 69.91405 1.000 91.15209 306 CYS A CA 1
ATOM 4755 C C . CYS A 1 306 ? 53.16639 74.96659 69.10693 1.000 90.62840 306 CYS A C 1
ATOM 4756 O O . CYS A 1 306 ? 53.05547 74.56899 67.94239 1.000 90.38040 306 CYS A O 1
ATOM 4764 N N . VAL A 1 307 ? 54.35818 75.11775 69.69070 1.000 90.48161 307 VAL A N 1
ATOM 4765 C CA . VAL A 1 307 ? 55.56445 74.68442 68.99047 1.000 90.21945 307 VAL A CA 1
ATOM 4766 C C . VAL A 1 307 ? 55.46458 73.20245 68.65260 1.000 91.50115 307 VAL A C 1
ATOM 4767 O O . VAL A 1 307 ? 55.68728 72.79017 67.50915 1.000 91.29524 307 VAL A O 1
ATOM 4780 N N . LYS A 1 308 ? 55.12715 72.37855 69.64585 1.000 92.08363 308 LYS A N 1
ATOM 4781 C CA . LYS A 1 308 ? 54.97110 70.94677 69.40995 1.000 93.50061 308 LYS A CA 1
ATOM 4782 C C . LYS A 1 308 ? 54.00045 70.66714 68.26973 1.000 93.41397 308 LYS A C 1
ATOM 4783 O O . LYS A 1 308 ? 54.30861 69.89092 67.35852 1.000 93.79039 308 LYS A O 1
ATOM 4802 N N . GLU A 1 309 ? 52.82414 71.29675 68.28886 1.000 93.00472 309 GLU A N 1
ATOM 4803 C CA . GLU A 1 309 ? 51.87419 71.03927 67.21298 1.000 92.99210 309 GLU A CA 1
ATOM 4804 C C . GLU A 1 309 ? 52.40146 71.53577 65.87169 1.000 91.69976 309 GLU A C 1
ATOM 4805 O O . GLU A 1 309 ? 52.23642 70.86461 64.84699 1.000 92.04784 309 GLU A O 1
ATOM 4817 N N . LEU A 1 310 ? 53.04425 72.70465 65.85401 1.000 90.96727 310 LEU A N 1
ATOM 4818 C CA . LEU A 1 310 ? 53.43407 73.30181 64.58004 1.000 89.69815 310 LEU A CA 1
ATOM 4819 C C . LEU A 1 310 ? 54.59661 72.54990 63.94361 1.000 89.99201 310 LEU A C 1
ATOM 4820 O O . LEU A 1 310 ? 54.58071 72.27095 62.74034 1.000 89.85483 310 LEU A O 1
ATOM 4836 N N . THR A 1 311 ? 55.62454 72.21966 64.73026 1.000 90.93114 311 THR A N 1
ATOM 4837 C CA . THR A 1 311 ? 56.77077 71.50753 64.17124 1.000 91.33827 311 THR A CA 1
ATOM 4838 C C . THR A 1 311 ? 56.33386 70.22016 63.47761 1.000 92.64544 311 THR A C 1
ATOM 4839 O O . THR A 1 311 ? 56.87895 69.85687 62.42762 1.000 92.67919 311 THR A O 1
ATOM 4850 N N . SER A 1 312 ? 55.33668 69.53420 64.03585 1.000 92.67717 312 SER A N 1
ATOM 4851 C CA . SER A 1 312 ? 54.79119 68.35204 63.38117 1.000 93.99844 312 SER A CA 1
ATOM 4852 C C . SER A 1 312 ? 54.13931 68.72029 62.05434 1.000 93.23214 312 SER A C 1
ATOM 4853 O O . SER A 1 312 ? 54.42368 68.10897 61.01834 1.000 93.68332 312 SER A O 1
ATOM 4861 N N . ILE A 1 313 ? 53.25766 69.72406 62.06548 1.000 92.22474 313 ILE A N 1
ATOM 4862 C CA . ILE A 1 313 ? 52.56150 70.10232 60.83959 1.000 91.55577 313 ILE A CA 1
ATOM 4863 C C . ILE A 1 313 ? 53.56146 70.54521 59.77990 1.000 90.54122 313 ILE A C 1
ATOM 4864 O O . ILE A 1 313 ? 53.33602 70.35193 58.57864 1.000 90.54364 313 ILE A O 1
ATOM 4880 N N . VAL A 1 314 ? 54.68209 71.13689 60.20231 1.000 91.21699 314 VAL A N 1
ATOM 4881 C CA . VAL A 1 314 ? 55.76836 71.43453 59.27259 1.000 90.46765 314 VAL A CA 1
ATOM 4882 C C . VAL A 1 314 ? 56.39846 70.13561 58.78823 1.000 91.86834 314 VAL A C 1
ATOM 4883 O O . VAL A 1 314 ? 56.62413 69.94028 57.58835 1.000 91.87014 314 VAL A O 1
ATOM 4896 N N . LYS A 1 315 ? 56.69516 69.23033 59.72351 1.000 91.64371 315 LYS A N 1
ATOM 4897 C CA . LYS A 1 315 ? 57.28256 67.94293 59.36792 1.000 93.20605 315 LYS A CA 1
ATOM 4898 C C . LYS A 1 315 ? 56.37270 67.17785 58.41932 1.000 94.15250 315 LYS A C 1
ATOM 4899 O O . LYS A 1 315 ? 56.83347 66.57017 57.44707 1.000 94.82721 315 LYS A O 1
ATOM 4918 N N . GLU A 1 316 ? 55.07034 67.22445 58.68385 1.000 94.27149 316 GLU A N 1
ATOM 4919 C CA . GLU A 1 316 ? 54.09076 66.45440 57.92982 1.000 95.34412 316 GLU A CA 1
ATOM 4920 C C . GLU A 1 316 ? 53.83180 67.04608 56.55314 1.000 94.38274 316 GLU A C 1
ATOM 4921 O O . GLU A 1 316 ? 53.94571 66.35321 55.53359 1.000 95.24617 316 GLU A O 1
ATOM 4933 N N . LYS A 1 317 ? 53.46998 68.33243 56.50367 1.000 93.29401 317 LYS A N 1
ATOM 4934 C CA . LYS A 1 317 ? 53.03605 68.93144 55.24532 1.000 92.43489 317 LYS A CA 1
ATOM 4935 C C . LYS A 1 317 ? 54.20755 69.44189 54.41132 1.000 91.50186 317 LYS A C 1
ATOM 4936 O O . LYS A 1 317 ? 54.34363 69.08940 53.23496 1.000 91.88668 317 LYS A O 1
ATOM 4955 N N . LEU A 1 318 ? 55.05341 70.29342 54.99305 1.000 90.91342 318 LEU A N 1
ATOM 4956 C CA . LEU A 1 318 ? 56.10777 70.95252 54.22750 1.000 89.87934 318 LEU A CA 1
ATOM 4957 C C . LEU A 1 318 ? 57.38227 70.13052 54.09347 1.000 90.81815 318 LEU A C 1
ATOM 4958 O O . LEU A 1 318 ? 58.14888 70.36141 53.15048 1.000 90.42550 318 LEU A O 1
ATOM 4974 N N . GLY A 1 319 ? 57.62663 69.19084 55.00243 1.000 91.37658 319 GLY A N 1
ATOM 4975 C CA . GLY A 1 319 ? 58.86150 68.44580 55.02474 1.000 92.34263 319 GLY A CA 1
ATOM 4976 C C . GLY A 1 319 ? 59.27003 67.89377 53.67500 1.000 93.05548 319 GLY A C 1
ATOM 4977 O O . GLY A 1 319 ? 60.37858 68.14428 53.18955 1.000 92.70789 319 GLY A O 1
ATOM 4981 N N . PRO A 1 320 ? 58.39043 67.10388 53.05020 1.000 93.74082 320 PRO A N 1
ATOM 4982 C CA . PRO A 1 320 ? 58.73285 66.50719 51.74743 1.000 94.65727 320 PRO A CA 1
ATOM 4983 C C . PRO A 1 320 ? 58.73171 67.48583 50.58190 1.000 93.28269 320 PRO A C 1
ATOM 4984 O O . PRO A 1 320 ? 59.03777 67.07251 49.45794 1.000 94.00599 320 PRO A O 1
ATOM 4995 N N . GLN A 1 321 ? 58.40373 68.76182 50.79181 1.000 92.88393 321 GLN A N 1
ATOM 4996 C CA . GLN A 1 321 ? 58.36385 69.69860 49.67320 1.000 91.64795 321 GLN A CA 1
ATOM 4997 C C . GLN A 1 321 ? 59.76037 70.17722 49.29101 1.000 91.00710 321 GLN A C 1
ATOM 4998 O O . GLN A 1 321 ? 60.00696 70.48121 48.11776 1.000 90.71239 321 GLN A O 1
ATOM 5012 N N . ASN A 1 322 ? 60.67664 70.24924 50.25420 1.000 89.99270 322 ASN A N 1
ATOM 5013 C CA . ASN A 1 322 ? 62.06621 70.60619 49.99946 1.000 89.58513 322 ASN A CA 1
ATOM 5014 C C . ASN A 1 322 ? 62.87139 70.26545 51.24447 1.000 90.04414 322 ASN A C 1
ATOM 5015 O O . ASN A 1 322 ? 62.34956 70.30046 52.36276 1.000 89.93227 322 ASN A O 1
ATOM 5026 N N . ALA A 1 323 ? 64.14712 69.93980 51.03619 1.000 90.04758 323 ALA A N 1
ATOM 5027 C CA . ALA A 1 323 ? 65.01058 69.55863 52.14880 1.000 90.64937 323 ALA A CA 1
ATOM 5028 C C . ALA A 1 323 ? 65.01314 70.61170 53.24905 1.000 89.18687 323 ALA A C 1
ATOM 5029 O O . ALA A 1 323 ? 65.02977 70.27760 54.43967 1.000 89.67884 323 ALA A O 1
ATOM 5036 N N . ILE A 1 324 ? 64.99253 71.89212 52.87107 1.000 89.71420 324 ILE A N 1
ATOM 5037 C CA . ILE A 1 324 ? 65.14915 72.95479 53.86034 1.000 88.41178 324 ILE A CA 1
ATOM 5038 C C . ILE A 1 324 ? 64.03918 72.91789 54.90428 1.000 88.42836 324 ILE A C 1
ATOM 5039 O O . ILE A 1 324 ? 64.24086 73.33417 56.05232 1.000 88.06647 324 ILE A O 1
ATOM 5055 N N . PHE A 1 325 ? 62.85702 72.42607 54.53300 1.000 88.80344 325 PHE A N 1
ATOM 5056 C CA . PHE A 1 325 ? 61.72186 72.43504 55.44813 1.000 88.83553 325 PHE A CA 1
ATOM 5057 C C . PHE A 1 325 ? 61.83517 71.31427 56.47267 1.000 90.36374 325 PHE A C 1
ATOM 5058 O O . PHE A 1 325 ? 61.73925 71.55903 57.68068 1.000 90.23420 325 PHE A O 1
ATOM 5075 N N . ALA A 1 326 ? 62.02271 70.07695 56.01220 1.000 89.80230 326 ALA A N 1
ATOM 5076 C CA . ALA A 1 326 ? 62.30789 68.98752 56.93920 1.000 91.37999 326 ALA A CA 1
ATOM 5077 C C . ALA A 1 326 ? 63.52735 69.32027 57.79141 1.000 91.12539 326 ALA A C 1
ATOM 5078 O O . ALA A 1 326 ? 63.49834 69.19221 59.02100 1.000 91.48867 326 ALA A O 1
ATOM 5085 N N . LYS A 1 327 ? 64.61321 69.76092 57.14742 1.000 91.77941 327 LYS A N 1
ATOM 5086 C CA . LYS A 1 327 ? 65.79882 70.18437 57.88710 1.000 91.46100 327 LYS A CA 1
ATOM 5087 C C . LYS A 1 327 ? 65.48551 71.32485 58.84417 1.000 90.10326 327 LYS A C 1
ATOM 5088 O O . LYS A 1 327 ? 66.18533 71.50129 59.84873 1.000 90.17108 327 LYS A O 1
ATOM 5107 N N . ALA A 1 328 ? 64.44079 72.10270 58.55547 1.000 88.95683 328 ALA A N 1
ATOM 5108 C CA . ALA A 1 328 ? 64.02229 73.14896 59.47754 1.000 87.86317 328 ALA A CA 1
ATOM 5109 C C . ALA A 1 328 ? 63.19685 72.55736 60.61071 1.000 88.79385 328 ALA A C 1
ATOM 5110 O O . ALA A 1 328 ? 63.34808 72.95893 61.76895 1.000 88.65734 328 ALA A O 1
ATOM 5117 N N . ALA A 1 329 ? 62.33022 71.59198 60.29469 1.000 88.85852 329 ALA A N 1
ATOM 5118 C CA . ALA A 1 329 ? 61.58436 70.90091 61.33883 1.000 89.95640 329 ALA A CA 1
ATOM 5119 C C . ALA A 1 329 ? 62.53117 70.15972 62.27447 1.000 91.15790 329 ALA A C 1
ATOM 5120 O O . ALA A 1 329 ? 62.29928 70.09980 63.48768 1.000 91.59353 329 ALA A O 1
ATOM 5127 N N . ASP A 1 330 ? 63.60411 69.58025 61.72789 1.000 91.57486 330 ASP A N 1
ATOM 5128 C CA . ASP A 1 330 ? 64.60164 68.94030 62.57898 1.000 92.71918 330 ASP A CA 1
ATOM 5129 C C . ASP A 1 330 ? 65.24242 69.94779 63.52418 1.000 91.76033 330 ASP A C 1
ATOM 5130 O O . ASP A 1 330 ? 65.43146 69.66251 64.71270 1.000 92.52942 330 ASP A O 1
ATOM 5139 N N . ALA A 1 331 ? 65.57077 71.14069 63.01620 1.000 90.78599 331 ALA A N 1
ATOM 5140 C CA . ALA A 1 331 ? 66.13050 72.17849 63.87380 1.000 89.87890 331 ALA A CA 1
ATOM 5141 C C . ALA A 1 331 ? 65.06350 72.79681 64.76679 1.000 89.38729 331 ALA A C 1
ATOM 5142 O O . ALA A 1 331 ? 65.37105 73.24793 65.87496 1.000 89.34713 331 ALA A O 1
ATOM 5149 N N . MET A 1 332 ? 63.81107 72.84188 64.30261 1.000 90.07996 332 MET A N 1
ATOM 5150 C CA . MET A 1 332 ? 62.73312 73.31797 65.16096 1.000 89.85485 332 MET A CA 1
ATOM 5151 C C . MET A 1 332 ? 62.56322 72.39103 66.35402 1.000 91.37680 332 MET A C 1
ATOM 5152 O O . MET A 1 332 ? 62.30575 72.84233 67.47643 1.000 91.38618 332 MET A O 1
ATOM 5166 N N . GLU A 1 333 ? 62.69822 71.08513 66.12602 1.000 91.61707 333 GLU A N 1
ATOM 5167 C CA . GLU A 1 333 ? 62.56540 70.13138 67.21556 1.000 93.20308 333 GLU A CA 1
ATOM 5168 C C . GLU A 1 333 ? 63.77719 70.17149 68.13977 1.000 93.60663 333 GLU A C 1
ATOM 5169 O O . GLU A 1 333 ? 63.63790 70.15994 69.37036 1.000 94.19612 333 GLU A O 1
ATOM 5181 N N . GLU A 1 334 ? 64.98156 70.22662 67.56246 1.000 92.89483 334 GLU A N 1
ATOM 5182 C CA . GLU A 1 334 ? 66.18738 70.26749 68.38383 1.000 93.32610 334 GLU A CA 1
ATOM 5183 C C . GLU A 1 334 ? 66.18019 71.48135 69.30805 1.000 92.33833 334 GLU A C 1
ATOM 5184 O O . GLU A 1 334 ? 66.64857 71.40690 70.45028 1.000 93.05537 334 GLU A O 1
ATOM 5196 N N . TRP A 1 335 ? 65.67066 72.61788 68.82324 1.000 90.77690 335 TRP A N 1
ATOM 5197 C CA . TRP A 1 335 ? 65.59839 73.81111 69.65757 1.000 89.92337 335 TRP A CA 1
ATOM 5198 C C . TRP A 1 335 ? 64.57262 73.63946 70.76566 1.000 90.65990 335 TRP A C 1
ATOM 5199 O O . TRP A 1 335 ? 64.76845 74.15808 71.86809 1.000 90.78928 335 TRP A O 1
ATOM 5220 N N . THR A 1 336 ? 63.47814 72.92067 70.49235 1.000 91.22729 336 THR A N 1
ATOM 5221 C CA . THR A 1 336 ? 62.49048 72.64673 71.52907 1.000 92.10758 336 THR A CA 1
ATOM 5222 C C . THR A 1 336 ? 63.11920 71.92512 72.71685 1.000 93.57934 336 THR A C 1
ATOM 5223 O O . THR A 1 336 ? 62.84637 72.27499 73.87068 1.000 93.94060 336 THR A O 1
ATOM 5234 N N . LYS A 1 337 ? 63.96114 70.91611 72.46736 1.000 94.54668 337 LYS A N 1
ATOM 5235 C CA . LYS A 1 337 ? 64.70839 70.34363 73.57868 1.000 95.89196 337 LYS A CA 1
ATOM 5236 C C . LYS A 1 337 ? 65.62503 71.38042 74.21163 1.000 95.19251 337 LYS A C 1
ATOM 5237 O O . LYS A 1 337 ? 65.60267 71.59193 75.43062 1.000 95.76813 337 LYS A O 1
ATOM 5256 N N . LEU A 1 338 ? 66.45487 72.03382 73.39315 1.000 94.03188 338 LEU A N 1
ATOM 5257 C CA . LEU A 1 338 ? 67.45132 72.95199 73.93848 1.000 93.50022 338 LEU A CA 1
ATOM 5258 C C . LEU A 1 338 ? 66.80251 73.98742 74.84706 1.000 92.99671 338 LEU A C 1
ATOM 5259 O O . LEU A 1 338 ? 67.40002 74.40789 75.84365 1.000 93.33647 338 LEU A O 1
ATOM 5275 N N . TRP A 1 339 ? 65.56698 74.38293 74.55136 1.000 92.33369 339 TRP A N 1
ATOM 5276 C CA . TRP A 1 339 ? 64.89280 75.32095 75.43764 1.000 92.05979 339 TRP A CA 1
ATOM 5277 C C . TRP A 1 339 ? 64.52815 74.64005 76.75165 1.000 93.65185 339 TRP A C 1
ATOM 5278 O O . TRP A 1 339 ? 64.74687 75.19779 77.83506 1.000 93.98999 339 TRP A O 1
ATOM 5299 N N . LYS A 1 340 ? 63.96216 73.43076 76.67689 1.000 94.73389 340 LYS A N 1
ATOM 5300 C CA . LYS A 1 340 ? 63.64594 72.70543 77.90257 1.000 96.36901 340 LYS A CA 1
ATOM 5301 C C . LYS A 1 340 ? 64.91189 72.40181 78.69315 1.000 97.29783 340 LYS A C 1
ATOM 5302 O O . LYS A 1 340 ? 64.90236 72.40938 79.92963 1.000 98.28670 340 LYS A O 1
ATOM 5321 N N . SER A 1 341 ? 66.00885 72.12791 77.99036 1.000 97.07626 341 SER A N 1
ATOM 5322 C CA . SER A 1 341 ? 67.24850 71.67709 78.59919 1.000 98.09928 341 SER A CA 1
ATOM 5323 C C . SER A 1 341 ? 68.10646 72.85956 79.00963 1.000 97.30349 341 SER A C 1
ATOM 5324 O O . SER A 1 341 ? 68.74289 72.82117 80.06798 1.000 98.26489 341 SER A O 1
ATOM 5332 N N . HIS A 1 342 ? 68.15691 73.90673 78.17772 1.000 95.63454 342 HIS A N 1
ATOM 5333 C CA . HIS A 1 342 ? 69.10883 74.99355 78.40685 1.000 94.89936 342 HIS A CA 1
ATOM 5334 C C . HIS A 1 342 ? 68.49701 76.37249 78.65316 1.000 93.81047 342 HIS A C 1
ATOM 5335 O O . HIS A 1 342 ? 69.02927 77.13891 79.46361 1.000 93.89590 342 HIS A O 1
ATOM 5349 N N . GLY A 1 343 ? 67.38375 76.71278 78.01476 1.000 93.02881 343 GLY A N 1
ATOM 5350 C CA . GLY A 1 343 ? 66.91223 78.08934 78.03761 1.000 91.90616 343 GLY A CA 1
ATOM 5351 C C . GLY A 1 343 ? 65.90466 78.56829 79.06003 1.000 92.38050 343 GLY A C 1
ATOM 5352 O O . GLY A 1 343 ? 65.87787 79.75746 79.39535 1.000 91.82169 343 GLY A O 1
ATOM 5356 N N . ALA A 1 344 ? 65.08775 77.65692 79.56981 1.000 93.39985 344 ALA A N 1
ATOM 5357 C CA . ALA A 1 344 ? 63.86968 78.04048 80.26647 1.000 93.76172 344 ALA A CA 1
ATOM 5358 C C . ALA A 1 344 ? 64.14398 78.82255 81.54887 1.000 94.37567 344 ALA A C 1
ATOM 5359 O O . ALA A 1 344 ? 65.17289 78.66895 82.20296 1.000 95.07067 344 ALA A O 1
ATOM 5366 N N . GLN A 1 345 ? 63.16869 79.64289 81.91928 1.000 94.53400 345 GLN A N 1
ATOM 5367 C CA . GLN A 1 345 ? 63.21130 80.48142 83.10962 1.000 95.18929 345 GLN A CA 1
ATOM 5368 C C . GLN A 1 345 ? 61.83347 81.09427 83.35120 1.000 95.23103 345 GLN A C 1
ATOM 5369 O O . GLN A 1 345 ? 61.36332 81.94159 82.58659 1.000 94.04393 345 GLN A O 1
ATOM 5383 N N . SER A 1 346 ? 61.19475 80.66532 84.43882 1.000 97.09542 346 SER A N 1
ATOM 5384 C CA . SER A 1 346 ? 59.93488 81.21539 84.95042 1.000 97.55591 346 SER A CA 1
ATOM 5385 C C . SER A 1 346 ? 58.81658 81.26456 83.90555 1.000 96.62714 346 SER A C 1
ATOM 5386 O O . SER A 1 346 ? 57.87261 82.05602 84.03115 1.000 96.57256 346 SER A O 1
ATOM 5394 N N . ALA A 1 347 ? 58.89839 80.43197 82.87597 1.000 97.97836 347 ALA A N 1
ATOM 5395 C CA . ALA A 1 347 ? 57.74962 80.15007 82.00793 1.000 97.97836 347 ALA A CA 1
ATOM 5396 C C . ALA A 1 347 ? 58.15195 78.95959 81.12553 1.000 97.97836 347 ALA A C 1
ATOM 5397 O O . ALA A 1 347 ? 59.31664 78.54269 81.12758 1.000 97.97836 347 ALA A O 1
ATOM 5405 N N . GLU B 1 4 ? 41.27615 101.61923 38.46140 1.000 99.34075 4 GLU B N 1
ATOM 5406 C CA . GLU B 1 4 ? 41.90682 102.71594 37.65611 1.000 99.75992 4 GLU B CA 1
ATOM 5407 C C . GLU B 1 4 ? 40.88685 103.82895 37.39852 1.000 101.09432 4 GLU B C 1
ATOM 5408 O O . GLU B 1 4 ? 39.70081 103.54555 37.14098 1.000 102.42015 4 GLU B O 1
ATOM 5420 N N . ILE B 1 5 ? 41.33786 105.08300 37.43933 1.000 100.31277 5 ILE B N 1
ATOM 5421 C CA . ILE B 1 5 ? 40.41811 106.20548 37.54433 1.000 101.28132 5 ILE B CA 1
ATOM 5422 C C . ILE B 1 5 ? 40.83243 107.35257 36.63395 1.000 102.09107 5 ILE B C 1
ATOM 5423 O O . ILE B 1 5 ? 42.02346 107.61375 36.44319 1.000 101.23850 5 ILE B O 1
ATOM 5439 N N . GLN B 1 6 ? 39.82968 108.06740 36.11769 1.000 104.81392 6 GLN B N 1
ATOM 5440 C CA . GLN B 1 6 ? 39.94450 109.41948 35.58732 1.000 105.62245 6 GLN B CA 1
ATOM 5441 C C . GLN B 1 6 ? 38.97219 110.29748 36.37174 1.000 106.04827 6 GLN B C 1
ATOM 5442 O O . GLN B 1 6 ? 38.02394 109.80306 36.99309 1.000 106.24530 6 GLN B O 1
ATOM 5456 N N . ASP B 1 7 ? 39.22124 111.60923 36.34189 1.000 105.77504 7 ASP B N 1
ATOM 5457 C CA . ASP B 1 7 ? 38.47509 112.52704 37.19610 1.000 106.01580 7 ASP B CA 1
ATOM 5458 C C . ASP B 1 7 ? 36.96985 112.44754 36.96440 1.000 107.87664 7 ASP B C 1
ATOM 5459 O O . ASP B 1 7 ? 36.18718 112.49737 37.92085 1.000 107.81720 7 ASP B O 1
ATOM 5468 N N . SER B 1 8 ? 36.53966 112.32784 35.70544 1.000 109.05844 8 SER B N 1
ATOM 5469 C CA . SER B 1 8 ? 35.11745 112.46715 35.38646 1.000 111.09746 8 SER B CA 1
ATOM 5470 C C . SER B 1 8 ? 34.22049 111.44521 36.08622 1.000 111.02901 8 SER B C 1
ATOM 5471 O O . SER B 1 8 ? 32.99191 111.55034 35.97739 1.000 112.68083 8 SER B O 1
ATOM 5479 N N . GLU B 1 9 ? 34.77998 110.46231 36.79095 1.000 109.26406 9 GLU B N 1
ATOM 5480 C CA . GLU B 1 9 ? 33.97541 109.45768 37.47891 1.000 109.14119 9 GLU B CA 1
ATOM 5481 C C . GLU B 1 9 ? 33.81063 109.76470 38.96479 1.000 107.94475 9 GLU B C 1
ATOM 5482 O O . GLU B 1 9 ? 33.35191 108.90154 39.72363 1.000 107.42866 9 GLU B O 1
ATOM 5494 N N . VAL B 1 10 ? 34.17310 110.97130 39.39175 1.000 108.53369 10 VAL B N 1
ATOM 5495 C CA . VAL B 1 10 ? 34.18326 111.35202 40.79820 1.000 107.32265 10 VAL B CA 1
ATOM 5496 C C . VAL B 1 10 ? 32.99278 112.24909 41.09063 1.000 108.87362 10 VAL B C 1
ATOM 5497 O O . VAL B 1 10 ? 32.69659 113.17396 40.32377 1.000 110.38047 10 VAL B O 1
ATOM 5510 N N . ASP B 1 11 ? 32.31144 111.97544 42.19919 1.000 107.59501 11 ASP B N 1
ATOM 5511 C CA . ASP B 1 11 ? 31.26408 112.84075 42.72249 1.000 108.85678 11 ASP B CA 1
ATOM 5512 C C . ASP B 1 11 ? 31.64595 113.27092 44.13174 1.000 107.33318 11 ASP B C 1
ATOM 5513 O O . ASP B 1 11 ? 31.76176 112.42700 45.02953 1.000 106.00983 11 ASP B O 1
ATOM 5522 N N . ILE B 1 12 ? 31.81119 114.58069 44.32690 1.000 109.14869 12 ILE B N 1
ATOM 5523 C CA . ILE B 1 12 ? 31.96871 115.14830 45.66520 1.000 108.12730 12 ILE B CA 1
ATOM 5524 C C . ILE B 1 12 ? 30.59381 115.11229 46.31860 1.000 109.38271 12 ILE B C 1
ATOM 5525 O O . ILE B 1 12 ? 29.71494 115.89520 45.95647 1.000 111.30534 12 ILE B O 1
ATOM 5541 N N . VAL B 1 13 ? 30.38276 114.20206 47.26060 1.000 106.88105 13 VAL B N 1
ATOM 5542 C CA . VAL B 1 13 ? 29.11046 114.08872 47.95900 1.000 107.98752 13 VAL B CA 1
ATOM 5543 C C . VAL B 1 13 ? 29.30989 114.67682 49.35204 1.000 106.99026 13 VAL B C 1
ATOM 5544 O O . VAL B 1 13 ? 30.15788 114.20296 50.12059 1.000 105.01655 13 VAL B O 1
ATOM 5557 N N . ILE B 1 14 ? 28.51552 115.69425 49.68068 1.000 108.93099 14 ILE B N 1
ATOM 5558 C CA . ILE B 1 14 ? 28.70827 116.49586 50.88405 1.000 108.29478 14 ILE B CA 1
ATOM 5559 C C . ILE B 1 14 ? 27.40828 116.53872 51.66421 1.000 109.62884 14 ILE B C 1
ATOM 5560 O O . ILE B 1 14 ? 26.34090 116.76080 51.08754 1.000 111.72569 14 ILE B O 1
ATOM 5576 N N . ALA B 1 15 ? 27.50262 116.34252 52.97155 1.000 109.70367 15 ALA B N 1
ATOM 5577 C CA . ALA B 1 15 ? 26.39732 116.61777 53.87588 1.000 110.90525 15 ALA B CA 1
ATOM 5578 C C . ALA B 1 15 ? 26.44553 118.08690 54.26879 1.000 111.59203 15 ALA B C 1
ATOM 5579 O O . ALA B 1 15 ? 27.50296 118.59708 54.65860 1.000 110.15985 15 ALA B O 1
ATOM 5586 N N . ALA B 1 16 ? 25.30733 118.76673 54.15985 1.000 112.15752 16 ALA B N 1
ATOM 5587 C CA . ALA B 1 16 ? 25.15964 120.12281 54.67734 1.000 113.07531 16 ALA B CA 1
ATOM 5588 C C . ALA B 1 16 ? 24.34973 119.99830 55.96356 1.000 113.48429 16 ALA B C 1
ATOM 5589 O O . ALA B 1 16 ? 23.13607 119.78969 55.93292 1.000 115.25919 16 ALA B O 1
ATOM 5596 N N . LEU B 1 17 ? 25.03297 120.09843 57.09937 1.000 111.88399 17 LEU B N 1
ATOM 5597 C CA . LEU B 1 17 ? 24.40116 120.21720 58.40922 1.000 112.26220 17 LEU B CA 1
ATOM 5598 C C . LEU B 1 17 ? 24.55986 121.60789 59.00067 1.000 112.83136 17 LEU B C 1
ATOM 5599 O O . LEU B 1 17 ? 23.70167 122.04410 59.77085 1.000 114.17872 17 LEU B O 1
ATOM 5615 N N . GLN B 1 18 ? 25.64915 122.31041 58.65269 1.000 114.78469 18 GLN B N 1
ATOM 5616 C CA . GLN B 1 18 ? 25.75162 123.75479 58.77603 1.000 115.77189 18 GLN B CA 1
ATOM 5617 C C . GLN B 1 18 ? 25.26415 124.39541 57.48631 1.000 117.73101 18 GLN B C 1
ATOM 5618 O O . GLN B 1 18 ? 25.70552 123.99207 56.40239 1.000 117.26476 18 GLN B O 1
ATOM 5632 N N . PRO B 1 19 ? 24.36328 125.37906 57.54921 1.000 117.21828 19 PRO B N 1
ATOM 5633 C CA . PRO B 1 19 ? 23.88914 125.98319 56.29098 1.000 119.19132 19 PRO B CA 1
ATOM 5634 C C . PRO B 1 19 ? 24.91397 126.88759 55.62494 1.000 118.70268 19 PRO B C 1
ATOM 5635 O O . PRO B 1 19 ? 24.98721 126.91570 54.38938 1.000 119.29953 19 PRO B O 1
ATOM 5646 N N . ASN B 1 20 ? 25.71252 127.62642 56.39568 1.000 119.37764 20 ASN B N 1
ATOM 5647 C CA . ASN B 1 20 ? 26.66780 128.57452 55.82402 1.000 119.03595 20 ASN B CA 1
ATOM 5648 C C . ASN B 1 20 ? 27.94549 127.81794 55.48567 1.000 116.53363 20 ASN B C 1
ATOM 5649 O O . ASN B 1 20 ? 28.76661 127.53020 56.36130 1.000 114.56520 20 ASN B O 1
ATOM 5660 N N . LEU B 1 21 ? 28.12630 127.52185 54.19836 1.000 117.19121 21 LEU B N 1
ATOM 5661 C CA . LEU B 1 21 ? 29.27549 126.77555 53.70195 1.000 115.09686 21 LEU B CA 1
ATOM 5662 C C . LEU B 1 21 ? 30.26121 127.65490 52.93403 1.000 114.84624 21 LEU B C 1
ATOM 5663 O O . LEU B 1 21 ? 30.97108 127.16685 52.05083 1.000 113.93550 21 LEU B O 1
ATOM 5679 N N . THR B 1 22 ? 30.32167 128.95108 53.24502 1.000 113.71212 22 THR B N 1
ATOM 5680 C CA . THR B 1 22 ? 31.30589 129.80060 52.58017 1.000 113.41275 22 THR B CA 1
ATOM 5681 C C . THR B 1 22 ? 32.72616 129.41061 52.97929 1.000 110.80182 22 THR B C 1
ATOM 5682 O O . THR B 1 22 ? 33.58047 129.17814 52.11661 1.000 109.91976 22 THR B O 1
ATOM 5693 N N . THR B 1 23 ? 32.99680 129.32078 54.28638 1.000 110.75737 23 THR B N 1
ATOM 5694 C CA . THR B 1 23 ? 34.33420 128.95105 54.74025 1.000 108.35371 23 THR B CA 1
ATOM 5695 C C . THR B 1 23 ? 34.71897 127.56266 54.24847 1.000 106.95104 23 THR B C 1
ATOM 5696 O O . THR B 1 23 ? 35.87138 127.32605 53.87004 1.000 105.46741 23 THR B O 1
ATOM 5707 N N . PHE B 1 24 ? 33.76697 126.63119 54.25587 1.000 106.66895 24 PHE B N 1
ATOM 5708 C CA . PHE B 1 24 ? 34.04400 125.26270 53.84127 1.000 105.45708 24 PHE B CA 1
ATOM 5709 C C . PHE B 1 24 ? 34.44070 125.21397 52.36996 1.000 105.77435 24 PHE B C 1
ATOM 5710 O O . PHE B 1 24 ? 35.50775 124.69844 52.02178 1.000 104.22438 24 PHE B O 1
ATOM 5727 N N . PHE B 1 25 ? 33.59623 125.75605 51.48619 1.000 107.34882 25 PHE B N 1
ATOM 5728 C CA . PHE B 1 25 ? 33.85190 125.60189 50.05656 1.000 107.81307 25 PHE B CA 1
ATOM 5729 C C . PHE B 1 25 ? 35.00316 126.48646 49.58241 1.000 107.28000 25 PHE B C 1
ATOM 5730 O O . PHE B 1 25 ? 35.77332 126.08565 48.70280 1.000 106.57399 25 PHE B O 1
ATOM 5747 N N . GLU B 1 26 ? 35.13205 127.70163 50.12414 1.000 108.19141 26 GLU B N 1
ATOM 5748 C CA . GLU B 1 26 ? 36.22979 128.56170 49.68511 1.000 107.72707 26 GLU B CA 1
ATOM 5749 C C . GLU B 1 26 ? 37.59063 127.97155 50.04344 1.000 105.30002 26 GLU B C 1
ATOM 5750 O O . GLU B 1 26 ? 38.57308 128.19251 49.32454 1.000 104.72816 26 GLU B O 1
ATOM 5762 N N . ALA B 1 27 ? 37.67365 127.21846 51.14347 1.000 105.66599 27 ALA B N 1
ATOM 5763 C CA . ALA B 1 27 ? 38.94053 126.59380 51.51387 1.000 103.43210 27 ALA B CA 1
ATOM 5764 C C . ALA B 1 27 ? 39.19435 125.33241 50.69714 1.000 102.73931 27 ALA B C 1
ATOM 5765 O O . ALA B 1 27 ? 40.32693 125.08398 50.26415 1.000 101.54446 27 ALA B O 1
ATOM 5772 N N . TRP B 1 28 ? 38.15310 124.52994 50.47476 1.000 101.68860 28 TRP B N 1
ATOM 5773 C CA . TRP B 1 28 ? 38.28297 123.32744 49.66679 1.000 101.25402 28 TRP B CA 1
ATOM 5774 C C . TRP B 1 28 ? 38.25543 123.60365 48.17080 1.000 102.50791 28 TRP B C 1
ATOM 5775 O O . TRP B 1 28 ? 38.45193 122.67148 47.38418 1.000 102.23745 28 TRP B O 1
ATOM 5796 N N . ARG B 1 29 ? 38.01823 124.84309 47.75811 1.000 104.04659 29 ARG B N 1
ATOM 5797 C CA . ARG B 1 29 ? 37.75609 125.13514 46.35525 1.000 105.58852 29 ARG B CA 1
ATOM 5798 C C . ARG B 1 29 ? 38.84969 124.63122 45.41878 1.000 104.64264 29 ARG B C 1
ATOM 5799 O O . ARG B 1 29 ? 38.55558 123.83753 44.51946 1.000 105.16903 29 ARG B O 1
ATOM 5820 N N . PRO B 1 30 ? 40.10621 125.06616 45.56754 1.000 104.84488 30 PRO B N 1
ATOM 5821 C CA . PRO B 1 30 ? 41.14423 124.61561 44.61550 1.000 104.11456 30 PRO B CA 1
ATOM 5822 C C . PRO B 1 30 ? 41.15035 123.11684 44.35826 1.000 103.38016 30 PRO B C 1
ATOM 5823 O O . PRO B 1 30 ? 41.59521 122.68307 43.28800 1.000 103.50323 30 PRO B O 1
ATOM 5834 N N . PHE B 1 31 ? 40.67369 122.31303 45.30349 1.000 102.41203 31 PHE B N 1
ATOM 5835 C CA . PHE B 1 31 ? 40.68418 120.86028 45.20166 1.000 101.63687 31 PHE B CA 1
ATOM 5836 C C . PHE B 1 31 ? 39.34349 120.29691 44.75908 1.000 103.14805 31 PHE B C 1
ATOM 5837 O O . PHE B 1 31 ? 39.30883 119.29583 44.03265 1.000 103.22450 31 PHE B O 1
ATOM 5854 N N . PHE B 1 32 ? 38.23967 120.94109 45.16031 1.000 103.33753 32 PHE B N 1
ATOM 5855 C CA . PHE B 1 32 ? 36.92206 120.48585 44.73615 1.000 104.95923 32 PHE B CA 1
ATOM 5856 C C . PHE B 1 32 ? 36.54246 120.97281 43.33592 1.000 106.85634 32 PHE B C 1
ATOM 5857 O O . PHE B 1 32 ? 35.83836 120.26295 42.60766 1.000 107.91081 32 PHE B O 1
ATOM 5874 N N . SER B 1 33 ? 36.95049 122.19058 42.96739 1.000 106.64895 33 SER B N 1
ATOM 5875 C CA . SER B 1 33 ? 36.35315 122.89527 41.83394 1.000 108.78836 33 SER B CA 1
ATOM 5876 C C . SER B 1 33 ? 36.15410 122.02712 40.59840 1.000 109.57498 33 SER B C 1
ATOM 5877 O O . SER B 1 33 ? 35.06911 122.00708 40.00969 1.000 111.45914 33 SER B O 1
ATOM 5885 N N . ARG B 1 34 ? 37.18376 121.30665 40.19011 1.000 108.44823 34 ARG B N 1
ATOM 5886 C CA . ARG B 1 34 ? 37.14225 120.56124 38.93319 1.000 109.22536 34 ARG B CA 1
ATOM 5887 C C . ARG B 1 34 ? 36.15756 119.38851 38.96233 1.000 109.73490 34 ARG B C 1
ATOM 5888 O O . ARG B 1 34 ? 36.13157 118.64688 37.95238 1.000 110.33176 34 ARG B O 1
ATOM 5909 N N . PHE B 1 35 ? 35.36158 119.20984 40.01472 1.000 110.41681 35 PHE B N 1
ATOM 5910 C CA . PHE B 1 35 ? 34.51315 118.03675 40.13857 1.000 110.71238 35 PHE B CA 1
ATOM 5911 C C . PHE B 1 35 ? 33.03669 118.39849 40.29570 1.000 112.65348 35 PHE B C 1
ATOM 5912 O O . PHE B 1 35 ? 32.67277 119.52520 40.64716 1.000 113.46574 35 PHE B O 1
ATOM 5929 N N . HIS B 1 36 ? 32.19708 117.37936 40.08721 1.000 112.39237 36 HIS B N 1
ATOM 5930 C CA . HIS B 1 36 ? 30.76020 117.44604 40.33661 1.000 114.12216 36 HIS B CA 1
ATOM 5931 C C . HIS B 1 36 ? 30.45873 117.23077 41.81446 1.000 113.06079 36 HIS B C 1
ATOM 5932 O O . HIS B 1 36 ? 30.93982 116.26483 42.41543 1.000 111.32703 36 HIS B O 1
ATOM 5947 N N . ILE B 1 37 ? 29.63885 118.11401 42.38420 1.000 114.44979 37 ILE B N 1
ATOM 5948 C CA . ILE B 1 37 ? 29.39513 118.17554 43.82192 1.000 113.58654 37 ILE B CA 1
ATOM 5949 C C . ILE B 1 37 ? 27.91413 117.94702 44.08322 1.000 115.33713 37 ILE B C 1
ATOM 5950 O O . ILE B 1 37 ? 27.07128 118.74662 43.64229 1.000 117.46146 37 ILE B O 1
ATOM 5966 N N . ILE B 1 38 ? 27.60278 116.85941 44.78831 1.000 114.47303 38 ILE B N 1
ATOM 5967 C CA . ILE B 1 38 ? 26.22754 116.61296 45.20457 1.000 115.99009 38 ILE B CA 1
ATOM 5968 C C . ILE B 1 38 ? 26.04605 117.01004 46.66292 1.000 115.32782 38 ILE B C 1
ATOM 5969 O O . ILE B 1 38 ? 26.19898 116.17336 47.56328 1.000 113.86097 38 ILE B O 1
ATOM 5985 N N . VAL B 1 39 ? 25.77863 118.29933 46.91008 1.000 116.88722 39 VAL B N 1
ATOM 5986 C CA . VAL B 1 39 ? 25.37616 118.76086 48.22764 1.000 116.80494 39 VAL B CA 1
ATOM 5987 C C . VAL B 1 39 ? 23.96564 118.26807 48.49962 1.000 118.44191 39 VAL B C 1
ATOM 5988 O O . VAL B 1 39 ? 23.13919 118.17436 47.57985 1.000 120.38294 39 VAL B O 1
ATOM 6001 N N . VAL B 1 40 ? 23.67865 117.94933 49.75825 1.000 117.11719 40 VAL B N 1
ATOM 6002 C CA . VAL B 1 40 ? 22.33369 117.57552 50.17991 1.000 118.68786 40 VAL B CA 1
ATOM 6003 C C . VAL B 1 40 ? 21.95912 118.38143 51.41572 1.000 119.01042 40 VAL B C 1
ATOM 6004 O O . VAL B 1 40 ? 22.70995 118.40635 52.39942 1.000 117.15269 40 VAL B O 1
ATOM 6017 N N . LYS B 1 41 ? 20.79447 119.02468 51.37239 1.000 121.37192 41 LYS B N 1
ATOM 6018 C CA . LYS B 1 41 ? 20.26751 119.70968 52.54609 1.000 122.00217 41 LYS B CA 1
ATOM 6019 C C . LYS B 1 41 ? 19.66807 118.71823 53.53891 1.000 121.59576 41 LYS B C 1
ATOM 6020 O O . LYS B 1 41 ? 18.82327 117.89224 53.17652 1.000 122.63216 41 LYS B O 1
ATOM 6039 N N . ASP B 1 42 ? 20.11384 118.80054 54.78945 1.000 121.16334 42 ASP B N 1
ATOM 6040 C CA . ASP B 1 42 ? 19.51233 118.07455 55.89778 1.000 120.94570 42 ASP B CA 1
ATOM 6041 C C . ASP B 1 42 ? 18.01177 118.34462 55.94301 1.000 123.70952 42 ASP B C 1
ATOM 6042 O O . ASP B 1 42 ? 17.60509 119.51344 56.02744 1.000 125.32781 42 ASP B O 1
ATOM 6051 N N . PRO B 1 43 ? 17.16755 117.31312 55.88681 1.000 123.36100 43 PRO B N 1
ATOM 6052 C CA . PRO B 1 43 ? 15.71855 117.55094 56.02189 1.000 126.05059 43 PRO B CA 1
ATOM 6053 C C . PRO B 1 43 ? 15.32902 118.42888 57.20115 1.000 126.79594 43 PRO B C 1
ATOM 6054 O O . PRO B 1 43 ? 14.39624 119.23296 57.08211 1.000 129.26605 43 PRO B O 1
ATOM 6065 N N . ASP B 1 44 ? 16.00319 118.28764 58.34079 1.000 124.82748 44 ASP B N 1
ATOM 6066 C CA . ASP B 1 44 ? 15.66480 119.05993 59.52831 1.000 125.47101 44 ASP B CA 1
ATOM 6067 C C . ASP B 1 44 ? 16.09961 120.52147 59.46856 1.000 125.98641 44 ASP B C 1
ATOM 6068 O O . ASP B 1 44 ? 15.82429 121.25560 60.42803 1.000 126.67828 44 ASP B O 1
ATOM 6077 N N . MET B 1 45 ? 16.75661 120.98133 58.40997 1.000 126.52737 45 MET B N 1
ATOM 6078 C CA . MET B 1 45 ? 17.44702 122.26342 58.48467 1.000 126.39162 45 MET B CA 1
ATOM 6079 C C . MET B 1 45 ? 16.46336 123.42304 58.37809 1.000 129.30324 45 MET B C 1
ATOM 6080 O O . MET B 1 45 ? 15.79836 123.59727 57.35171 1.000 131.23566 45 MET B O 1
ATOM 6094 N N . ALA B 1 46 ? 16.41744 124.23829 59.43414 1.000 128.85525 46 ALA B N 1
ATOM 6095 C CA . ALA B 1 46 ? 15.55306 125.40698 59.52941 1.000 131.56800 46 ALA B CA 1
ATOM 6096 C C . ALA B 1 46 ? 16.17801 126.63827 58.90020 1.000 131.93083 46 ALA B C 1
ATOM 6097 O O . ALA B 1 46 ? 15.90434 127.76627 59.33963 1.000 133.39844 46 ALA B O 1
ATOM 6104 N N . GLU B 1 47 ? 17.02789 126.40592 57.89885 1.000 131.77876 47 GLU B N 1
ATOM 6105 C CA . GLU B 1 47 ? 17.78373 127.43456 57.19843 1.000 131.76893 47 GLU B CA 1
ATOM 6106 C C . GLU B 1 47 ? 18.15317 126.82624 55.84951 1.000 131.20603 47 GLU B C 1
ATOM 6107 O O . GLU B 1 47 ? 17.92529 125.63769 55.62546 1.000 130.59378 47 GLU B O 1
ATOM 6119 N N . GLU B 1 48 ? 18.71282 127.63026 54.94127 1.000 130.31234 48 GLU B N 1
ATOM 6120 C CA . GLU B 1 48 ? 19.06939 127.12056 53.61778 1.000 129.93726 48 GLU B CA 1
ATOM 6121 C C . GLU B 1 48 ? 20.54581 127.36694 53.31466 1.000 127.72289 48 GLU B C 1
ATOM 6122 O O . GLU B 1 48 ? 21.18545 128.25819 53.88432 1.000 127.12084 48 GLU B O 1
ATOM 6134 N N . LEU B 1 49 ? 21.05908 126.59433 52.35532 1.000 126.97214 49 LEU B N 1
ATOM 6135 C CA . LEU B 1 49 ? 22.49556 126.45164 52.14986 1.000 124.50391 49 LEU B CA 1
ATOM 6136 C C . LEU B 1 49 ? 23.05661 127.70635 51.49343 1.000 125.12228 49 LEU B C 1
ATOM 6137 O O . LEU B 1 49 ? 22.84913 127.93579 50.29844 1.000 126.46342 49 LEU B O 1
ATOM 6153 N N . GLN B 1 50 ? 23.78641 128.50000 52.27487 1.000 123.85922 50 GLN B N 1
ATOM 6154 C CA . GLN B 1 50 ? 24.46008 129.70485 51.80650 1.000 124.16482 50 GLN B CA 1
ATOM 6155 C C . GLN B 1 50 ? 25.80677 129.27558 51.23478 1.000 121.90080 50 GLN B C 1
ATOM 6156 O O . GLN B 1 50 ? 26.81678 129.23133 51.93759 1.000 119.80029 50 GLN B O 1
ATOM 6170 N N . ILE B 1 51 ? 25.83042 128.96620 49.94710 1.000 122.40821 51 ILE B N 1
ATOM 6171 C CA . ILE B 1 51 ? 27.01140 128.44965 49.26172 1.000 120.51030 51 ILE B CA 1
ATOM 6172 C C . ILE B 1 51 ? 27.53274 129.52547 48.31407 1.000 121.30235 51 ILE B C 1
ATOM 6173 O O . ILE B 1 51 ? 26.76789 130.00663 47.46734 1.000 123.55178 51 ILE B O 1
ATOM 6189 N N . PRO B 1 52 ? 28.80752 129.92106 48.38910 1.000 120.32647 52 PRO B N 1
ATOM 6190 C CA . PRO B 1 52 ? 29.38032 130.69701 47.27744 1.000 120.92135 52 PRO B CA 1
ATOM 6191 C C . PRO B 1 52 ? 29.53856 129.75821 46.09033 1.000 120.70267 52 PRO B C 1
ATOM 6192 O O . PRO B 1 52 ? 30.04165 128.64107 46.23627 1.000 118.87354 52 PRO B O 1
ATOM 6203 N N . THR B 1 53 ? 29.13015 130.21534 44.91698 1.000 121.90568 53 THR B N 1
ATOM 6204 C CA . THR B 1 53 ? 29.06437 129.36072 43.74400 1.000 122.17479 53 THR B CA 1
ATOM 6205 C C . THR B 1 53 ? 30.28467 129.53101 42.84787 1.000 121.18989 53 THR B C 1
ATOM 6206 O O . THR B 1 53 ? 31.29900 130.12282 43.23086 1.000 119.87641 53 THR B O 1
ATOM 6217 N N . GLY B 1 54 ? 30.17235 129.01454 41.62987 1.000 121.93258 54 GLY B N 1
ATOM 6218 C CA . GLY B 1 54 ? 31.30866 128.74880 40.78428 1.000 120.75241 54 GLY B CA 1
ATOM 6219 C C . GLY B 1 54 ? 31.71101 127.29378 40.78722 1.000 119.01419 54 GLY B C 1
ATOM 6220 O O . GLY B 1 54 ? 32.79297 126.96383 40.28540 1.000 117.66775 54 GLY B O 1
ATOM 6224 N N . PHE B 1 55 ? 30.87114 126.42019 41.33976 1.000 120.34683 55 PHE B N 1
ATOM 6225 C CA . PHE B 1 55 ? 31.07555 124.98222 41.39052 1.000 118.92861 55 PHE B CA 1
ATOM 6226 C C . PHE B 1 55 ? 29.97042 124.29744 40.58990 1.000 120.72639 55 PHE B C 1
ATOM 6227 O O . PHE B 1 55 ? 28.95754 124.90730 40.23016 1.000 122.99368 55 PHE B O 1
ATOM 6244 N N . ASP B 1 56 ? 30.16281 122.99970 40.34228 1.000 118.75726 56 ASP B N 1
ATOM 6245 C CA . ASP B 1 56 ? 29.17756 122.14236 39.67217 1.000 120.20437 56 ASP B CA 1
ATOM 6246 C C . ASP B 1 56 ? 28.31613 121.43844 40.71872 1.000 120.03251 56 ASP B C 1
ATOM 6247 O O . ASP B 1 56 ? 28.51774 120.27420 41.05425 1.000 118.65160 56 ASP B O 1
ATOM 6256 N N . LEU B 1 57 ? 27.32372 122.15484 41.22526 1.000 121.31268 57 LEU B N 1
ATOM 6257 C CA . LEU B 1 57 ? 26.52924 121.72968 42.37255 1.000 121.21188 57 LEU B CA 1
ATOM 6258 C C . LEU B 1 57 ? 25.17175 121.23316 41.87715 1.000 123.39703 57 LEU B C 1
ATOM 6259 O O . LEU B 1 57 ? 24.50444 121.92334 41.11156 1.000 125.63941 57 LEU B O 1
ATOM 6275 N N . LYS B 1 58 ? 24.74942 120.05906 42.33031 1.000 123.84000 58 LYS B N 1
ATOM 6276 C CA . LYS B 1 58 ? 23.42850 119.48993 42.02944 1.000 125.80718 58 LYS B CA 1
ATOM 6277 C C . LYS B 1 58 ? 22.72762 119.25853 43.37091 1.000 125.60006 58 LYS B C 1
ATOM 6278 O O . LYS B 1 58 ? 22.46313 118.12420 43.78393 1.000 124.87991 58 LYS B O 1
ATOM 6297 N N . VAL B 1 59 ? 22.37476 120.37296 44.01455 1.000 125.39172 59 VAL B N 1
ATOM 6298 C CA . VAL B 1 59 ? 21.80586 120.37443 45.35439 1.000 125.22351 59 VAL B CA 1
ATOM 6299 C C . VAL B 1 59 ? 20.45886 119.66202 45.44126 1.000 126.87749 59 VAL B C 1
ATOM 6300 O O . VAL B 1 59 ? 19.67223 119.64046 44.48517 1.000 128.99725 59 VAL B O 1
ATOM 6313 N N . TYR B 1 60 ? 20.20174 119.05540 46.60713 1.000 126.35747 60 TYR B N 1
ATOM 6314 C CA . TYR B 1 60 ? 18.93652 118.38479 46.89088 1.000 127.79581 60 TYR B CA 1
ATOM 6315 C C . TYR B 1 60 ? 18.35792 118.74596 48.25347 1.000 128.01546 60 TYR B C 1
ATOM 6316 O O . TYR B 1 60 ? 19.04033 119.31333 49.10809 1.000 126.62699 60 TYR B O 1
ATOM 6334 N N . THR B 1 61 ? 17.06591 118.43644 48.42668 1.000 129.48636 61 THR B N 1
ATOM 6335 C CA . THR B 1 61 ? 16.34938 118.75712 49.65794 1.000 130.10528 61 THR B CA 1
ATOM 6336 C C . THR B 1 61 ? 15.27868 117.69562 49.91524 1.000 131.02245 61 THR B C 1
ATOM 6337 O O . THR B 1 61 ? 14.92567 116.91428 49.02914 1.000 131.72167 61 THR B O 1
ATOM 6348 N N . LYS B 1 62 ? 14.74337 117.70121 51.14280 1.000 131.12569 62 LYS B N 1
ATOM 6349 C CA . LYS B 1 62 ? 13.86792 116.62084 51.60577 1.000 131.56351 62 LYS B CA 1
ATOM 6350 C C . LYS B 1 62 ? 12.71517 116.32210 50.64792 1.000 134.17466 62 LYS B C 1
ATOM 6351 O O . LYS B 1 62 ? 12.40509 115.15558 50.37531 1.000 134.05595 62 LYS B O 1
ATOM 6370 N N . SER B 1 63 ? 12.05197 117.35951 50.14075 1.000 136.64147 63 SER B N 1
ATOM 6371 C CA . SER B 1 63 ? 10.92703 117.13821 49.23438 1.000 139.32082 63 SER B CA 1
ATOM 6372 C C . SER B 1 63 ? 11.31841 116.22615 48.07479 1.000 138.72361 63 SER B C 1
ATOM 6373 O O . SER B 1 63 ? 10.58126 115.30042 47.71318 1.000 139.72228 63 SER B O 1
ATOM 6381 N N . ASP B 1 64 ? 12.48623 116.48104 47.47943 1.000 137.15143 64 ASP B N 1
ATOM 6382 C CA . ASP B 1 64 ? 12.90272 115.75974 46.28080 1.000 136.78569 64 ASP B CA 1
ATOM 6383 C C . ASP B 1 64 ? 12.96302 114.25336 46.50863 1.000 135.37511 64 ASP B C 1
ATOM 6384 O O . ASP B 1 64 ? 12.73243 113.47504 45.57741 1.000 136.03876 64 ASP B O 1
ATOM 6393 N N . MET B 1 65 ? 13.25235 113.82566 47.73638 1.000 135.60501 65 MET B N 1
ATOM 6394 C CA . MET B 1 65 ? 13.39740 112.40900 48.04431 1.000 134.10014 65 MET B CA 1
ATOM 6395 C C . MET B 1 65 ? 12.09357 111.64450 47.93682 1.000 136.07775 65 MET B C 1
ATOM 6396 O O . MET B 1 65 ? 12.13479 110.42512 47.76047 1.000 135.33280 65 MET B O 1
ATOM 6410 N N . GLY B 1 66 ? 10.96111 112.33155 47.98937 1.000 136.56943 66 GLY B N 1
ATOM 6411 C CA . GLY B 1 66 ? 9.66497 111.69939 47.97080 1.000 138.63245 66 GLY B CA 1
ATOM 6412 C C . GLY B 1 66 ? 9.38548 110.88213 46.72496 1.000 139.64243 66 GLY B C 1
ATOM 6413 O O . GLY B 1 66 ? 8.32926 110.24864 46.63861 1.000 141.34870 66 GLY B O 1
ATOM 6417 N N . VAL B 1 67 ? 10.28060 110.91131 45.73084 1.000 139.08508 67 VAL B N 1
ATOM 6418 C CA . VAL B 1 67 ? 10.06929 110.08485 44.54490 1.000 139.99268 67 VAL B CA 1
ATOM 6419 C C . VAL B 1 67 ? 9.89270 108.61975 44.93784 1.000 139.04323 67 VAL B C 1
ATOM 6420 O O . VAL B 1 67 ? 9.36555 107.82531 44.15245 1.000 140.27659 67 VAL B O 1
ATOM 6433 N N . LEU B 1 68 ? 10.33928 108.23681 46.13437 1.000 137.75033 68 LEU B N 1
ATOM 6434 C CA . LEU B 1 68 ? 9.88175 107.02414 46.80281 1.000 137.29625 68 LEU B CA 1
ATOM 6435 C C . LEU B 1 68 ? 9.68185 107.37968 48.26851 1.000 136.64793 68 LEU B C 1
ATOM 6436 O O . LEU B 1 68 ? 10.34758 108.27502 48.79709 1.000 135.51368 68 LEU B O 1
ATOM 6452 N N . GLY B 1 69 ? 8.73600 106.70047 48.91806 1.000 136.34781 69 GLY B N 1
ATOM 6453 C CA . GLY B 1 69 ? 8.46360 107.00636 50.31050 1.000 135.94201 69 GLY B CA 1
ATOM 6454 C C . GLY B 1 69 ? 9.55186 106.53614 51.25389 1.000 132.84177 69 GLY B C 1
ATOM 6455 O O . GLY B 1 69 ? 9.76323 107.14161 52.31067 1.000 132.02344 69 GLY B O 1
ATOM 6459 N N . ALA B 1 70 ? 10.28090 105.48534 50.87533 1.000 132.68615 70 ALA B N 1
ATOM 6460 C CA . ALA B 1 70 ? 11.23259 104.84456 51.77537 1.000 129.88016 70 ALA B CA 1
ATOM 6461 C C . ALA B 1 70 ? 10.63512 104.82177 53.17911 1.000 129.90985 70 ALA B C 1
ATOM 6462 O O . ALA B 1 70 ? 10.99920 105.63387 54.03599 1.000 129.10224 70 ALA B O 1
ATOM 6469 N N . THR B 1 71 ? 9.74453 103.85302 53.41822 1.000 129.57319 71 THR B N 1
ATOM 6470 C CA . THR B 1 71 ? 8.89991 103.83341 54.60931 1.000 130.27809 71 THR B CA 1
ATOM 6471 C C . THR B 1 71 ? 9.62478 103.42702 55.89117 1.000 127.81069 71 THR B C 1
ATOM 6472 O O . THR B 1 71 ? 9.07260 103.63361 56.97748 1.000 128.23070 71 THR B O 1
ATOM 6483 N N . SER B 1 72 ? 10.79568 102.79387 55.82028 1.000 129.68319 72 SER B N 1
ATOM 6484 C CA . SER B 1 72 ? 11.46962 102.36509 57.04115 1.000 127.43234 72 SER B CA 1
ATOM 6485 C C . SER B 1 72 ? 12.79351 103.08428 57.27754 1.000 125.33590 72 SER B C 1
ATOM 6486 O O . SER B 1 72 ? 13.59520 102.62372 58.10284 1.000 123.18513 72 SER B O 1
ATOM 6494 N N . ILE B 1 73 ? 13.05732 104.18427 56.57312 1.000 124.49474 73 ILE B N 1
ATOM 6495 C CA . ILE B 1 73 ? 14.31978 104.90481 56.68341 1.000 122.63884 73 ILE B CA 1
ATOM 6496 C C . ILE B 1 73 ? 14.07334 106.36177 57.05005 1.000 123.66591 73 ILE B C 1
ATOM 6497 O O . ILE B 1 73 ? 13.14936 106.99905 56.52929 1.000 126.00123 73 ILE B O 1
ATOM 6513 N N . ASP B 1 74 ? 14.91296 106.88398 57.94465 1.000 119.24293 74 ASP B N 1
ATOM 6514 C CA . ASP B 1 74 ? 14.96076 108.30593 58.26998 1.000 119.83910 74 ASP B CA 1
ATOM 6515 C C . ASP B 1 74 ? 16.23148 108.89820 57.67288 1.000 118.39233 74 ASP B C 1
ATOM 6516 O O . ASP B 1 74 ? 17.33778 108.44245 57.98903 1.000 116.06877 74 ASP B O 1
ATOM 6525 N N . PHE B 1 75 ? 16.07124 109.90547 56.81234 1.000 119.39213 75 PHE B N 1
ATOM 6526 C CA . PHE B 1 75 ? 17.19239 110.52695 56.12135 1.000 118.31711 75 PHE B CA 1
ATOM 6527 C C . PHE B 1 75 ? 17.60005 111.87472 56.71379 1.000 118.15119 75 PHE B C 1
ATOM 6528 O O . PHE B 1 75 ? 18.29437 112.65132 56.04738 1.000 117.91540 75 PHE B O 1
ATOM 6545 N N . SER B 1 76 ? 17.17533 112.18396 57.93130 1.000 118.36076 76 SER B N 1
ATOM 6546 C CA . SER B 1 76 ? 17.55491 113.44319 58.55086 1.000 118.24740 76 SER B CA 1
ATOM 6547 C C . SER B 1 76 ? 18.95044 113.32958 59.15303 1.000 115.49470 76 SER B C 1
ATOM 6548 O O . SER B 1 76 ? 19.41420 112.24087 59.50645 1.000 113.79431 76 SER B O 1
ATOM 6556 N N . GLY B 1 77 ? 19.61871 114.47172 59.27017 1.000 115.13856 77 GLY B N 1
ATOM 6557 C CA . GLY B 1 77 ? 20.94528 114.48055 59.85757 1.000 112.68005 77 GLY B CA 1
ATOM 6558 C C . GLY B 1 77 ? 21.97559 113.81814 58.96494 1.000 111.05734 77 GLY B C 1
ATOM 6559 O O . GLY B 1 77 ? 21.94617 113.94313 57.73653 1.000 111.86612 77 GLY B O 1
ATOM 6563 N N . HIS B 1 78 ? 22.90065 113.08961 59.59539 1.000 109.24227 78 HIS B N 1
ATOM 6564 C CA . HIS B 1 78 ? 24.00095 112.48763 58.85053 1.000 107.59217 78 HIS B CA 1
ATOM 6565 C C . HIS B 1 78 ? 23.49645 111.55311 57.75714 1.000 108.38113 78 HIS B C 1
ATOM 6566 O O . HIS B 1 78 ? 24.15034 111.39767 56.71851 1.000 107.92351 78 HIS B O 1
ATOM 6580 N N . SER B 1 79 ? 22.34585 110.91464 57.97411 1.000 109.16995 79 SER B N 1
ATOM 6581 C CA . SER B 1 79 ? 21.82957 109.95436 57.00772 1.000 109.95559 79 SER B CA 1
ATOM 6582 C C . SER B 1 79 ? 21.49368 110.59835 55.66950 1.000 111.67990 79 SER B C 1
ATOM 6583 O O . SER B 1 79 ? 21.46124 109.89920 54.65116 1.000 111.97391 79 SER B O 1
ATOM 6591 N N . CYS B 1 80 ? 21.23613 111.90907 55.64292 1.000 112.90308 80 CYS B N 1
ATOM 6592 C CA . CYS B 1 80 ? 20.90253 112.55874 54.37944 1.000 114.64848 80 CYS B CA 1
ATOM 6593 C C . CYS B 1 80 ? 22.02827 112.43033 53.36274 1.000 113.46427 80 CYS B C 1
ATOM 6594 O O . CYS B 1 80 ? 21.77608 112.46134 52.15172 1.000 114.70841 80 CYS B O 1
ATOM 6602 N N . ARG B 1 81 ? 23.27239 112.28348 53.82725 1.000 111.14965 81 ARG B N 1
ATOM 6603 C CA . ARG B 1 81 ? 24.38828 112.16384 52.89660 1.000 110.02616 81 ARG B CA 1
ATOM 6604 C C . ARG B 1 81 ? 24.27616 110.91860 52.02324 1.000 110.08515 81 ARG B C 1
ATOM 6605 O O . ARG B 1 81 ? 24.88014 110.87266 50.94656 1.000 109.94678 81 ARG B O 1
ATOM 6626 N N . TYR B 1 82 ? 23.52538 109.90558 52.46238 1.000 112.58482 82 TYR B N 1
ATOM 6627 C CA . TYR B 1 82 ? 23.35468 108.69247 51.67033 1.000 112.75963 82 TYR B CA 1
ATOM 6628 C C . TYR B 1 82 ? 22.44706 108.90663 50.46710 1.000 115.12210 82 TYR B C 1
ATOM 6629 O O . TYR B 1 82 ? 22.49701 108.11166 49.52289 1.000 115.36187 82 TYR B O 1
ATOM 6647 N N . PHE B 1 83 ? 21.61477 109.95138 50.47637 1.000 114.70111 83 PHE B N 1
ATOM 6648 C CA . PHE B 1 83 ? 20.83050 110.26704 49.28549 1.000 117.01498 83 PHE B CA 1
ATOM 6649 C C . PHE B 1 83 ? 21.73769 110.55179 48.09649 1.000 116.68976 83 PHE B C 1
ATOM 6650 O O . PHE B 1 83 ? 21.47223 110.09533 46.97741 1.000 117.76432 83 PHE B O 1
ATOM 6667 N N . GLY B 1 84 ? 22.81942 111.30065 48.32121 1.000 116.43259 84 GLY B N 1
ATOM 6668 C CA . GLY B 1 84 ? 23.74247 111.58892 47.23941 1.000 116.05822 84 GLY B CA 1
ATOM 6669 C C . GLY B 1 84 ? 24.31908 110.34678 46.59156 1.000 115.06536 84 GLY B C 1
ATOM 6670 O O . GLY B 1 84 ? 24.58085 110.33826 45.38461 1.000 115.69573 84 GLY B O 1
ATOM 6674 N N . TYR B 1 85 ? 24.53781 109.28821 47.37531 1.000 114.59996 85 TYR B N 1
ATOM 6675 C CA . TYR B 1 85 ? 25.04393 108.05235 46.79289 1.000 113.75953 85 TYR B CA 1
ATOM 6676 C C . TYR B 1 85 ? 24.00689 107.42455 45.86718 1.000 115.75656 85 TYR B C 1
ATOM 6677 O O . TYR B 1 85 ? 24.36737 106.69755 44.93258 1.000 115.73103 85 TYR B O 1
ATOM 6695 N N . LEU B 1 86 ? 22.72148 107.69865 46.11580 1.000 118.01931 86 LEU B N 1
ATOM 6696 C CA . LEU B 1 86 ? 21.63393 107.11165 45.34233 1.000 120.06039 86 LEU B CA 1
ATOM 6697 C C . LEU B 1 86 ? 21.36066 107.90160 44.06583 1.000 121.99699 86 LEU B C 1
ATOM 6698 O O . LEU B 1 86 ? 21.12166 107.30182 43.01011 1.000 123.05209 86 LEU B O 1
ATOM 6714 N N . VAL B 1 87 ? 21.38737 109.23971 44.13883 1.000 119.89467 87 VAL B N 1
ATOM 6715 C CA . VAL B 1 87 ? 21.08818 110.07361 42.97915 1.000 121.85139 87 VAL B CA 1
ATOM 6716 C C . VAL B 1 87 ? 22.32839 110.41001 42.16545 1.000 120.84409 87 VAL B C 1
ATOM 6717 O O . VAL B 1 87 ? 22.23364 111.20845 41.23231 1.000 122.29014 87 VAL B O 1
ATOM 6730 N N . SER B 1 88 ? 23.48921 109.87427 42.53015 1.000 119.25156 88 SER B N 1
ATOM 6731 C CA . SER B 1 88 ? 24.66014 109.86714 41.66614 1.000 118.15597 88 SER B CA 1
ATOM 6732 C C . SER B 1 88 ? 24.57293 108.77719 40.60658 1.000 119.90735 88 SER B C 1
ATOM 6733 O O . SER B 1 88 ? 23.84339 107.79424 40.75742 1.000 121.22268 88 SER B O 1
ATOM 6741 N N . ARG B 1 89 ? 25.29639 108.98704 39.50291 1.000 117.76336 89 ARG B N 1
ATOM 6742 C CA . ARG B 1 89 ? 25.46227 107.97976 38.46115 1.000 119.13728 89 ARG B CA 1
ATOM 6743 C C . ARG B 1 89 ? 26.94019 107.83113 38.11733 1.000 116.78367 89 ARG B C 1
ATOM 6744 O O . ARG B 1 89 ? 27.28663 107.50283 36.98070 1.000 118.03225 89 ARG B O 1
ATOM 6765 N N . LYS B 1 90 ? 27.82463 108.03537 39.09105 1.000 114.50016 90 LYS B N 1
ATOM 6766 C CA . LYS B 1 90 ? 29.26303 107.98996 38.86970 1.000 112.20232 90 LYS B CA 1
ATOM 6767 C C . LYS B 1 90 ? 29.83201 106.72675 39.49986 1.000 110.17284 90 LYS B C 1
ATOM 6768 O O . LYS B 1 90 ? 29.19250 106.08843 40.34085 1.000 110.07179 90 LYS B O 1
ATOM 6787 N N . LYS B 1 91 ? 31.05647 106.37238 39.10163 1.000 109.15084 91 LYS B N 1
ATOM 6788 C CA . LYS B 1 91 ? 31.63317 105.14340 39.63015 1.000 107.36732 91 LYS B CA 1
ATOM 6789 C C . LYS B 1 91 ? 32.07903 105.34410 41.07586 1.000 104.48077 91 LYS B C 1
ATOM 6790 O O . LYS B 1 91 ? 31.84605 104.47420 41.92265 1.000 103.72720 91 LYS B O 1
ATOM 6809 N N . TYR B 1 92 ? 32.71950 106.47867 41.38405 1.000 105.75567 92 TYR B N 1
ATOM 6810 C CA . TYR B 1 92 ? 33.31569 106.70192 42.69747 1.000 103.05105 92 TYR B CA 1
ATOM 6811 C C . TYR B 1 92 ? 32.71101 107.88623 43.44540 1.000 103.15625 92 TYR B C 1
ATOM 6812 O O . TYR B 1 92 ? 32.36531 108.91099 42.84647 1.000 104.62017 92 TYR B O 1
ATOM 6830 N N . VAL B 1 93 ? 32.61839 107.73049 44.76611 1.000 100.52644 93 VAL B N 1
ATOM 6831 C CA . VAL B 1 93 ? 32.11545 108.74168 45.69108 1.000 100.37120 93 VAL B CA 1
ATOM 6832 C C . VAL B 1 93 ? 33.26847 109.20712 46.57588 1.000 97.74985 93 VAL B C 1
ATOM 6833 O O . VAL B 1 93 ? 33.91613 108.38167 47.22980 1.000 95.95693 93 VAL B O 1
ATOM 6846 N N . ILE B 1 94 ? 33.53933 110.51347 46.59549 1.000 98.53145 94 ILE B N 1
ATOM 6847 C CA . ILE B 1 94 ? 34.44442 111.11781 47.57499 1.000 96.46818 94 ILE B CA 1
ATOM 6848 C C . ILE B 1 94 ? 33.59166 111.95688 48.51974 1.000 96.99604 94 ILE B C 1
ATOM 6849 O O . ILE B 1 94 ? 32.87489 112.86462 48.07594 1.000 98.75029 94 ILE B O 1
ATOM 6865 N N . SER B 1 95 ? 33.66652 111.65783 49.82023 1.000 95.83138 95 SER B N 1
ATOM 6866 C CA . SER B 1 95 ? 32.68533 112.16893 50.77528 1.000 96.53500 95 SER B CA 1
ATOM 6867 C C . SER B 1 95 ? 33.32290 112.58942 52.09123 1.000 94.81100 95 SER B C 1
ATOM 6868 O O . SER B 1 95 ? 33.98701 111.78149 52.74798 1.000 93.16205 95 SER B O 1
ATOM 6876 N N . ILE B 1 96 ? 33.09445 113.85309 52.47107 1.000 96.06339 96 ILE B N 1
ATOM 6877 C CA . ILE B 1 96 ? 33.54600 114.42327 53.73571 1.000 94.91368 96 ILE B CA 1
ATOM 6878 C C . ILE B 1 96 ? 32.42192 115.30492 54.26851 1.000 96.44260 96 ILE B C 1
ATOM 6879 O O . ILE B 1 96 ? 31.50333 115.68731 53.53901 1.000 98.30235 96 ILE B O 1
ATOM 6895 N N . ASP B 1 97 ? 32.50232 115.63349 55.55502 1.000 96.74076 97 ASP B N 1
ATOM 6896 C CA . ASP B 1 97 ? 31.49573 116.47286 56.19210 1.000 98.13900 97 ASP B CA 1
ATOM 6897 C C . ASP B 1 97 ? 31.88836 117.95254 56.17887 1.000 98.56073 97 ASP B C 1
ATOM 6898 O O . ASP B 1 97 ? 33.06907 118.30667 56.11607 1.000 97.43836 97 ASP B O 1
ATOM 6907 N N . ASP B 1 98 ? 30.86619 118.81274 56.24901 1.000 102.12805 98 ASP B N 1
ATOM 6908 C CA . ASP B 1 98 ? 31.02898 120.25299 56.08511 1.000 103.03462 98 ASP B CA 1
ATOM 6909 C C . ASP B 1 98 ? 31.96309 120.89334 57.10272 1.000 101.95071 98 ASP B C 1
ATOM 6910 O O . ASP B 1 98 ? 32.42884 122.01419 56.86478 1.000 102.47899 98 ASP B O 1
ATOM 6919 N N . ASN B 1 99 ? 32.21459 120.25138 58.24061 1.000 98.70538 99 ASN B N 1
ATOM 6920 C CA . ASN B 1 99 ? 33.06013 120.85448 59.25983 1.000 97.93285 99 ASN B CA 1
ATOM 6921 C C . ASN B 1 99 ? 34.53619 120.52687 59.08733 1.000 96.21651 99 ASN B C 1
ATOM 6922 O O . ASN B 1 99 ? 35.34792 120.93440 59.92463 1.000 95.58531 99 ASN B O 1
ATOM 6933 N N . CYS B 1 100 ? 34.91326 119.83651 58.01716 1.000 97.43999 100 CYS B N 1
ATOM 6934 C CA . CYS B 1 100 ? 36.30788 119.49819 57.77160 1.000 95.92120 100 CYS B CA 1
ATOM 6935 C C . CYS B 1 100 ? 36.90017 120.48018 56.77131 1.000 96.61625 100 CYS B C 1
ATOM 6936 O O . CYS B 1 100 ? 36.23429 120.88488 55.81392 1.000 97.98844 100 CYS B O 1
ATOM 6944 N N . LEU B 1 101 ? 38.15415 120.85298 57.00154 1.000 91.08028 101 LEU B N 1
ATOM 6945 C CA . LEU B 1 101 ? 38.91864 121.73697 56.14080 1.000 91.68842 101 LEU B CA 1
ATOM 6946 C C . LEU B 1 101 ? 40.21896 121.09716 55.68387 1.000 90.30487 101 LEU B C 1
ATOM 6947 O O . LEU B 1 101 ? 40.70380 120.13484 56.29278 1.000 88.78350 101 LEU B O 1
ATOM 6963 N N . PRO B 1 102 ? 40.80674 121.60739 54.60156 1.000 92.50503 102 PRO B N 1
ATOM 6964 C CA . PRO B 1 102 ? 42.04735 121.00774 54.08846 1.000 91.34326 102 PRO B CA 1
ATOM 6965 C C . PRO B 1 102 ? 43.17030 121.08620 55.11115 1.000 90.31435 102 PRO B C 1
ATOM 6966 O O . PRO B 1 102 ? 43.37775 122.11410 55.75941 1.000 91.07457 102 PRO B O 1
ATOM 6977 N N . ALA B 1 103 ? 43.90989 119.98661 55.22563 1.000 87.64032 103 ALA B N 1
ATOM 6978 C CA . ALA B 1 103 ? 44.87597 119.78315 56.28968 1.000 86.56598 103 ALA B CA 1
ATOM 6979 C C . ALA B 1 103 ? 46.22044 120.43239 55.97670 1.000 86.80724 103 ALA B C 1
ATOM 6980 O O . ALA B 1 103 ? 46.49700 120.87390 54.85757 1.000 87.60343 103 ALA B O 1
ATOM 6987 N N . LYS B 1 104 ? 47.06162 120.47665 57.00609 1.000 90.35563 104 LYS B N 1
ATOM 6988 C CA . LYS B 1 104 ? 48.45438 120.88267 56.89610 1.000 90.47503 104 LYS B CA 1
ATOM 6989 C C . LYS B 1 104 ? 49.33573 119.64087 56.96598 1.000 88.82773 104 LYS B C 1
ATOM 6990 O O . LYS B 1 104 ? 49.19287 118.82397 57.88215 1.000 87.75277 104 LYS B O 1
ATOM 7009 N N . ASP B 1 105 ? 50.23190 119.49368 55.99530 1.000 89.79595 105 ASP B N 1
ATOM 7010 C CA . ASP B 1 105 ? 51.20447 118.41175 56.01174 1.000 88.41274 105 ASP B CA 1
ATOM 7011 C C . ASP B 1 105 ? 52.29621 118.73777 57.02796 1.000 88.43020 105 ASP B C 1
ATOM 7012 O O . ASP B 1 105 ? 52.28317 119.78895 57.67706 1.000 89.56234 105 ASP B O 1
ATOM 7021 N N . ASN B 1 106 ? 53.24520 117.81270 57.19691 1.000 87.53098 106 ASN B N 1
ATOM 7022 C CA . ASN B 1 106 ? 54.38432 118.11240 58.05755 1.000 87.76173 106 ASN B CA 1
ATOM 7023 C C . ASN B 1 106 ? 55.24243 119.22192 57.46857 1.000 89.25311 106 ASN B C 1
ATOM 7024 O O . ASN B 1 106 ? 55.80321 120.03163 58.21516 1.000 90.28903 106 ASN B O 1
ATOM 7035 N N . GLY B 1 107 ? 55.35307 119.27359 56.14520 1.000 85.23475 107 GLY B N 1
ATOM 7036 C CA . GLY B 1 107 ? 56.04732 120.32273 55.44764 1.000 86.83405 107 GLY B CA 1
ATOM 7037 C C . GLY B 1 107 ? 55.30236 121.62400 55.31156 1.000 88.50419 107 GLY B C 1
ATOM 7038 O O . GLY B 1 107 ? 55.79975 122.53701 54.64841 1.000 90.04037 107 GLY B O 1
ATOM 7042 N N . GLY B 1 108 ? 54.13945 121.75672 55.93692 1.000 87.71421 108 GLY B N 1
ATOM 7043 C CA . GLY B 1 108 ? 53.30716 122.91038 55.70655 1.000 89.28283 108 GLY B CA 1
ATOM 7044 C C . GLY B 1 108 ? 52.54906 122.88108 54.40231 1.000 89.59704 108 GLY B C 1
ATOM 7045 O O . GLY B 1 108 ? 51.83835 123.84994 54.09481 1.000 91.04407 108 GLY B O 1
ATOM 7049 N N . LEU B 1 109 ? 52.68595 121.81166 53.62422 1.000 90.06259 109 LEU B N 1
ATOM 7050 C CA . LEU B 1 109 ? 51.94282 121.68255 52.38307 1.000 90.45730 109 LEU B CA 1
ATOM 7051 C C . LEU B 1 109 ? 50.46324 121.48181 52.68392 1.000 90.23305 109 LEU B C 1
ATOM 7052 O O . LEU B 1 109 ? 50.08877 120.92290 53.71953 1.000 89.15205 109 LEU B O 1
ATOM 7068 N N . THR B 1 110 ? 49.61699 121.95044 51.76991 1.000 87.23456 110 THR B N 1
ATOM 7069 C CA . THR B 1 110 ? 48.17857 121.75840 51.89084 1.000 87.28636 110 THR B CA 1
ATOM 7070 C C . THR B 1 110 ? 47.79656 120.44405 51.21770 1.000 86.25639 110 THR B C 1
ATOM 7071 O O . THR B 1 110 ? 48.10202 120.23304 50.04184 1.000 86.64699 110 THR B O 1
ATOM 7082 N N . VAL B 1 111 ? 47.11810 119.57455 51.95759 1.000 88.87689 111 VAL B N 1
ATOM 7083 C CA . VAL B 1 111 ? 46.88065 118.19960 51.53388 1.000 87.80026 111 VAL B CA 1
ATOM 7084 C C . VAL B 1 111 ? 45.62304 118.14690 50.67745 1.000 88.88991 111 VAL B C 1
ATOM 7085 O O . VAL B 1 111 ? 44.50422 118.27929 51.18907 1.000 89.29988 111 VAL B O 1
ATOM 7098 N N . ASP B 1 112 ? 45.81560 117.93812 49.37323 1.000 87.81383 112 ASP B N 1
ATOM 7099 C CA . ASP B 1 112 ? 44.71364 117.64039 48.46651 1.000 88.86207 112 ASP B CA 1
ATOM 7100 C C . ASP B 1 112 ? 44.17345 116.24494 48.74866 1.000 87.77396 112 ASP B C 1
ATOM 7101 O O . ASP B 1 112 ? 44.60504 115.27683 48.11286 1.000 87.21711 112 ASP B O 1
ATOM 7110 N N . ALA B 1 113 ? 43.25098 116.13815 49.71320 1.000 85.26855 113 ALA B N 1
ATOM 7111 C CA . ALA B 1 113 ? 42.69957 114.84000 50.07392 1.000 84.41707 113 ALA B CA 1
ATOM 7112 C C . ALA B 1 113 ? 41.97578 114.19524 48.89688 1.000 85.46019 113 ALA B C 1
ATOM 7113 O O . ALA B 1 113 ? 41.83898 112.96562 48.84563 1.000 84.83125 113 ALA B O 1
ATOM 7120 N N . VAL B 1 114 ? 41.47223 115.00059 47.95739 1.000 85.36454 114 VAL B N 1
ATOM 7121 C CA . VAL B 1 114 ? 40.73619 114.42564 46.83257 1.000 86.65992 114 VAL B CA 1
ATOM 7122 C C . VAL B 1 114 ? 41.68171 113.65628 45.91276 1.000 86.19836 114 VAL B C 1
ATOM 7123 O O . VAL B 1 114 ? 41.34549 112.57198 45.41585 1.000 86.36365 114 VAL B O 1
ATOM 7136 N N . ALA B 1 115 ? 42.87854 114.20081 45.67513 1.000 88.07760 115 ALA B N 1
ATOM 7137 C CA . ALA B 1 115 ? 43.85739 113.51224 44.84410 1.000 87.65645 115 ALA B CA 1
ATOM 7138 C C . ALA B 1 115 ? 44.42712 112.29028 45.54911 1.000 85.70121 115 ALA B C 1
ATOM 7139 O O . ALA B 1 115 ? 44.81357 111.32140 44.88748 1.000 85.47580 115 ALA B O 1
ATOM 7146 N N . GLN B 1 116 ? 44.50387 112.31865 46.88324 1.000 84.48186 116 GLN B N 1
ATOM 7147 C CA . GLN B 1 116 ? 44.99425 111.15394 47.61512 1.000 82.75287 116 GLN B CA 1
ATOM 7148 C C . GLN B 1 116 ? 43.95157 110.04070 47.62236 1.000 82.97056 116 GLN B C 1
ATOM 7149 O O . GLN B 1 116 ? 44.29439 108.86098 47.48083 1.000 82.24035 116 GLN B O 1
ATOM 7163 N N . HIS B 1 117 ? 42.67265 110.39119 47.79551 1.000 83.43997 117 HIS B N 1
ATOM 7164 C CA . HIS B 1 117 ? 41.62269 109.37900 47.72310 1.000 84.02866 117 HIS B CA 1
ATOM 7165 C C . HIS B 1 117 ? 41.62859 108.67390 46.36990 1.000 85.01632 117 HIS B C 1
ATOM 7166 O O . HIS B 1 117 ? 41.55007 107.44118 46.29797 1.000 84.73888 117 HIS B O 1
ATOM 7180 N N . MET B 1 118 ? 41.70529 109.44242 45.27989 1.000 87.47991 118 MET B N 1
ATOM 7181 C CA . MET B 1 118 ? 41.77204 108.82814 43.95820 1.000 88.59715 118 MET B CA 1
ATOM 7182 C C . MET B 1 118 ? 42.98453 107.91308 43.84319 1.000 87.15818 118 MET B C 1
ATOM 7183 O O . MET B 1 118 ? 42.88930 106.81289 43.28638 1.000 87.51553 118 MET B O 1
ATOM 7197 N N . SER B 1 119 ? 44.13495 108.35167 44.36337 1.000 86.03925 119 SER B N 1
ATOM 7198 C CA . SER B 1 119 ? 45.32587 107.51188 44.33950 1.000 84.66841 119 SER B CA 1
ATOM 7199 C C . SER B 1 119 ? 45.11379 106.23184 45.13272 1.000 83.56028 119 SER B C 1
ATOM 7200 O O . SER B 1 119 ? 45.48461 105.14309 44.67806 1.000 83.35935 119 SER B O 1
ATOM 7208 N N . ASN B 1 120 ? 44.51869 106.34523 46.32476 1.000 84.07871 120 ASN B N 1
ATOM 7209 C CA . ASN B 1 120 ? 44.29618 105.17014 47.15704 1.000 83.15638 120 ASN B CA 1
ATOM 7210 C C . ASN B 1 120 ? 43.49914 104.09876 46.41821 1.000 84.38311 120 ASN B C 1
ATOM 7211 O O . ASN B 1 120 ? 43.74984 102.89877 46.59323 1.000 83.76053 120 ASN B O 1
ATOM 7222 N N . LEU B 1 121 ? 42.52127 104.49917 45.60144 1.000 84.26863 121 LEU B N 1
ATOM 7223 C CA . LEU B 1 121 ? 41.67856 103.47657 44.98770 1.000 85.69261 121 LEU B CA 1
ATOM 7224 C C . LEU B 1 121 ? 42.31936 102.88042 43.73597 1.000 86.28733 121 LEU B C 1
ATOM 7225 O O . LEU B 1 121 ? 42.37223 101.65379 43.58507 1.000 86.31840 121 LEU B O 1
ATOM 7241 N N . LYS B 1 122 ? 42.82398 103.71914 42.82409 1.000 87.61262 122 LYS B N 1
ATOM 7242 C CA . LYS B 1 122 ? 43.45717 103.16335 41.62786 1.000 88.29885 122 LYS B CA 1
ATOM 7243 C C . LYS B 1 122 ? 44.63118 102.25496 41.98319 1.000 86.48841 122 LYS B C 1
ATOM 7244 O O . LYS B 1 122 ? 44.96098 101.33409 41.22629 1.000 86.99456 122 LYS B O 1
ATOM 7263 N N . THR B 1 123 ? 45.25961 102.48751 43.12630 1.000 85.08086 123 THR B N 1
ATOM 7264 C CA . THR B 1 123 ? 46.43430 101.72515 43.53004 1.000 83.38358 123 THR B CA 1
ATOM 7265 C C . THR B 1 123 ? 45.98676 100.44057 44.21784 1.000 82.94145 123 THR B C 1
ATOM 7266 O O . THR B 1 123 ? 45.17429 100.49797 45.14723 1.000 82.77974 123 THR B O 1
ATOM 7277 N N . PRO B 1 124 ? 46.49697 99.27046 43.80245 1.000 82.57510 124 PRO B N 1
ATOM 7278 C CA . PRO B 1 124 ? 46.06928 98.01394 44.44267 1.000 82.34682 124 PRO B CA 1
ATOM 7279 C C . PRO B 1 124 ? 46.22007 97.97772 45.95627 1.000 80.64507 124 PRO B C 1
ATOM 7280 O O . PRO B 1 124 ? 46.91178 98.81452 46.54634 1.000 79.38353 124 PRO B O 1
ATOM 7291 N N . ALA B 1 125 ? 45.57954 96.98878 46.58474 1.000 80.48461 125 ALA B N 1
ATOM 7292 C CA . ALA B 1 125 ? 45.59655 96.80534 48.02912 1.000 79.17460 125 ALA B CA 1
ATOM 7293 C C . ALA B 1 125 ? 46.18782 95.44962 48.38510 1.000 78.45808 125 ALA B C 1
ATOM 7294 O O . ALA B 1 125 ? 46.13172 94.50524 47.59285 1.000 79.39647 125 ALA B O 1
ATOM 7301 N N . THR B 1 126 ? 46.72068 95.35384 49.60303 1.000 79.81716 126 THR B N 1
ATOM 7302 C CA . THR B 1 126 ? 47.47614 94.18627 50.05425 1.000 78.95276 126 THR B CA 1
ATOM 7303 C C . THR B 1 126 ? 46.87071 93.58519 51.31832 1.000 78.80537 126 THR B C 1
ATOM 7304 O O . THR B 1 126 ? 47.52739 93.52389 52.36562 1.000 77.51196 126 THR B O 1
ATOM 7315 N N . PRO B 1 127 ? 45.63195 93.09462 51.24914 1.000 77.65369 127 PRO B N 1
ATOM 7316 C CA . PRO B 1 127 ? 44.97955 92.60345 52.47780 1.000 77.72362 127 PRO B CA 1
ATOM 7317 C C . PRO B 1 127 ? 45.49586 91.25500 52.96270 1.000 77.34357 127 PRO B C 1
ATOM 7318 O O . PRO B 1 127 ? 45.26229 90.90744 54.12709 1.000 77.09075 127 PRO B O 1
ATOM 7329 N N . PHE B 1 128 ? 46.18404 90.48913 52.11898 1.000 78.28720 128 PHE B N 1
ATOM 7330 C CA . PHE B 1 128 ? 46.57043 89.12910 52.46729 1.000 78.24921 128 PHE B CA 1
ATOM 7331 C C . PHE B 1 128 ? 47.86608 89.04306 53.26003 1.000 76.43781 128 PHE B C 1
ATOM 7332 O O . PHE B 1 128 ? 48.08995 88.03560 53.94080 1.000 76.31875 128 PHE B O 1
ATOM 7349 N N . PHE B 1 129 ? 48.71003 90.06999 53.20818 1.000 76.89484 129 PHE B N 1
ATOM 7350 C CA . PHE B 1 129 ? 50.01037 90.01995 53.86354 1.000 75.37452 129 PHE B CA 1
ATOM 7351 C C . PHE B 1 129 ? 50.42419 91.43473 54.23603 1.000 74.40796 129 PHE B C 1
ATOM 7352 O O . PHE B 1 129 ? 50.35115 92.34287 53.40171 1.000 74.64519 129 PHE B O 1
ATOM 7369 N N . PHE B 1 130 ? 50.85316 91.61523 55.48240 1.000 72.82688 130 PHE B N 1
ATOM 7370 C CA . PHE B 1 130 ? 51.12666 92.94401 56.02347 1.000 72.14902 130 PHE B CA 1
ATOM 7371 C C . PHE B 1 130 ? 52.53127 93.37826 55.62789 1.000 71.25513 130 PHE B C 1
ATOM 7372 O O . PHE B 1 130 ? 53.52158 92.92184 56.20384 1.000 70.50807 130 PHE B O 1
ATOM 7389 N N . ASN B 1 131 ? 52.61922 94.28267 54.65707 1.000 71.18106 131 ASN B N 1
ATOM 7390 C CA . ASN B 1 131 ? 53.89220 94.90591 54.31624 1.000 70.53457 131 ASN B CA 1
ATOM 7391 C C . ASN B 1 131 ? 54.27780 95.89929 55.40794 1.000 69.95116 131 ASN B C 1
ATOM 7392 O O . ASN B 1 131 ? 53.57417 96.89351 55.62513 1.000 70.29934 131 ASN B O 1
ATOM 7403 N N . THR B 1 132 ? 55.39293 95.63372 56.09720 1.000 69.97278 132 THR B N 1
ATOM 7404 C CA . THR B 1 132 ? 55.74496 96.43069 57.26622 1.000 69.62157 132 THR B CA 1
ATOM 7405 C C . THR B 1 132 ? 56.15780 97.85274 56.91468 1.000 69.76582 132 THR B C 1
ATOM 7406 O O . THR B 1 132 ? 56.27500 98.68295 57.82352 1.000 69.74266 132 THR B O 1
ATOM 7417 N N . LEU B 1 133 ? 56.40742 98.15117 55.64210 1.000 69.79547 133 LEU B N 1
ATOM 7418 C CA . LEU B 1 133 ? 56.60379 99.52713 55.21226 1.000 70.20137 133 LEU B CA 1
ATOM 7419 C C . LEU B 1 133 ? 55.30553 100.19748 54.77399 1.000 70.94744 133 LEU B C 1
ATOM 7420 O O . LEU B 1 133 ? 55.34282 101.36054 54.35184 1.000 71.45126 133 LEU B O 1
ATOM 7436 N N . TYR B 1 134 ? 54.16257 99.50058 54.86002 1.000 70.75562 134 TYR B N 1
ATOM 7437 C CA . TYR B 1 134 ? 52.89123 100.06895 54.42106 1.000 71.63008 134 TYR B CA 1
ATOM 7438 C C . TYR B 1 134 ? 52.93046 100.22678 52.90676 1.000 72.30851 134 TYR B C 1
ATOM 7439 O O . TYR B 1 134 ? 53.80480 99.65137 52.25015 1.000 72.07755 134 TYR B O 1
ATOM 7457 N N . ASP B 1 135 ? 51.98843 100.98080 52.34645 1.000 73.54358 135 ASP B N 1
ATOM 7458 C CA . ASP B 1 135 ? 51.70792 100.99785 50.91291 1.000 74.51867 135 ASP B CA 1
ATOM 7459 C C . ASP B 1 135 ? 52.93803 100.72983 50.05682 1.000 74.31414 135 ASP B C 1
ATOM 7460 O O . ASP B 1 135 ? 53.79396 101.61077 49.90764 1.000 74.23371 135 ASP B O 1
ATOM 7469 N N . PRO B 1 136 ? 53.06857 99.52971 49.48226 1.000 74.75165 136 PRO B N 1
ATOM 7470 C CA . PRO B 1 136 ? 54.28458 99.21742 48.71508 1.000 74.58406 136 PRO B CA 1
ATOM 7471 C C . PRO B 1 136 ? 54.41545 99.99658 47.41263 1.000 75.66439 136 PRO B C 1
ATOM 7472 O O . PRO B 1 136 ? 55.44296 99.86176 46.73767 1.000 75.68608 136 PRO B O 1
ATOM 7483 N N . PHE B 1 137 ? 53.41086 100.78786 47.02622 1.000 76.04989 137 PHE B N 1
ATOM 7484 C CA . PHE B 1 137 ? 53.43427 101.53197 45.77168 1.000 77.31067 137 PHE B CA 1
ATOM 7485 C C . PHE B 1 137 ? 53.72496 103.01695 45.95210 1.000 77.49220 137 PHE B C 1
ATOM 7486 O O . PHE B 1 137 ? 54.15808 103.67305 44.99899 1.000 78.39978 137 PHE B O 1
ATOM 7503 N N . ARG B 1 138 ? 53.48633 103.55575 47.14393 1.000 80.73147 138 ARG B N 1
ATOM 7504 C CA . ARG B 1 138 ? 53.92123 104.90179 47.49870 1.000 80.84511 138 ARG B CA 1
ATOM 7505 C C . ARG B 1 138 ? 55.41944 105.05875 47.27077 1.000 80.54829 138 ARG B C 1
ATOM 7506 O O . ARG B 1 138 ? 56.19364 104.11237 47.43668 1.000 79.70586 138 ARG B O 1
ATOM 7527 N N . LYS B 1 139 ? 55.82960 106.26579 46.88477 1.000 79.23300 139 LYS B N 1
ATOM 7528 C CA . LYS B 1 139 ? 57.24364 106.52697 46.65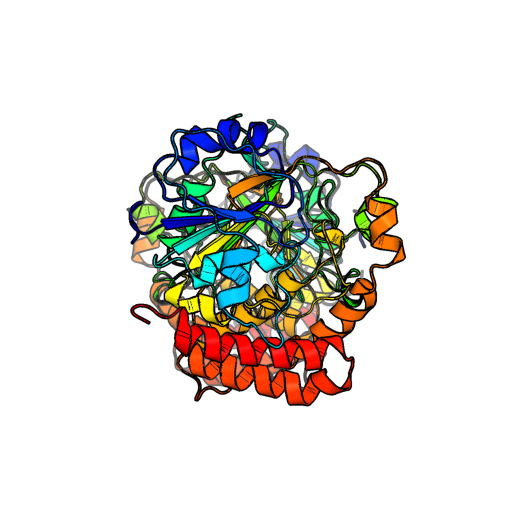359 1.000 79.23258 139 LYS B CA 1
ATOM 7529 C C . LYS B 1 139 ? 58.00559 106.43292 47.97080 1.000 78.07424 139 LYS B C 1
ATOM 7530 O O . LYS B 1 139 ? 57.53762 106.89714 49.01609 1.000 77.75162 139 LYS B O 1
ATOM 7549 N N . GLY B 1 140 ? 59.20012 105.84570 47.91152 1.000 78.90878 140 GLY B N 1
ATOM 7550 C CA . GLY B 1 140 ? 59.97935 105.57542 49.09381 1.000 77.92312 140 GLY B CA 1
ATOM 7551 C C . GLY B 1 140 ? 59.62957 104.28455 49.79292 1.000 76.74146 140 GLY B C 1
ATOM 7552 O O . GLY B 1 140 ? 60.47729 103.73452 50.51127 1.000 75.98422 140 GLY B O 1
ATOM 7556 N N . ALA B 1 141 ? 58.40778 103.79309 49.61771 1.000 76.94069 141 ALA B N 1
ATOM 7557 C CA . ALA B 1 141 ? 57.98974 102.48819 50.09985 1.000 76.09762 141 ALA B CA 1
ATOM 7558 C C . ALA B 1 141 ? 58.15851 101.43967 49.00337 1.000 76.28277 141 ALA B C 1
ATOM 7559 O O . ALA B 1 141 ? 58.28571 101.75707 47.81867 1.000 77.18247 141 ALA B O 1
ATOM 7566 N N . ASP B 1 142 ? 58.17099 100.17704 49.41462 1.000 76.67607 142 ASP B N 1
ATOM 7567 C CA . ASP B 1 142 ? 58.31471 99.05651 48.48954 1.000 76.89067 142 ASP B CA 1
ATOM 7568 C C . ASP B 1 142 ? 58.02829 97.77472 49.26741 1.000 76.15072 142 ASP B C 1
ATOM 7569 O O . ASP B 1 142 ? 57.70008 97.81006 50.45693 1.000 75.54505 142 ASP B O 1
ATOM 7578 N N . PHE B 1 143 ? 58.15559 96.63775 48.58703 1.000 74.68864 143 PHE B N 1
ATOM 7579 C CA . PHE B 1 143 ? 57.85743 95.34760 49.19895 1.000 74.23625 143 PHE B CA 1
ATOM 7580 C C . PHE B 1 143 ? 59.02457 94.88213 50.06115 1.000 73.24547 143 PHE B C 1
ATOM 7581 O O . PHE B 1 143 ? 60.16062 94.78120 49.58696 1.000 73.17880 143 PHE B O 1
ATOM 7598 N N . VAL B 1 144 ? 58.72708 94.58457 51.32575 1.000 72.16277 144 VAL B N 1
ATOM 7599 C CA . VAL B 1 144 ? 59.73204 94.16808 52.29210 1.000 71.36047 144 VAL B CA 1
ATOM 7600 C C . VAL B 1 144 ? 60.15289 92.72734 52.04996 1.000 71.28747 144 VAL B C 1
ATOM 7601 O O . VAL B 1 144 ? 59.35958 91.88558 51.60954 1.000 71.76853 144 VAL B O 1
ATOM 7614 N N . ARG B 1 145 ? 61.42344 92.44729 52.33335 1.000 73.65107 145 ARG B N 1
ATOM 7615 C CA . ARG B 1 145 ? 61.93728 91.08741 52.26301 1.000 73.56690 145 ARG B CA 1
ATOM 7616 C C . ARG B 1 145 ? 61.00082 90.15178 53.01369 1.000 73.55106 145 ARG B C 1
ATOM 7617 O O . ARG B 1 145 ? 60.66596 90.38747 54.17853 1.000 73.19599 145 ARG B O 1
ATOM 7638 N N . GLY B 1 146 ? 60.58471 89.08459 52.34115 1.000 72.36591 146 GLY B N 1
ATOM 7639 C CA . GLY B 1 146 ? 59.65661 88.12654 52.89701 1.000 72.65601 146 GLY B CA 1
ATOM 7640 C C . GLY B 1 146 ? 58.22063 88.30043 52.45207 1.000 73.45981 146 GLY B C 1
ATOM 7641 O O . GLY B 1 146 ? 57.38960 87.43390 52.75178 1.000 73.99680 146 GLY B O 1
ATOM 7645 N N . TYR B 1 147 ? 57.89535 89.39245 51.77795 1.000 72.90664 147 TYR B N 1
ATOM 7646 C CA . TYR B 1 147 ? 56.56647 89.53457 51.19884 1.000 73.89087 147 TYR B CA 1
ATOM 7647 C C . TYR B 1 147 ? 56.46628 88.60128 49.99666 1.000 74.91374 147 TYR B C 1
ATOM 7648 O O . TYR B 1 147 ? 57.19693 88.79829 49.01422 1.000 75.07780 147 TYR B O 1
ATOM 7666 N N . PRO B 1 148 ? 55.59643 87.58962 50.01550 1.000 75.16980 148 PRO B N 1
ATOM 7667 C CA . PRO B 1 148 ? 55.61567 86.59063 48.93603 1.000 76.27567 148 PRO B CA 1
ATOM 7668 C C . PRO B 1 148 ? 55.32692 87.22228 47.58269 1.000 77.25916 148 PRO B C 1
ATOM 7669 O O . PRO B 1 148 ? 54.55472 88.17661 47.46831 1.000 77.57213 148 PRO B O 1
ATOM 7680 N N . PHE B 1 149 ? 55.93846 86.65749 46.54170 1.000 77.95002 149 PHE B N 1
ATOM 7681 C CA . PHE B 1 149 ? 55.88659 87.30040 45.23572 1.000 78.90088 149 PHE B CA 1
ATOM 7682 C C . PHE B 1 149 ? 54.56317 87.08204 44.52186 1.000 80.69518 149 PHE B C 1
ATOM 7683 O O . PHE B 1 149 ? 54.14040 87.94249 43.74342 1.000 81.48447 149 PHE B O 1
ATOM 7700 N N . SER B 1 150 ? 53.89092 85.96030 44.77111 1.000 76.36026 150 SER B N 1
ATOM 7701 C CA . SER B 1 150 ? 52.58118 85.75069 44.17055 1.000 78.27696 150 SER B CA 1
ATOM 7702 C C . SER B 1 150 ? 51.58973 86.84257 44.54899 1.000 78.28932 150 SER B C 1
ATOM 7703 O O . SER B 1 150 ? 50.60631 87.04098 43.82649 1.000 79.94606 150 SER B O 1
ATOM 7711 N N . LEU B 1 151 ? 51.82348 87.55352 45.65350 1.000 79.12316 151 LEU B N 1
ATOM 7712 C CA . LEU B 1 151 ? 50.89003 88.55666 46.14848 1.000 79.10582 151 LEU B CA 1
ATOM 7713 C C . LEU B 1 151 ? 51.23175 89.99668 45.77692 1.000 78.58069 151 LEU B C 1
ATOM 7714 O O . LEU B 1 151 ? 50.50244 90.90629 46.18073 1.000 78.57677 151 LEU B O 1
ATOM 7730 N N . ARG B 1 152 ? 52.30411 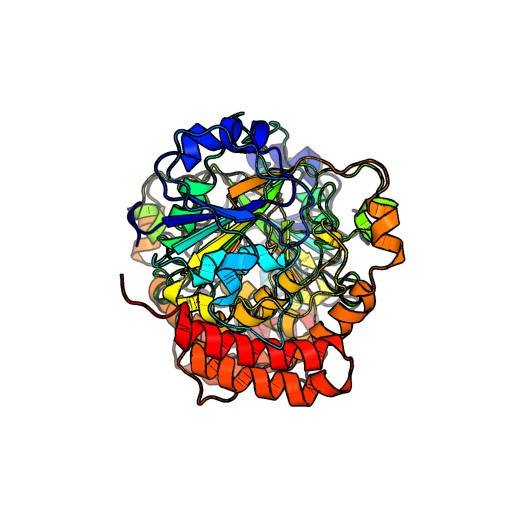90.24597 45.03041 1.000 80.96662 152 ARG B N 1
ATOM 7731 C CA . ARG B 1 152 ? 52.72927 91.63121 44.83900 1.000 80.42479 152 ARG B CA 1
ATOM 7732 C C . ARG B 1 152 ? 51.71705 92.47539 44.06754 1.000 81.85843 152 ARG B C 1
ATOM 7733 O O . ARG B 1 152 ? 51.69793 93.70084 44.23475 1.000 81.47966 152 ARG B O 1
ATOM 7754 N N . GLU B 1 153 ? 50.86202 91.86650 43.24621 1.000 78.09928 153 GLU B N 1
ATOM 7755 C CA . GLU B 1 153 ? 49.80942 92.60101 42.53273 1.000 79.71179 153 GLU B CA 1
ATOM 7756 C C . GLU B 1 153 ? 48.47730 92.45917 43.27090 1.000 80.25852 153 GLU B C 1
ATOM 7757 O O . GLU B 1 153 ? 47.73321 91.48958 43.08889 1.000 81.57925 153 GLU B O 1
ATOM 7769 N N . GLY B 1 154 ? 48.16516 93.46109 44.09174 1.000 79.28469 154 GLY B N 1
ATOM 7770 C CA . GLY B 1 154 ? 47.02103 93.38177 44.97997 1.000 79.57410 154 GLY B CA 1
ATOM 7771 C C . GLY B 1 154 ? 45.67446 93.52404 44.29377 1.000 81.77625 154 GLY B C 1
ATOM 7772 O O . GLY B 1 154 ? 45.56392 93.93349 43.13612 1.000 83.09342 154 GLY B O 1
ATOM 7776 N N . VAL B 1 155 ? 44.62760 93.16472 45.05356 1.000 81.88673 155 VAL B N 1
ATOM 7777 C CA . VAL B 1 155 ? 43.25100 93.34709 44.59275 1.000 84.05350 155 VAL B CA 1
ATOM 7778 C C . VAL B 1 155 ? 42.89468 94.82964 44.55933 1.000 84.06473 155 VAL B C 1
ATOM 7779 O O . VAL B 1 155 ? 43.48353 95.66179 45.25620 1.000 82.35100 155 VAL B O 1
ATOM 7792 N N . GLU B 1 156 ? 41.90664 95.16472 43.73574 1.000 86.81189 156 GLU B N 1
ATOM 7793 C CA . GLU B 1 156 ? 41.52047 96.56373 43.59867 1.000 87.10904 156 GLU B CA 1
ATOM 7794 C C . GLU B 1 156 ? 40.89642 97.07393 44.89336 1.000 86.34066 156 GLU B C 1
ATOM 7795 O O . GLU B 1 156 ? 40.09077 96.38787 45.53036 1.000 86.91172 156 GLU B O 1
ATOM 7807 N N . CYS B 1 157 ? 41.25535 98.29930 45.26483 1.000 87.51085 157 CYS B N 1
ATOM 7808 C CA . CYS B 1 157 ? 40.73878 98.92729 46.47446 1.000 86.81787 157 CYS B CA 1
ATOM 7809 C C . CYS B 1 157 ? 39.36028 99.51916 46.21505 1.000 88.82025 157 CYS B C 1
ATOM 7810 O O . CYS B 1 157 ? 39.21007 100.41883 45.38145 1.000 89.81137 157 CYS B O 1
ATOM 7818 N N . MET B 1 158 ? 38.35851 99.01993 46.93891 1.000 87.81210 158 MET B N 1
ATOM 7819 C CA . MET B 1 158 ? 36.99499 99.50499 46.78900 1.000 89.83943 158 MET B CA 1
ATOM 7820 C C . MET B 1 158 ? 36.62681 100.58955 47.79497 1.000 89.18465 158 MET B C 1
ATOM 7821 O O . MET B 1 158 ? 35.61004 101.26630 47.60275 1.000 90.78717 158 MET B O 1
ATOM 7835 N N . LEU B 1 159 ? 37.41163 100.77894 48.85647 1.000 87.51536 159 LEU B N 1
ATOM 7836 C CA . LEU B 1 159 ? 37.07554 101.77570 49.86691 1.000 87.00581 159 LEU B CA 1
ATOM 7837 C C . LEU B 1 159 ? 38.35169 102.38137 50.43096 1.000 84.82029 159 LEU B C 1
ATOM 7838 O O . LEU B 1 159 ? 39.27718 101.65354 50.80398 1.000 83.36056 159 LEU B O 1
ATOM 7854 N N . SER B 1 160 ? 38.38163 103.71068 50.51129 1.000 84.78458 160 SER B N 1
ATOM 7855 C CA . SER B 1 160 ? 39.50231 104.45563 51.07878 1.000 83.06547 160 SER B CA 1
ATOM 7856 C C . SER B 1 160 ? 38.96111 105.41920 52.12590 1.000 83.09212 160 SER B C 1
ATOM 7857 O O . SER B 1 160 ? 38.27317 106.38649 51.78239 1.000 84.31979 160 SER B O 1
ATOM 7865 N N . CYS B 1 161 ? 39.27912 105.16650 53.39348 1.000 82.39992 161 CYS B N 1
ATOM 7866 C CA . CYS B 1 161 ? 38.85778 106.01301 54.50279 1.000 82.39229 161 CYS B CA 1
ATOM 7867 C C . CYS B 1 161 ? 40.07226 106.72127 55.08598 1.000 80.94416 161 CYS B C 1
ATOM 7868 O O . CYS B 1 161 ? 41.01968 106.06847 55.53810 1.000 79.59546 161 CYS B O 1
ATOM 7876 N N . GLY B 1 162 ? 40.02662 108.05555 55.08650 1.000 81.02648 162 GLY B N 1
ATOM 7877 C CA . GLY B 1 162 ? 41.11464 108.87615 55.57622 1.000 80.04939 162 GLY B CA 1
ATOM 7878 C C . GLY B 1 162 ? 40.98687 109.23512 57.04851 1.000 79.71665 162 GLY B C 1
ATOM 7879 O O . GLY B 1 162 ? 40.10042 108.77053 57.76196 1.000 80.10460 162 GLY B O 1
ATOM 7883 N N . LEU B 1 163 ? 41.91569 110.07364 57.50253 1.000 79.45810 163 LEU B N 1
ATOM 7884 C CA . LEU B 1 163 ? 42.02027 110.48247 58.89825 1.000 79.18645 163 LEU B CA 1
ATOM 7885 C C . LEU B 1 163 ? 41.79354 111.98616 59.05928 1.000 80.15195 163 LEU B C 1
ATOM 7886 O O . LEU B 1 163 ? 41.47212 112.69873 58.10620 1.000 81.07229 163 LEU B O 1
ATOM 7902 N N . TRP B 1 164 ? 41.94591 112.45460 60.30375 1.000 79.18546 164 TRP B N 1
ATOM 7903 C CA . TRP B 1 164 ? 41.51927 113.78737 60.71587 1.000 80.29780 164 TRP B CA 1
ATOM 7904 C C . TRP B 1 164 ? 42.44923 114.31851 61.79408 1.000 79.93316 164 TRP B C 1
ATOM 7905 O O . TRP B 1 164 ? 42.70104 113.63298 62.79206 1.000 79.26104 164 TRP B O 1
ATOM 7926 N N . LEU B 1 165 ? 42.95800 115.52894 61.58263 1.000 81.13336 165 LEU B N 1
ATOM 7927 C CA . LEU B 1 165 ? 43.67667 116.24967 62.62180 1.000 81.30423 165 LEU B CA 1
ATOM 7928 C C . LEU B 1 165 ? 42.72975 117.12985 63.44623 1.000 82.60246 165 LEU B C 1
ATOM 7929 O O . LEU B 1 165 ? 41.57146 117.36132 63.08495 1.000 83.46060 165 LEU B O 1
ATOM 7945 N N . HIS B 1 166 ? 43.25250 117.62759 64.57597 1.000 82.76838 166 HIS B N 1
ATOM 7946 C CA . HIS B 1 166 ? 42.51749 118.48068 65.50682 1.000 84.07128 166 HIS B CA 1
ATOM 7947 C C . HIS B 1 166 ? 41.38595 117.69578 66.16003 1.000 84.08644 166 HIS B C 1
ATOM 7948 O O . HIS B 1 166 ? 41.64719 116.75316 66.91742 1.000 83.29184 166 HIS B O 1
ATOM 7962 N N . ASN B 1 167 ? 40.12927 118.07044 65.89695 1.000 85.08884 167 ASN B N 1
ATOM 7963 C CA . ASN B 1 167 ? 38.99479 117.41544 66.55641 1.000 85.41944 167 ASN B CA 1
ATOM 7964 C C . ASN B 1 167 ? 38.78228 116.03499 65.93488 1.000 84.39767 167 ASN B C 1
ATOM 7965 O O . ASN B 1 167 ? 37.91133 115.81293 65.08854 1.000 84.82545 167 ASN B O 1
ATOM 7976 N N . ALA B 1 168 ? 39.60002 115.08543 66.38639 1.000 84.54742 168 ALA B N 1
ATOM 7977 C CA . ALA B 1 168 ? 39.55197 113.71620 65.89847 1.000 83.57856 168 ALA B CA 1
ATOM 7978 C C . ALA B 1 168 ? 38.24179 113.03886 66.29615 1.000 84.29058 168 ALA B C 1
ATOM 7979 O O . ALA B 1 168 ? 37.51871 113.48789 67.18876 1.000 85.33279 168 ALA B O 1
ATOM 7986 N N . ASP B 1 169 ? 37.96108 111.91768 65.63148 1.000 84.73504 169 ASP B N 1
ATOM 7987 C CA . ASP B 1 169 ? 36.68078 111.21332 65.74103 1.000 85.61788 169 ASP B CA 1
ATOM 7988 C C . ASP B 1 169 ? 36.60591 110.31122 66.97549 1.000 85.47388 169 ASP B C 1
ATOM 7989 O O . ASP B 1 169 ? 36.33466 109.10925 66.90760 1.000 85.29513 169 ASP B O 1
ATOM 7998 N N . TYR B 1 170 ? 36.82645 110.91426 68.13473 1.000 85.47440 170 TYR B N 1
ATOM 7999 C CA . TYR B 1 170 ? 36.61378 110.20725 69.39317 1.000 85.72646 170 TYR B CA 1
ATOM 8000 C C . TYR B 1 170 ? 35.12414 110.14434 69.73910 1.000 87.31025 170 TYR B C 1
ATOM 8001 O O . TYR B 1 170 ? 34.34299 111.01129 69.34410 1.000 88.35161 170 TYR B O 1
ATOM 8019 N N . ASP B 1 171 ? 34.73081 109.11400 70.49850 1.000 85.90206 171 ASP B N 1
ATOM 8020 C CA . ASP B 1 171 ? 33.38283 109.08007 71.05847 1.000 87.59683 171 ASP B CA 1
ATOM 8021 C C . ASP B 1 171 ? 33.22242 110.21523 72.07156 1.000 88.52612 171 ASP B C 1
ATOM 8022 O O . ASP B 1 171 ? 34.20749 110.68696 72.64594 1.000 87.88390 171 ASP B O 1
ATOM 8031 N N . PRO B 1 172 ? 31.98880 110.68165 72.29864 1.000 87.57942 172 PRO B N 1
ATOM 8032 C CA . PRO B 1 172 ? 31.81544 111.88047 73.14431 1.000 88.59168 172 PRO B CA 1
ATOM 8033 C C . PRO B 1 172 ? 32.30660 111.68399 74.56466 1.000 88.69877 172 PRO B C 1
ATOM 8034 O O . PRO B 1 172 ? 32.74204 112.65078 75.20641 1.000 89.01489 172 PRO B O 1
ATOM 8045 N N . MET B 1 173 ? 32.23972 110.45443 75.07664 1.000 87.35556 173 MET B N 1
ATOM 8046 C CA . MET B 1 173 ? 32.76081 110.17693 76.40844 1.000 87.52473 173 MET B CA 1
ATOM 8047 C C . MET B 1 173 ? 34.25417 110.46170 76.46242 1.000 86.09749 173 MET B C 1
ATOM 8048 O O . MET B 1 173 ? 34.72709 111.21066 77.32355 1.000 86.56479 173 MET B O 1
ATOM 8062 N N . THR B 1 174 ? 35.01435 109.86375 75.54132 1.000 88.16715 174 THR B N 1
ATOM 8063 C CA . THR B 1 174 ? 36.44526 110.12717 75.46179 1.000 86.86474 174 THR B CA 1
ATOM 8064 C C . THR B 1 174 ? 36.73612 111.60644 75.26300 1.000 87.14649 174 THR B C 1
ATOM 8065 O O . THR B 1 174 ? 37.73622 112.10933 75.78358 1.000 86.94180 174 THR B O 1
ATOM 8076 N N . HIS B 1 175 ? 35.86940 112.31653 74.53528 1.000 86.76220 175 HIS B N 1
ATOM 8077 C CA . HIS B 1 175 ? 36.09180 113.73299 74.27331 1.000 87.18093 175 HIS B CA 1
ATOM 8078 C C . HIS B 1 175 ? 35.91957 114.55749 75.54211 1.000 88.63077 175 HIS B C 1
ATOM 8079 O O . HIS B 1 175 ? 36.76283 115.40074 75.86493 1.000 88.73477 175 HIS B O 1
ATOM 8093 N N . VAL B 1 176 ? 34.81979 114.33941 76.26767 1.000 85.38751 176 VAL B N 1
ATOM 8094 C CA . VAL B 1 176 ? 34.55396 115.12221 77.47298 1.000 86.98451 176 VAL B CA 1
ATOM 8095 C C . VAL B 1 176 ? 35.64051 114.88700 78.51589 1.000 86.77131 176 VAL B C 1
ATOM 8096 O O . VAL B 1 176 ? 36.15092 115.82912 79.13320 1.000 87.54605 176 VAL B O 1
ATOM 8109 N N . VAL B 1 177 ? 36.00393 113.62322 78.73209 1.000 87.04388 177 VAL B N 1
ATOM 8110 C CA . VAL B 1 177 ? 36.84439 113.26839 79.87057 1.000 87.20010 177 VAL B CA 1
ATOM 8111 C C . VAL B 1 177 ? 38.27296 113.74758 79.64690 1.000 86.27015 177 VAL B C 1
ATOM 8112 O O . VAL B 1 177 ? 38.90416 114.30120 80.55578 1.000 87.12181 177 VAL B O 1
ATOM 8125 N N . LYS B 1 178 ? 38.80180 113.55555 78.43572 1.000 88.73995 178 LYS B N 1
ATOM 8126 C CA . LYS B 1 178 ? 40.17471 113.93751 78.12841 1.000 87.87788 178 LYS B CA 1
ATOM 8127 C C . LYS B 1 178 ? 40.37364 115.44924 78.02724 1.000 88.79192 178 LYS B C 1
ATOM 8128 O O . LYS B 1 178 ? 41.51443 115.88988 77.84327 1.000 88.41385 178 LYS B O 1
ATOM 8147 N N . ARG B 1 179 ? 39.29807 116.24476 78.04177 1.000 84.82227 179 ARG B N 1
ATOM 8148 C CA . ARG B 1 179 ? 39.41038 117.70304 78.10263 1.000 86.02413 179 ARG B CA 1
ATOM 8149 C C . ARG B 1 179 ? 39.98727 118.28645 76.82454 1.000 85.16566 179 ARG B C 1
ATOM 8150 O O . ARG B 1 179 ? 39.23271 118.64578 75.91503 1.000 85.18214 179 ARG B O 1
ATOM 8171 N N . ASN B 1 180 ? 41.29843 118.46814 76.77281 1.000 90.55669 180 ASN B N 1
ATOM 8172 C CA . ASN B 1 180 ? 41.93410 119.19449 75.68227 1.000 90.13277 180 ASN B CA 1
ATOM 8173 C C . ASN B 1 180 ? 42.93790 118.33105 74.92428 1.000 88.33326 180 ASN B C 1
ATOM 8174 O O . ASN B 1 180 ? 44.03630 118.77858 74.57535 1.000 88.15810 180 ASN B O 1
ATOM 8185 N N . GLN B 1 181 ? 42.54777 117.09921 74.61320 1.000 88.97420 181 GLN B N 1
ATOM 8186 C CA . GLN B 1 181 ? 43.29975 116.25522 73.69419 1.000 87.28533 181 GLN B CA 1
ATOM 8187 C C . GLN B 1 181 ? 42.87980 116.58534 72.26992 1.000 86.87333 181 GLN B C 1
ATOM 8188 O O . GLN B 1 181 ? 41.70017 116.46329 71.92370 1.000 87.13983 181 GLN B O 1
ATOM 8202 N N . ARG B 1 182 ? 43.83681 117.01463 71.45447 1.000 86.56161 182 ARG B N 1
ATOM 8203 C CA . ARG B 1 182 ? 43.62129 117.27866 70.04014 1.000 86.18941 182 ARG B CA 1
ATOM 8204 C C . ARG B 1 182 ? 44.65834 116.47480 69.26121 1.000 84.70289 182 ARG B C 1
ATOM 8205 O O . ARG B 1 182 ? 45.78762 116.29394 69.72399 1.000 84.34344 182 ARG B O 1
ATOM 8226 N N . ASN B 1 183 ? 44.28696 115.97946 68.08107 1.000 83.64133 183 ASN B N 1
ATOM 8227 C CA . ASN B 1 183 ? 45.23595 115.20354 67.28727 1.000 82.32185 183 ASN B CA 1
ATOM 8228 C C . ASN B 1 183 ? 46.22947 116.14230 66.60846 1.000 82.57985 183 ASN B C 1
ATOM 8229 O O . ASN B 1 183 ? 45.83236 117.05930 65.87983 1.000 83.38287 183 ASN B O 1
ATOM 8240 N N . THR B 1 184 ? 47.52397 115.91582 66.86230 1.000 81.87334 184 THR B N 1
ATOM 8241 C CA . THR B 1 184 ? 48.58894 116.68560 66.23900 1.000 82.17820 184 THR B CA 1
ATOM 8242 C C . THR B 1 184 ? 49.62479 115.80580 65.55010 1.000 80.92944 184 THR B C 1
ATOM 8243 O O . THR B 1 184 ? 50.58958 116.33849 64.98763 1.000 81.18115 184 THR B O 1
ATOM 8254 N N . THR B 1 185 ? 49.45085 114.48496 65.56608 1.000 82.04999 185 THR B N 1
ATOM 8255 C CA . THR B 1 185 ? 50.44354 113.55228 65.03419 1.000 80.89315 185 THR B CA 1
ATOM 8256 C C . THR B 1 185 ? 50.06453 113.19803 63.60012 1.000 80.39475 185 THR B C 1
ATOM 8257 O O . THR B 1 185 ? 49.21547 112.33310 63.36469 1.000 79.88549 185 THR B O 1
ATOM 8268 N N . TYR B 1 186 ? 50.70431 113.86236 62.63839 1.000 80.97341 186 TYR B N 1
ATOM 8269 C CA . TYR B 1 186 ? 50.51839 113.57522 61.21569 1.000 80.68165 186 TYR B CA 1
ATOM 8270 C C . TYR B 1 186 ? 51.32638 112.33184 60.86455 1.000 79.44799 186 TYR B C 1
ATOM 8271 O O . TYR B 1 186 ? 52.54903 112.39764 60.71395 1.000 79.27989 186 TYR B O 1
ATOM 8289 N N . VAL B 1 187 ? 50.64988 111.19471 60.72172 1.000 77.68118 187 VAL B N 1
ATOM 8290 C CA . VAL B 1 187 ? 51.30216 109.93479 60.37708 1.000 76.59426 187 VAL B CA 1
ATOM 8291 C C . VAL B 1 187 ? 51.25336 109.78224 58.85914 1.000 76.62768 187 VAL B C 1
ATOM 8292 O O . VAL B 1 187 ? 50.20735 109.46363 58.28494 1.000 76.85643 187 VAL B O 1
ATOM 8305 N N . ASP B 1 188 ? 52.39316 110.00808 58.20628 1.000 77.04126 188 ASP B N 1
ATOM 8306 C CA . ASP B 1 188 ? 52.51727 109.88820 56.75319 1.000 77.20447 188 ASP B CA 1
ATOM 8307 C C . ASP B 1 188 ? 52.45483 108.40941 56.37456 1.000 76.31237 188 ASP B C 1
ATOM 8308 O O . ASP B 1 188 ? 53.47089 107.75525 56.11983 1.000 75.67956 188 ASP B O 1
ATOM 8317 N N . ALA B 1 189 ? 51.23394 107.86938 56.32593 1.000 76.47880 189 ALA B N 1
ATOM 8318 C CA . ALA B 1 189 ? 51.08509 106.47243 55.94440 1.000 75.88644 189 ALA B CA 1
ATOM 8319 C C . ALA B 1 189 ? 49.67929 106.16068 55.45975 1.000 76.55602 189 ALA B C 1
ATOM 8320 O O . ALA B 1 189 ? 48.69559 106.64958 56.01900 1.000 77.11308 189 ALA B O 1
ATOM 8327 N N . VAL B 1 190 ? 49.61063 105.34972 54.40369 1.000 75.45964 190 VAL B N 1
ATOM 8328 C CA . VAL B 1 190 ? 48.38433 104.71048 53.94386 1.000 76.14535 190 VAL B CA 1
ATOM 8329 C C . VAL B 1 190 ? 48.65216 103.21024 53.91108 1.000 75.50775 190 VAL B C 1
ATOM 8330 O O . VAL B 1 190 ? 49.72722 102.77774 53.47933 1.000 74.90572 190 VAL B O 1
ATOM 8343 N N . MET B 1 191 ? 47.68289 102.41539 54.36219 1.000 77.13654 191 MET B N 1
ATOM 8344 C CA . MET B 1 191 ? 47.90439 100.98323 54.51206 1.000 76.63399 191 MET B CA 1
ATOM 8345 C C . MET B 1 191 ? 46.61619 100.21781 54.25369 1.000 77.67478 191 MET B C 1
ATOM 8346 O O . MET B 1 191 ? 45.51735 100.70627 54.52820 1.000 78.52765 191 MET B O 1
ATOM 8360 N N . THR B 1 192 ? 46.76918 99.00094 53.73913 1.000 75.79066 192 THR B N 1
ATOM 8361 C CA . THR B 1 192 ? 45.64025 98.10212 53.54691 1.000 76.91580 192 THR B CA 1
ATOM 8362 C C . THR B 1 192 ? 45.27032 97.43877 54.86876 1.000 76.64301 192 THR B C 1
ATOM 8363 O O . THR B 1 192 ? 46.12793 96.85043 55.53281 1.000 75.58979 192 THR B O 1
ATOM 8374 N N . VAL B 1 193 ? 43.99577 97.51460 55.24000 1.000 75.82805 193 VAL B N 1
ATOM 8375 C CA . VAL B 1 193 ? 43.47736 96.82408 56.41869 1.000 75.94659 193 VAL B CA 1
ATOM 8376 C C . VAL B 1 193 ? 43.42209 95.33664 56.09391 1.000 76.41898 193 VAL B C 1
ATOM 8377 O O . VAL B 1 193 ? 42.66039 94.92798 55.20241 1.000 77.78644 193 VAL B O 1
ATOM 8390 N N . PRO B 1 194 ? 44.18672 94.49061 56.79849 1.000 76.49346 194 PRO B N 1
ATOM 8391 C CA . PRO B 1 194 ? 44.25170 93.07216 56.41146 1.000 76.97778 194 PRO B CA 1
ATOM 8392 C C . PRO B 1 194 ? 42.91175 92.35655 56.32905 1.000 78.79956 194 PRO B C 1
ATOM 8393 O O . PRO B 1 194 ? 41.91262 92.79515 56.90633 1.000 79.59932 194 PRO B O 1
ATOM 8404 N N . LEU B 1 195 ? 42.90267 91.23717 55.60396 1.000 78.58503 195 LEU B N 1
ATOM 8405 C CA . LEU B 1 195 ? 41.71054 90.41114 55.46799 1.000 80.56020 195 LEU B CA 1
ATOM 8406 C C . LEU B 1 195 ? 41.16752 90.02460 56.83626 1.000 80.85366 195 LEU B C 1
ATOM 8407 O O . LEU B 1 195 ? 41.92627 89.69421 57.75269 1.000 79.67842 195 LEU B O 1
ATOM 8423 N N . GLY B 1 196 ? 39.83990 90.07319 56.96507 1.000 81.09141 196 GLY B N 1
ATOM 8424 C CA . GLY B 1 196 ? 39.16376 89.67035 58.17253 1.000 81.80257 196 GLY B CA 1
ATOM 8425 C C . GLY B 1 196 ? 39.24099 90.64375 59.32683 1.000 80.74508 196 GLY B C 1
ATOM 8426 O O . GLY B 1 196 ? 38.44616 90.52164 60.26657 1.000 81.67509 196 GLY B O 1
ATOM 8430 N N . ALA B 1 197 ? 40.16214 91.60541 59.29171 1.000 79.93288 197 ALA B N 1
ATOM 8431 C CA . ALA B 1 197 ? 40.33261 92.53470 60.39975 1.000 79.00971 197 ALA B CA 1
ATOM 8432 C C . ALA B 1 197 ? 39.21597 93.56850 60.44100 1.000 80.02152 197 ALA B C 1
ATOM 8433 O O . ALA B 1 197 ? 38.95550 94.25625 59.44904 1.000 80.35456 197 ALA B O 1
ATOM 8440 N N . MET B 1 198 ? 38.55592 93.67255 61.59192 1.000 81.36942 198 MET B N 1
ATOM 8441 C CA . MET B 1 198 ? 37.50669 94.66310 61.79210 1.000 82.36452 198 MET B CA 1
ATOM 8442 C C . MET B 1 198 ? 38.09389 96.04699 62.06205 1.000 81.07256 198 MET B C 1
ATOM 8443 O O . MET B 1 198 ? 39.20409 96.18579 62.58587 1.000 79.56822 198 MET B O 1
ATOM 8457 N N . MET B 1 199 ? 37.32314 97.07798 61.71285 1.000 83.31263 199 MET B N 1
ATOM 8458 C CA . MET B 1 199 ? 37.77683 98.45581 61.83529 1.000 82.39964 199 MET B CA 1
ATOM 8459 C C . MET B 1 199 ? 36.59565 99.39207 62.01613 1.000 83.73099 199 MET B C 1
ATOM 8460 O O . MET B 1 199 ? 35.48006 99.07275 61.58507 1.000 85.36289 199 MET B O 1
ATOM 8474 N N . PRO B 1 200 ? 36.80903 100.56092 62.64093 1.000 83.64575 200 PRO B N 1
ATOM 8475 C CA . PRO B 1 200 ? 35.78564 101.61348 62.61059 1.000 84.87107 200 PRO B CA 1
ATOM 8476 C C . PRO B 1 200 ? 35.96654 102.53646 61.41630 1.000 84.78308 200 PRO B C 1
ATOM 8477 O O . PRO B 1 200 ? 36.91654 103.32847 61.38459 1.000 83.61796 200 PRO B O 1
ATOM 8488 N N . VAL B 1 201 ? 35.08234 102.44354 60.42785 1.000 86.03852 201 VAL B N 1
ATOM 8489 C CA . VAL B 1 201 ? 35.14232 103.33048 59.27119 1.000 86.26995 201 VAL B CA 1
ATOM 8490 C C . VAL B 1 201 ? 34.50174 104.65318 59.66947 1.000 87.02997 201 VAL B C 1
ATOM 8491 O O . VAL B 1 201 ? 33.27958 104.74392 59.81190 1.000 88.65610 201 VAL B O 1
ATOM 8504 N N . SER B 1 202 ? 35.32634 105.68250 59.84464 1.000 88.60526 202 SER B N 1
ATOM 8505 C CA . SER B 1 202 ? 34.80806 107.01274 60.11156 1.000 89.38310 202 SER B CA 1
ATOM 8506 C C . SER B 1 202 ? 34.11208 107.50875 58.85878 1.000 90.74463 202 SER B C 1
ATOM 8507 O O . SER B 1 202 ? 34.71876 107.57441 57.78379 1.000 90.37865 202 SER B O 1
ATOM 8515 N N . GLY B 1 203 ? 32.83748 107.85318 58.98788 1.000 90.50538 203 GLY B N 1
ATOM 8516 C CA . GLY B 1 203 ? 32.16776 108.46618 57.85541 1.000 91.97916 203 GLY B CA 1
ATOM 8517 C C . GLY B 1 203 ? 32.68185 109.83286 57.46286 1.000 91.75244 203 GLY B C 1
ATOM 8518 O O . GLY B 1 203 ? 32.34902 110.32336 56.37622 1.000 92.84981 203 GLY B O 1
ATOM 8522 N N . ILE B 1 204 ? 33.50180 110.43145 58.30804 1.000 92.24453 204 ILE B N 1
ATOM 8523 C CA . ILE B 1 204 ? 33.83526 111.83666 58.22851 1.000 92.35651 204 ILE B CA 1
ATOM 8524 C C . ILE B 1 204 ? 34.81206 112.12550 57.09705 1.000 91.75904 204 ILE B C 1
ATOM 8525 O O . ILE B 1 204 ? 34.98588 113.28907 56.72447 1.000 92.25340 204 ILE B O 1
ATOM 8541 N N . ASN B 1 205 ? 35.51129 111.11176 56.56807 1.000 86.83701 205 ASN B N 1
ATOM 8542 C CA . ASN B 1 205 ? 36.51345 111.35920 55.51231 1.000 86.29713 205 ASN B CA 1
ATOM 8543 C C . ASN B 1 205 ? 36.77227 110.03023 54.78442 1.000 85.86540 205 ASN B C 1
ATOM 8544 O O . ASN B 1 205 ? 37.61557 109.23848 55.20066 1.000 84.41626 205 ASN B O 1
ATOM 8555 N N . VAL B 1 206 ? 36.02140 109.79805 53.70165 1.000 85.84573 206 VAL B N 1
ATOM 8556 C CA . VAL B 1 206 ? 35.98868 108.47660 53.06957 1.000 85.90191 206 VAL B CA 1
ATOM 8557 C C . VAL B 1 206 ? 35.59701 108.61413 51.60246 1.000 87.46747 206 VAL B C 1
ATOM 8558 O O . VAL B 1 206 ? 34.89947 109.55192 51.21936 1.000 88.91412 206 VAL B O 1
ATOM 8571 N N . ALA B 1 207 ? 36.03662 107.64997 50.78456 1.000 87.89931 207 ALA B N 1
ATOM 8572 C CA . ALA B 1 207 ? 35.73705 107.58203 49.35891 1.000 89.47453 207 ALA B CA 1
ATOM 8573 C C . ALA B 1 207 ? 35.63859 106.11385 48.96297 1.000 89.72755 207 ALA B C 1
ATOM 8574 O O . ALA B 1 207 ? 36.36710 105.26397 49.48876 1.000 88.17792 207 ALA B O 1
ATOM 8581 N N . PHE B 1 208 ? 34.74293 105.81744 48.02425 1.000 93.79995 208 PHE B N 1
ATOM 8582 C CA . PHE B 1 208 ? 34.50203 104.42239 47.67711 1.000 94.43341 208 PHE B CA 1
ATOM 8583 C C . PHE B 1 208 ? 33.89822 104.27495 46.28808 1.000 96.80745 208 PHE B C 1
ATOM 8584 O O . PHE B 1 208 ? 33.38514 105.22965 45.70178 1.000 98.25409 208 PHE B O 1
ATOM 8601 N N . ASN B 1 209 ? 33.97873 103.04404 45.77817 1.000 96.84864 209 ASN B N 1
ATOM 8602 C CA . ASN B 1 209 ? 33.37195 102.63623 44.51334 1.000 99.33786 209 ASN B CA 1
ATOM 8603 C C . ASN B 1 209 ? 31.86320 102.57470 44.69762 1.000 101.64068 209 ASN B C 1
ATOM 8604 O O . ASN B 1 209 ? 31.33225 101.62011 45.27052 1.000 102.04449 209 ASN B O 1
ATOM 8615 N N . ARG B 1 210 ? 31.16731 103.60124 44.20039 1.000 102.80468 210 ARG B N 1
ATOM 8616 C CA . ARG B 1 210 ? 29.71561 103.65172 44.33861 1.000 105.19304 210 ARG B CA 1
ATOM 8617 C C . ARG B 1 210 ? 29.07127 102.40379 43.74959 1.000 107.37545 210 ARG B C 1
ATOM 8618 O O . ARG B 1 210 ? 28.16079 101.81842 44.34675 1.000 108.48514 210 ARG B O 1
ATOM 8639 N N . GLU B 1 211 ? 29.52548 101.99966 42.56515 1.000 104.23836 211 GLU B N 1
ATOM 8640 C CA . GLU B 1 211 ? 28.90330 100.91427 41.82076 1.000 106.77308 211 GLU B CA 1
ATOM 8641 C C . GLU B 1 211 ? 29.02305 99.57778 42.53233 1.000 105.99695 211 GLU B C 1
ATOM 8642 O O . GLU B 1 211 ? 28.18548 98.69880 42.31072 1.000 108.33811 211 GLU B O 1
ATOM 8654 N N . VAL B 1 212 ? 30.02386 99.40372 43.38789 1.000 105.40934 212 VAL B N 1
ATOM 8655 C CA . VAL B 1 212 ? 30.23953 98.13880 44.07664 1.000 104.58949 212 VAL B CA 1
ATOM 8656 C C . VAL B 1 212 ? 29.69715 98.17174 45.50106 1.000 103.83527 212 VAL B C 1
ATOM 8657 O O . VAL B 1 212 ? 28.94499 97.28419 45.90075 1.000 105.22225 212 VAL B O 1
ATOM 8670 N N . LEU B 1 213 ? 30.08130 99.17556 46.29349 1.000 104.21636 213 LEU B N 1
ATOM 8671 C CA . LEU B 1 213 ? 29.73908 99.20909 47.71137 1.000 103.25946 213 LEU B CA 1
ATOM 8672 C C . LEU B 1 213 ? 28.51300 100.06648 48.03960 1.000 104.91643 213 LEU B C 1
ATOM 8673 O O . LEU B 1 213 ? 28.11517 100.09791 49.21589 1.000 104.44472 213 LEU B O 1
ATOM 8689 N N . GLY B 1 214 ? 27.92704 100.76015 47.07170 1.000 108.35885 214 GLY B N 1
ATOM 8690 C CA . GLY B 1 214 ? 26.70581 101.49008 47.31831 1.000 110.23917 214 GLY B CA 1
ATOM 8691 C C . GLY B 1 214 ? 25.58704 100.66591 47.92132 1.000 112.11563 214 GLY B C 1
ATOM 8692 O O . GLY B 1 214 ? 24.81850 101.19147 48.72151 1.000 112.63151 214 GLY B O 1
ATOM 8696 N N . PRO B 1 215 ? 25.43074 99.39500 47.54812 1.000 110.52498 215 PRO B N 1
ATOM 8697 C CA . PRO B 1 215 ? 24.38729 98.57386 48.18548 1.000 112.43239 215 PRO B CA 1
ATOM 8698 C C . PRO B 1 215 ? 24.55361 98.41586 49.68817 1.000 110.54358 215 PRO B C 1
ATOM 8699 O O . PRO B 1 215 ? 23.54773 98.30446 50.39755 1.000 112.06634 215 PRO B O 1
ATOM 8710 N N . VAL B 1 216 ? 25.78446 98.39002 50.20311 1.000 110.33417 216 VAL B N 1
ATOM 8711 C CA . VAL B 1 216 ? 25.98789 98.09587 51.61616 1.000 108.73183 216 VAL B CA 1
ATOM 8712 C C . VAL B 1 216 ? 26.04753 99.35554 52.47276 1.000 107.28285 216 VAL B C 1
ATOM 8713 O O . VAL B 1 216 ? 25.76140 99.28282 53.67439 1.000 106.91577 216 VAL B O 1
ATOM 8726 N N . MET B 1 217 ? 26.37641 100.50744 51.88142 1.000 109.33170 217 MET B N 1
ATOM 8727 C CA . MET B 1 217 ? 26.37102 101.78006 52.58857 1.000 108.31999 217 MET B CA 1
ATOM 8728 C C . MET B 1 217 ? 24.93426 102.17392 52.89535 1.000 110.77064 217 MET B C 1
ATOM 8729 O O . MET B 1 217 ? 24.40266 103.10278 52.27793 1.000 112.08558 217 MET B O 1
ATOM 8743 N N . PHE B 1 218 ? 24.28264 101.46181 53.87160 1.000 108.97082 218 PHE B N 1
ATOM 8744 C CA . PHE B 1 218 ? 22.87362 101.74791 54.08081 1.000 111.62307 218 PHE B CA 1
ATOM 8745 C C . PHE B 1 218 ? 22.70364 102.61135 55.32084 1.000 110.74820 218 PHE B C 1
ATOM 8746 O O . PHE B 1 218 ? 23.26190 102.28154 56.37717 1.000 108.99359 218 PHE B O 1
ATOM 8763 N N . PRO B 1 219 ? 21.90806 103.69284 55.25462 1.000 110.07264 219 PRO B N 1
ATOM 8764 C CA . PRO B 1 219 ? 21.67238 104.50197 56.46249 1.000 109.51333 219 PRO B CA 1
ATOM 8765 C C . PRO B 1 219 ? 20.80944 103.77049 57.48041 1.000 110.90227 219 PRO B C 1
ATOM 8766 O O . PRO B 1 219 ? 19.57585 103.81390 57.40613 1.000 113.60566 219 PRO B O 1
ATOM 8777 N N . ALA B 1 220 ? 21.44999 103.11020 58.44528 1.000 108.69961 220 ALA B N 1
ATOM 8778 C CA . ALA B 1 220 ? 20.73520 102.35653 59.46453 1.000 109.95802 220 ALA B CA 1
ATOM 8779 C C . ALA B 1 220 ? 21.56812 102.29282 60.73670 1.000 107.65044 220 ALA B C 1
ATOM 8780 O O . ALA B 1 220 ? 22.76949 102.57091 60.73679 1.000 105.09607 220 ALA B O 1
ATOM 8787 N N . LEU B 1 221 ? 20.89722 101.91841 61.82573 1.000 109.52009 221 LEU B N 1
ATOM 8788 C CA . LEU B 1 221 ? 21.49180 101.83531 63.16002 1.000 107.89641 221 LEU B CA 1
ATOM 8789 C C . LEU B 1 221 ? 21.92077 103.21574 63.65516 1.000 106.43190 221 LEU B C 1
ATOM 8790 O O . LEU B 1 221 ? 22.88287 103.35321 64.41244 1.000 104.34243 221 LEU B O 1
ATOM 8806 N N . ARG B 1 222 ? 21.19299 104.24513 63.22336 1.000 106.36242 222 ARG B N 1
ATOM 8807 C CA . ARG B 1 222 ? 21.22296 105.54942 63.87236 1.000 105.84661 222 ARG B CA 1
ATOM 8808 C C . ARG B 1 222 ? 20.59686 105.42622 65.25324 1.000 106.87329 222 ARG B C 1
ATOM 8809 O O . ARG B 1 222 ? 19.58993 104.73473 65.43083 1.000 109.07264 222 ARG B O 1
ATOM 8830 N N . LEU B 1 223 ? 21.20042 106.08577 66.24089 1.000 104.11349 223 LEU B N 1
ATOM 8831 C CA . LEU B 1 223 ? 20.79453 105.85370 67.62333 1.000 104.89148 223 LEU B CA 1
ATOM 8832 C C . LEU B 1 223 ? 19.51603 106.61608 67.98415 1.000 107.29400 223 LEU B C 1
ATOM 8833 O O . LEU B 1 223 ? 18.67291 106.09317 68.72283 1.000 109.12367 223 LEU B O 1
ATOM 8849 N N . ARG B 1 224 ? 19.36727 107.86143 67.53352 1.000 108.42948 224 ARG B N 1
ATOM 8850 C CA . ARG B 1 224 ? 18.12378 108.59950 67.73748 1.000 110.85479 224 ARG B CA 1
ATOM 8851 C C . ARG B 1 224 ? 17.91777 109.58661 66.59558 1.000 111.25761 224 ARG B C 1
ATOM 8852 O O . ARG B 1 224 ? 18.80477 109.79249 65.76526 1.000 109.54177 224 ARG B O 1
ATOM 8873 N N . LYS B 1 225 ? 16.71439 110.17156 66.52725 1.000 112.39033 225 LYS B N 1
ATOM 8874 C CA . LYS B 1 225 ? 16.45382 111.12930 65.45322 1.000 113.04832 225 LYS B CA 1
ATOM 8875 C C . LYS B 1 225 ? 17.35233 112.35945 65.59485 1.000 111.19717 225 LYS B C 1
ATOM 8876 O O . LYS B 1 225 ? 18.00490 112.77755 64.62910 1.000 110.08448 225 LYS B O 1
ATOM 8895 N N . GLU B 1 226 ? 17.37450 112.96922 66.78367 1.000 111.06587 226 GLU B N 1
ATOM 8896 C CA . GLU B 1 226 ? 18.16110 114.17155 67.01741 1.000 109.67559 226 GLU B CA 1
ATOM 8897 C C . GLU B 1 226 ? 19.65845 113.86279 66.93790 1.000 106.79902 226 GLU B C 1
ATOM 8898 O O . GLU B 1 226 ? 20.08684 112.69911 66.94661 1.000 105.80773 226 GLU B O 1
ATOM 8910 N N . GLY B 1 227 ? 20.46613 114.92695 66.90396 1.000 103.87491 227 GLY B N 1
ATOM 8911 C CA . GLY B 1 227 ? 21.89502 114.71313 66.87113 1.000 101.32564 227 GLY B CA 1
ATOM 8912 C C . GLY B 1 227 ? 22.50548 115.13734 65.55880 1.000 100.47873 227 GLY B C 1
ATOM 8913 O O . GLY B 1 227 ? 21.96898 114.76287 64.52052 1.000 101.39574 227 GLY B O 1
ATOM 8917 N N . LYS B 1 228 ? 23.55423 115.96317 65.57646 1.000 101.25845 228 LYS B N 1
ATOM 8918 C CA . LYS B 1 228 ? 24.17434 116.46301 64.35873 1.000 100.58912 228 LYS B CA 1
ATOM 8919 C C . LYS B 1 228 ? 25.69224 116.32470 64.35715 1.000 98.20357 228 LYS B C 1
ATOM 8920 O O . LYS B 1 228 ? 26.31215 116.52953 63.30210 1.000 97.52074 228 LYS B O 1
ATOM 8939 N N . HIS B 1 229 ? 26.30547 116.01176 65.50382 1.000 96.04307 229 HIS B N 1
ATOM 8940 C CA . HIS B 1 229 ? 27.72355 115.68452 65.60283 1.000 93.88408 229 HIS B CA 1
ATOM 8941 C C . HIS B 1 229 ? 27.91715 114.18260 65.43598 1.000 92.96870 229 HIS B C 1
ATOM 8942 O O . HIS B 1 229 ? 27.06727 113.38351 65.83405 1.000 93.88945 229 HIS B O 1
ATOM 8956 N N . ARG B 1 230 ? 29.04391 113.80041 64.82458 1.000 94.78777 230 ARG B N 1
ATOM 8957 C CA . ARG B 1 230 ? 29.30234 112.38054 64.57969 1.000 93.92451 230 ARG B CA 1
ATOM 8958 C C . ARG B 1 230 ? 29.21570 111.54929 65.84808 1.000 93.75525 230 ARG B C 1
ATOM 8959 O O . ARG B 1 230 ? 28.99463 110.332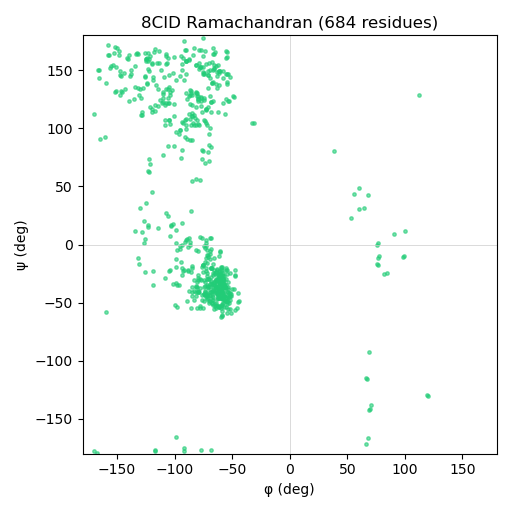24 65.77204 1.000 93.74925 230 ARG B O 1
ATOM 8980 N N . TRP B 1 231 ? 29.37543 112.18554 67.00797 1.000 91.32274 231 TRP B N 1
ATOM 8981 C CA . TRP B 1 231 ? 29.18074 111.50051 68.27682 1.000 91.52370 231 TRP B CA 1
ATOM 8982 C C . TRP B 1 231 ? 27.82667 110.80233 68.31616 1.000 93.24930 231 TRP B C 1
ATOM 8983 O O . TRP B 1 231 ? 27.70914 109.67685 68.81385 1.000 93.26967 231 TRP B O 1
ATOM 9004 N N . ASP B 1 232 ? 26.78693 111.46885 67.81242 1.000 93.59541 232 ASP B N 1
ATOM 9005 C CA . ASP B 1 232 ? 25.42137 111.02834 68.05529 1.000 95.62848 232 ASP B CA 1
ATOM 9006 C C . ASP B 1 232 ? 25.08402 109.69611 67.39888 1.000 95.92726 232 ASP B C 1
ATOM 9007 O O . ASP B 1 232 ? 24.07026 109.09149 67.75940 1.000 97.58936 232 ASP B O 1
ATOM 9016 N N . THR B 1 233 ? 25.87402 109.23175 66.43566 1.000 96.95732 233 THR B N 1
ATOM 9017 C CA . THR B 1 233 ? 25.51385 108.04544 65.67192 1.000 97.49045 233 THR B CA 1
ATOM 9018 C C . THR B 1 233 ? 26.67711 107.06297 65.57924 1.000 95.55115 233 THR B C 1
ATOM 9019 O O . THR B 1 233 ? 27.83728 107.39855 65.83650 1.000 93.70167 233 THR B O 1
ATOM 9030 N N . LEU B 1 234 ? 26.32688 105.82729 65.20199 1.000 96.97981 234 LEU B N 1
ATOM 9031 C CA . LEU B 1 234 ? 27.28182 104.77010 64.89882 1.000 95.48928 234 LEU B CA 1
ATOM 9032 C C . LEU B 1 234 ? 26.99532 104.12686 63.54553 1.000 96.21801 234 LEU B C 1
ATOM 9033 O O . LEU B 1 234 ? 27.58641 103.09067 63.22755 1.000 95.42861 234 LEU B O 1
ATOM 9049 N N . GLU B 1 235 ? 26.10944 104.72001 62.74047 1.000 98.88585 235 GLU B N 1
ATOM 9050 C CA . GLU B 1 235 ? 25.74055 104.13479 61.45490 1.000 99.97247 235 GLU B CA 1
ATOM 9051 C C . GLU B 1 235 ? 26.92843 103.99264 60.51116 1.000 98.19286 235 GLU B C 1
ATOM 9052 O O . GLU B 1 235 ? 26.97645 103.03710 59.72892 1.000 98.56947 235 GLU B O 1
ATOM 9064 N N . ASP B 1 236 ? 27.89193 104.91758 60.55376 1.000 98.18265 236 ASP B N 1
ATOM 9065 C CA . ASP B 1 236 ? 29.04315 104.78539 59.66225 1.000 96.60166 236 ASP B CA 1
ATOM 9066 C C . ASP B 1 236 ? 29.98220 103.67242 60.12527 1.000 95.01826 236 ASP B C 1
ATOM 9067 O O . ASP B 1 236 ? 30.46345 102.88313 59.30294 1.000 94.63421 236 ASP B O 1
ATOM 9076 N N . VAL B 1 237 ? 30.26209 103.59005 61.43064 1.000 94.55705 237 VAL B N 1
ATOM 9077 C CA . VAL B 1 237 ? 31.05093 102.46724 61.93316 1.000 93.34015 237 VAL B CA 1
ATOM 9078 C C . VAL B 1 237 ? 30.34606 101.15168 61.62801 1.000 94.75398 237 VAL B C 1
ATOM 9079 O O . VAL B 1 237 ? 30.99729 100.13115 61.37504 1.000 94.00835 237 VAL B O 1
ATOM 9092 N N . TRP B 1 238 ? 29.01107 101.15137 61.65799 1.000 93.79581 238 TRP B N 1
ATOM 9093 C CA . TRP B 1 238 ? 28.23255 99.96495 61.30819 1.000 95.57611 238 TRP B CA 1
ATOM 9094 C C . TRP B 1 238 ? 28.36338 99.62461 59.83143 1.000 95.95828 238 TRP B C 1
ATOM 9095 O O . TRP B 1 238 ? 28.66287 98.47810 59.48188 1.000 95.98257 238 TRP B O 1
ATOM 9116 N N . ASN B 1 239 ? 28.15905 100.60653 58.94594 1.000 97.82266 239 ASN B N 1
ATOM 9117 C CA . ASN B 1 239 ? 28.41989 100.36799 57.52777 1.000 98.10190 239 ASN B CA 1
ATOM 9118 C C . ASN B 1 239 ? 29.81224 99.78243 57.32149 1.000 95.93820 239 ASN B C 1
ATOM 9119 O O . ASN B 1 239 ? 29.99600 98.86120 56.51571 1.000 96.35386 239 ASN B O 1
ATOM 9130 N N . GLY B 1 240 ? 30.80883 100.31773 58.03265 1.000 95.41759 240 GLY B N 1
ATOM 9131 C CA . GLY B 1 240 ? 32.16912 99.82858 57.87041 1.000 93.40744 240 GLY B CA 1
ATOM 9132 C C . GLY B 1 240 ? 32.27179 98.33209 58.08837 1.000 93.57607 240 GLY B C 1
ATOM 9133 O O . GLY B 1 240 ? 32.83893 97.60670 57.26800 1.000 93.28166 240 GLY B O 1
ATOM 9137 N N . LEU B 1 241 ? 31.73428 97.85125 59.21074 1.000 94.02422 241 LEU B N 1
ATOM 9138 C CA . LEU B 1 241 ? 31.77579 96.42349 59.51009 1.000 94.40382 241 LEU B CA 1
ATOM 9139 C C . LEU B 1 241 ? 31.11511 95.61429 58.40085 1.000 96.34890 241 LEU B C 1
ATOM 9140 O O . LEU B 1 241 ? 31.67396 94.62038 57.92174 1.000 96.09741 241 LEU B O 1
ATOM 9156 N N . CYS B 1 242 ? 29.92502 96.03445 57.96931 1.000 94.78327 242 CYS B N 1
ATOM 9157 C CA . CYS B 1 242 ? 29.24567 95.34426 56.88029 1.000 96.95266 242 CYS B CA 1
ATOM 9158 C C . CYS B 1 242 ? 30.11054 95.35447 55.62619 1.000 96.08166 242 CYS B C 1
ATOM 9159 O O . CYS B 1 242 ? 30.44260 94.30137 55.06851 1.000 96.40615 242 CYS B O 1
ATOM 9167 N N . ALA B 1 243 ? 30.48062 96.55299 55.16711 1.000 95.61868 243 ALA B N 1
ATOM 9168 C CA . ALA B 1 243 ? 31.26695 96.67263 53.94681 1.000 94.98182 243 ALA B CA 1
ATOM 9169 C C . ALA B 1 243 ? 32.56786 95.88460 54.04194 1.000 93.01055 243 ALA B C 1
ATOM 9170 O O . ALA B 1 243 ? 33.02003 95.30508 53.04901 1.000 93.20711 243 ALA B O 1
ATOM 9177 N N . LYS B 1 244 ? 33.19047 95.85725 55.22465 1.000 93.16486 244 LYS B N 1
ATOM 9178 C CA . LYS B 1 244 ? 34.46286 95.15428 55.37521 1.000 91.30802 244 LYS B CA 1
ATOM 9179 C C . LYS B 1 244 ? 34.29930 93.64712 55.21511 1.000 92.39340 244 LYS B C 1
ATOM 9180 O O . LYS B 1 244 ? 35.10946 93.00376 54.53880 1.000 91.81947 244 LYS B O 1
ATOM 9199 N N . VAL B 1 245 ? 33.26567 93.06189 55.82731 1.000 91.79635 245 VAL B N 1
ATOM 9200 C CA . VAL B 1 245 ? 33.03266 91.63267 55.64906 1.000 93.17881 245 VAL B CA 1
ATOM 9201 C C . VAL B 1 245 ? 32.60973 91.33522 54.21698 1.000 95.04051 245 VAL B C 1
ATOM 9202 O O . VAL B 1 245 ? 32.89063 90.24968 53.69515 1.000 95.65777 245 VAL B O 1
ATOM 9215 N N . VAL B 1 246 ? 31.91782 92.26835 53.56050 1.000 93.92025 246 VAL B N 1
ATOM 9216 C CA . VAL B 1 246 ? 31.64896 92.11219 52.13344 1.000 95.61756 246 VAL B CA 1
ATOM 9217 C C . VAL B 1 246 ? 32.95594 92.05777 51.35118 1.000 93.89874 246 VAL B C 1
ATOM 9218 O O . VAL B 1 246 ? 33.19264 91.12877 50.57259 1.000 94.75926 246 VAL B O 1
ATOM 9231 N N . CYS B 1 247 ? 33.82004 93.06095 51.53797 1.000 94.35876 247 CYS B N 1
ATOM 9232 C CA . CYS B 1 247 ? 35.06453 93.10890 50.77634 1.000 92.84508 247 CYS B CA 1
ATOM 9233 C C . CYS B 1 247 ? 35.93174 91.87761 51.02475 1.000 91.88923 247 CYS B C 1
ATOM 9234 O O . CYS B 1 247 ? 36.57154 91.36477 50.09859 1.000 91.92580 247 CYS B O 1
ATOM 9242 N N . ASP B 1 248 ? 35.97864 91.39416 52.27087 1.000 92.40565 248 ASP B N 1
ATOM 9243 C CA . ASP B 1 248 ? 36.86147 90.27335 52.59097 1.000 91.42657 248 ASP B CA 1
ATOM 9244 C C . ASP B 1 248 ? 36.34750 88.97671 51.97479 1.000 93.61707 248 ASP B C 1
ATOM 9245 O O . ASP B 1 248 ? 37.13457 88.12157 51.55046 1.000 93.25673 248 ASP B O 1
ATOM 9254 N N . ARG B 1 249 ? 35.02775 88.80655 51.93989 1.000 96.12905 249 ARG B N 1
ATOM 9255 C CA . ARG B 1 249 ? 34.43143 87.64876 51.27978 1.000 98.65653 249 ARG B CA 1
ATOM 9256 C C . ARG B 1 249 ? 34.71942 87.65255 49.78482 1.000 99.44510 249 ARG B C 1
ATOM 9257 O O . ARG B 1 249 ? 34.94969 86.59496 49.18858 1.000 100.48524 249 ARG B O 1
ATOM 9278 N N . LEU B 1 250 ? 34.71756 88.82511 49.16693 1.000 94.92516 250 LEU B N 1
ATOM 9279 C CA . LEU B 1 250 ? 34.95838 88.95694 47.73684 1.000 95.81418 250 LEU B CA 1
ATOM 9280 C C . LEU B 1 250 ? 36.42908 89.06579 47.34385 1.000 93.53386 250 LEU B C 1
ATOM 9281 O O . LEU B 1 250 ? 36.72181 89.14347 46.14426 1.000 94.26085 250 LEU B O 1
ATOM 9297 N N . ARG B 1 251 ? 37.35610 89.03724 48.29853 1.000 94.47400 251 ARG B N 1
ATOM 9298 C CA . ARG B 1 251 ? 38.76953 89.29575 48.01833 1.000 92.26460 251 ARG B CA 1
ATOM 9299 C C . ARG B 1 251 ? 38.93069 90.66234 47.34477 1.000 91.82675 251 ARG B C 1
ATOM 9300 O O . ARG B 1 251 ? 39.66970 90.81231 46.36750 1.000 91.60657 251 ARG B O 1
ATOM 9321 N N . TYR B 1 252 ? 38.22091 91.66906 47.85967 1.000 89.94218 252 TYR B N 1
ATOM 9322 C CA . TYR B 1 252 ? 38.42736 93.06011 47.47823 1.000 89.28481 252 TYR B CA 1
ATOM 9323 C C . TYR B 1 252 ? 39.11464 93.79176 48.63198 1.000 86.81961 252 TYR B C 1
ATOM 9324 O O . TYR B 1 252 ? 39.08792 93.34292 49.78491 1.000 86.02894 252 TYR B O 1
ATOM 9342 N N . GLY B 1 253 ? 39.70705 94.94756 48.31824 1.000 85.94966 253 GLY B N 1
ATOM 9343 C CA . GLY B 1 253 ? 40.56523 95.64555 49.26651 1.000 83.70065 253 GLY B CA 1
ATOM 9344 C C . GLY B 1 253 ? 40.04513 96.90526 49.93653 1.000 83.49110 253 GLY B C 1
ATOM 9345 O O . GLY B 1 253 ? 39.16191 97.57922 49.39553 1.000 84.97790 253 GLY B O 1
ATOM 9349 N N . VAL B 1 254 ? 40.60407 97.23024 51.10947 1.000 82.53486 254 VAL B N 1
ATOM 9350 C CA . VAL B 1 254 ? 40.25122 98.41481 51.88635 1.000 82.20245 254 VAL B CA 1
ATOM 9351 C C . VAL B 1 254 ? 41.53224 99.09032 52.35730 1.000 80.25170 254 VAL B C 1
ATOM 9352 O O . VAL B 1 254 ? 42.45355 98.40973 52.82544 1.000 78.96516 254 VAL B O 1
ATOM 9365 N N . LYS B 1 255 ? 41.59447 100.41997 52.24352 1.000 81.57888 255 LYS B N 1
ATOM 9366 C CA . LYS B 1 255 ? 42.75429 101.16934 52.71506 1.000 80.02592 255 LYS B CA 1
ATOM 9367 C C . LYS B 1 255 ? 42.36607 102.24173 53.73066 1.000 79.90415 255 LYS B C 1
ATOM 9368 O O . LYS B 1 255 ? 41.25869 102.78708 53.69578 1.000 81.13983 255 LYS B O 1
ATOM 9387 N N . THR B 1 256 ? 43.30076 102.54128 54.63823 1.000 78.71734 256 THR B N 1
ATOM 9388 C CA . THR B 1 256 ? 43.12761 103.57085 55.65684 1.000 78.57014 256 THR B CA 1
ATOM 9389 C C . THR B 1 256 ? 44.44617 104.31190 55.84992 1.000 77.48143 256 THR B C 1
ATOM 9390 O O . THR B 1 256 ? 45.51848 103.81614 55.49393 1.000 76.62599 256 THR B O 1
ATOM 9401 N N . GLY B 1 257 ? 44.35454 105.50880 56.42835 1.000 77.04298 257 GLY B N 1
ATOM 9402 C CA . GLY B 1 257 ? 45.51310 106.35949 56.63513 1.000 76.37380 257 GLY B CA 1
ATOM 9403 C C . GLY B 1 257 ? 45.36790 107.69153 55.92595 1.000 77.27861 257 GLY B C 1
ATOM 9404 O O . GLY B 1 257 ? 44.34755 108.36919 56.07562 1.000 78.26989 257 GLY B O 1
ATOM 9408 N N . LEU B 1 258 ? 46.38385 108.09386 55.16404 1.000 77.30408 258 LEU B N 1
ATOM 9409 C CA . LEU B 1 258 ? 46.26625 109.28297 54.32452 1.000 78.35094 258 LEU B CA 1
ATOM 9410 C C . LEU B 1 258 ? 45.02324 109.14589 53.44876 1.000 79.56267 258 LEU B C 1
ATOM 9411 O O . LEU B 1 258 ? 44.66978 108.02871 53.05432 1.000 79.51921 258 LEU B O 1
ATOM 9427 N N . PRO B 1 259 ? 44.32604 110.24374 53.12133 1.000 79.09723 259 PRO B N 1
ATOM 9428 C CA . PRO B 1 259 ? 44.69476 111.62364 53.45381 1.000 79.45275 259 PRO B CA 1
ATOM 9429 C C . PRO B 1 259 ? 44.14870 112.10817 54.78228 1.000 79.48806 259 PRO B C 1
ATOM 9430 O O . PRO B 1 259 ? 43.16459 111.55844 55.27716 1.000 79.64537 259 PRO B O 1
ATOM 9441 N N . TYR B 1 260 ? 44.78052 113.12837 55.35181 1.000 81.75124 260 TYR B N 1
ATOM 9442 C CA . TYR B 1 260 ? 44.22299 113.81222 56.50465 1.000 82.15729 260 TYR B CA 1
ATOM 9443 C C . TYR B 1 260 ? 43.37459 114.99044 56.04916 1.000 83.74158 260 TYR B C 1
ATOM 9444 O O . TYR B 1 260 ? 43.71090 115.67785 55.07810 1.000 84.45540 260 TYR B O 1
ATOM 9462 N N . VAL B 1 261 ? 42.26593 115.20409 56.75110 1.000 82.33877 261 VAL B N 1
ATOM 9463 C CA . VAL B 1 261 ? 41.55946 116.47436 56.75321 1.000 83.82128 261 VAL B CA 1
ATOM 9464 C C . VAL B 1 261 ? 41.69295 117.03065 58.16536 1.000 83.74418 261 VAL B C 1
ATOM 9465 O O . VAL B 1 261 ? 41.92527 116.29661 59.12483 1.000 82.75742 261 VAL B O 1
ATOM 9478 N N . MET B 1 262 ? 41.57511 118.34197 58.29500 1.000 84.33095 262 MET B N 1
ATOM 9479 C CA . MET B 1 262 ? 41.59184 118.99957 59.60105 1.000 84.63691 262 MET B CA 1
ATOM 9480 C C . MET B 1 262 ? 40.16175 119.32528 60.02835 1.000 85.79089 262 MET B C 1
ATOM 9481 O O . MET B 1 262 ? 39.49962 120.17902 59.42847 1.000 87.16214 262 MET B O 1
ATOM 9495 N N . ARG B 1 263 ? 39.68613 118.62960 61.05486 1.000 85.43750 263 ARG B N 1
ATOM 9496 C CA . ARG B 1 263 ? 38.30979 118.74883 61.53367 1.000 86.51016 263 ARG B CA 1
ATOM 9497 C C . ARG B 1 263 ? 38.19291 119.87008 62.56375 1.000 87.50777 263 ARG B C 1
ATOM 9498 O O . ARG B 1 263 ? 38.72981 119.76892 63.67092 1.000 87.01464 263 ARG B O 1
ATOM 9519 N N . SER B 1 264 ? 37.49198 120.93910 62.19368 1.000 89.72445 264 SER B N 1
ATOM 9520 C CA . SER B 1 264 ? 37.30670 122.08175 63.07952 1.000 90.93487 264 SER B CA 1
ATOM 9521 C C . SER B 1 264 ? 36.47237 121.70065 64.30302 1.000 91.20279 264 SER B C 1
ATOM 9522 O O . SER B 1 264 ? 35.62050 120.81010 64.25032 1.000 91.05931 264 SER B O 1
ATOM 9530 N N . ASP B 1 265 ? 36.71179 122.41002 65.40603 1.000 91.25879 265 ASP B N 1
ATOM 9531 C CA . ASP B 1 265 ? 36.26139 122.01535 66.73448 1.000 91.39171 265 ASP B CA 1
ATOM 9532 C C . ASP B 1 265 ? 34.78157 122.34109 66.95602 1.000 92.91326 265 ASP B C 1
ATOM 9533 O O . ASP B 1 265 ? 34.15072 123.08321 66.19721 1.000 94.05221 265 ASP B O 1
ATOM 9542 N N . ALA B 1 266 ? 34.24011 121.77926 68.03677 1.000 90.46847 266 ALA B N 1
ATOM 9543 C CA . ALA B 1 266 ? 32.81957 121.82406 68.34885 1.000 91.84324 266 ALA B CA 1
ATOM 9544 C C . ALA B 1 266 ? 32.44645 123.03955 69.18865 1.000 93.52795 266 ALA B C 1
ATOM 9545 O O . ALA B 1 266 ? 33.28161 123.63984 69.86843 1.000 93.59564 266 ALA B O 1
ATOM 9552 N N . GLU B 1 267 ? 31.16304 123.40132 69.12123 1.000 94.23093 267 GLU B N 1
ATOM 9553 C CA . GLU B 1 267 ? 30.61009 124.38245 70.04891 1.000 95.97759 267 GLU B CA 1
ATOM 9554 C C . GLU B 1 267 ? 30.74222 123.89570 71.49101 1.000 95.88599 267 GLU B C 1
ATOM 9555 O O . GLU B 1 267 ? 30.69244 122.69641 71.78059 1.000 94.92863 267 GLU B O 1
ATOM 9567 N N . ALA B 1 268 ? 30.88915 124.85382 72.40044 1.000 95.14926 268 ALA B N 1
ATOM 9568 C CA . ALA B 1 268 ? 31.13082 124.57392 73.81023 1.000 95.34664 268 ALA B CA 1
ATOM 9569 C C . ALA B 1 268 ? 30.06473 123.66922 74.40897 1.000 95.77146 268 ALA B C 1
ATOM 9570 O O . ALA B 1 268 ? 28.86765 123.98075 74.36806 1.000 97.22536 268 ALA B O 1
ATOM 9577 N N . GLY B 1 269 ? 30.51673 122.55970 74.99383 1.000 94.74956 269 GLY B N 1
ATOM 9578 C CA . GLY B 1 269 ? 29.66948 121.69344 75.78322 1.000 95.30762 269 GLY B CA 1
ATOM 9579 C C . GLY B 1 269 ? 28.73830 120.77337 75.03353 1.000 95.09262 269 GLY B C 1
ATOM 9580 O O . GLY B 1 269 ? 28.13700 119.89586 75.66573 1.000 95.47829 269 GLY B O 1
ATOM 9584 N N . LYS B 1 270 ? 28.58748 120.92547 73.71861 1.000 94.09615 270 LYS B N 1
ATOM 9585 C CA . LYS B 1 270 ? 27.70779 120.00601 73.01120 1.000 95.89903 270 LYS B CA 1
ATOM 9586 C C . LYS B 1 270 ? 28.15402 118.56188 73.21717 1.000 94.51718 270 LYS B C 1
ATOM 9587 O O . LYS B 1 270 ? 27.34193 117.63247 73.12299 1.000 95.80871 270 LYS B O 1
ATOM 9606 N N . ALA B 1 271 ? 29.45155 118.34707 73.46036 1.000 93.93787 271 ALA B N 1
ATOM 9607 C CA . ALA B 1 271 ? 29.94252 116.99736 73.73758 1.000 92.55678 271 ALA B CA 1
ATOM 9608 C C . ALA B 1 271 ? 29.19213 116.37902 74.91254 1.000 92.94275 271 ALA B C 1
ATOM 9609 O O . ALA B 1 271 ? 28.77584 115.21545 74.86485 1.000 93.51410 271 ALA B O 1
ATOM 9616 N N . LEU B 1 272 ? 29.03064 117.14419 75.99348 1.000 90.93729 272 LEU B N 1
ATOM 9617 C CA . LEU B 1 272 ? 28.26868 116.66134 77.13863 1.000 91.50660 272 LEU B CA 1
ATOM 9618 C C . LEU B 1 272 ? 26.78441 116.54357 76.81493 1.000 94.43270 272 LEU B C 1
ATOM 9619 O O . LEU B 1 272 ? 26.14366 115.55628 77.18768 1.000 95.23566 272 LEU B O 1
ATOM 9635 N N . GLU B 1 273 ? 26.22016 117.53751 76.12525 1.000 94.22830 273 GLU B N 1
ATOM 9636 C CA . GLU B 1 273 ? 24.80756 117.48535 75.76490 1.000 97.11498 273 GLU B CA 1
ATOM 9637 C C . GLU B 1 273 ? 24.48273 116.18787 75.03167 1.000 97.88297 273 GLU B C 1
ATOM 9638 O O . GLU B 1 273 ? 23.46969 115.53251 75.30349 1.000 99.52907 273 GLU B O 1
ATOM 9650 N N . SER B 1 274 ? 25.33663 115.80919 74.07631 1.000 96.41754 274 SER B N 1
ATOM 9651 C CA . SER B 1 274 ? 25.14298 114.56756 73.32892 1.000 97.02864 274 SER B CA 1
ATOM 9652 C C . SER B 1 274 ? 25.56418 113.35116 74.14700 1.000 95.54825 274 SER B C 1
ATOM 9653 O O . SER B 1 274 ? 25.03601 112.25232 73.93850 1.000 96.53286 274 SER B O 1
ATOM 9661 N N . LEU B 1 275 ? 26.55263 113.51401 75.03019 1.000 95.08035 275 LEU B N 1
ATOM 9662 C CA . LEU B 1 275 ? 26.96933 112.41049 75.88881 1.000 93.68331 275 LEU B CA 1
ATOM 9663 C C . LEU B 1 275 ? 25.81227 111.86900 76.71399 1.000 95.30609 275 LEU B C 1
ATOM 9664 O O . LEU B 1 275 ? 25.65228 110.64798 76.83104 1.000 95.48260 275 LEU B O 1
ATOM 9680 N N . LYS B 1 276 ? 25.00526 112.75624 77.29842 1.000 97.08527 276 LYS B N 1
ATOM 9681 C CA . LYS B 1 276 ? 23.92965 112.31922 78.17481 1.000 98.65417 276 LYS B CA 1
ATOM 9682 C C . LYS B 1 276 ? 23.02159 111.26846 77.54075 1.000 100.66324 276 LYS B C 1
ATOM 9683 O O . LYS B 1 276 ? 22.38661 110.50294 78.27187 1.000 101.51568 276 LYS B O 1
ATOM 9702 N N . GLU B 1 277 ? 22.93568 111.21225 76.20892 1.000 100.13832 277 GLU B N 1
ATOM 9703 C CA . GLU B 1 277 ? 21.95658 110.37652 75.51957 1.000 102.35111 277 GLU B CA 1
ATOM 9704 C C . GLU B 1 277 ? 22.59932 109.39400 74.54894 1.000 101.60464 277 GLU B C 1
ATOM 9705 O O . GLU B 1 277 ? 21.89795 108.81785 73.70990 1.000 103.40057 277 GLU B O 1
ATOM 9717 N N . TRP B 1 278 ? 23.90584 109.16429 74.67548 1.000 99.01018 278 TRP B N 1
ATOM 9718 C CA . TRP B 1 278 ? 24.67598 108.27796 73.80551 1.000 98.09014 278 TRP B CA 1
ATOM 9719 C C . TRP B 1 278 ? 24.79333 106.89759 74.44287 1.000 97.56097 278 TRP B C 1
ATOM 9720 O O . TRP B 1 278 ? 25.69222 106.63601 75.23856 1.000 95.48512 278 TRP B O 1
ATOM 9741 N N . GLU B 1 279 ? 23.88405 105.99753 74.06070 1.000 98.08301 279 GLU B N 1
ATOM 9742 C CA . GLU B 1 279 ? 23.85710 104.58589 74.44954 1.000 98.06694 279 GLU B CA 1
ATOM 9743 C C . GLU B 1 279 ? 24.94229 103.74618 73.77616 1.000 96.57966 279 GLU B C 1
ATOM 9744 O O . GLU B 1 279 ? 24.98706 102.53224 74.00610 1.000 96.58066 279 GLU B O 1
ATOM 9756 N N . GLY B 1 280 ? 25.82787 104.35815 72.98776 1.000 95.36709 280 GLY B N 1
ATOM 9757 C CA . GLY B 1 280 ? 26.74650 103.61526 72.14011 1.000 94.38731 280 GLY B CA 1
ATOM 9758 C C . GLY B 1 280 ? 27.72118 102.68154 72.83420 1.000 92.43548 280 GLY B C 1
ATOM 9759 O O . GLY B 1 280 ? 28.20989 101.74357 72.19442 1.000 92.20402 280 GLY B O 1
ATOM 9763 N N . VAL B 1 281 ? 28.05202 102.92184 74.10403 1.000 92.47015 281 VAL B N 1
ATOM 9764 C CA . VAL B 1 281 ? 28.95551 102.00592 74.80398 1.000 90.70258 281 VAL B CA 1
ATOM 9765 C C . VAL B 1 281 ? 28.44813 100.57275 74.68015 1.000 92.00807 281 VAL B C 1
ATOM 9766 O O . VAL B 1 281 ? 29.15626 99.66921 74.22221 1.000 91.33569 281 VAL B O 1
ATOM 9779 N N . LYS B 1 282 ? 27.19880 100.35633 75.08752 1.000 92.57085 282 LYS B N 1
ATOM 9780 C CA . LYS B 1 282 ? 26.61033 99.02283 75.11856 1.000 93.97783 282 LYS B CA 1
ATOM 9781 C C . LYS B 1 282 ? 26.44232 98.45988 73.71447 1.000 95.21698 282 LYS B C 1
ATOM 9782 O O . LYS B 1 282 ? 26.63015 97.25813 73.49727 1.000 95.42123 282 LYS B O 1
ATOM 9801 N N . VAL B 1 283 ? 26.10738 99.31670 72.74846 1.000 96.09014 283 VAL B N 1
ATOM 9802 C CA . VAL B 1 283 ? 25.81603 98.84696 71.39670 1.000 97.53624 283 VAL B CA 1
ATOM 9803 C C . VAL B 1 283 ? 27.01762 98.12916 70.79312 1.000 96.08403 283 VAL B C 1
ATOM 9804 O O . VAL B 1 283 ? 26.90165 97.00881 70.28440 1.000 96.97405 283 VAL B O 1
ATOM 9817 N N . MET B 1 284 ? 28.18392 98.77661 70.80586 1.000 93.92849 284 MET B N 1
ATOM 9818 C CA . MET B 1 284 ? 29.32899 98.21612 70.09732 1.000 92.70522 284 MET B CA 1
ATOM 9819 C C . MET B 1 284 ? 29.79996 96.90060 70.70520 1.000 91.99326 284 MET B C 1
ATOM 9820 O O . MET B 1 284 ? 30.27086 96.02483 69.97273 1.000 92.07308 284 MET B O 1
ATOM 9834 N N . ASP B 1 285 ? 29.68463 96.73600 72.02472 1.000 91.80785 285 ASP B N 1
ATOM 9835 C CA . ASP B 1 285 ? 30.15118 95.51495 72.66472 1.000 91.14481 285 ASP B CA 1
ATOM 9836 C C . ASP B 1 285 ? 29.24918 94.31736 72.39424 1.000 93.29481 285 ASP B C 1
ATOM 9837 O O . ASP B 1 285 ? 29.66852 93.18760 72.65854 1.000 92.99056 285 ASP B O 1
ATOM 9846 N N . VAL B 1 286 ? 28.02767 94.51920 71.89529 1.000 95.08196 286 VAL B N 1
ATOM 9847 C CA . VAL B 1 286 ? 27.19796 93.39171 71.47275 1.000 97.21477 286 VAL B CA 1
ATOM 9848 C C . VAL B 1 286 ? 27.37322 93.21247 69.96470 1.000 97.93081 286 VAL B C 1
ATOM 9849 O O . VAL B 1 286 ? 27.36124 92.08840 69.44718 1.000 98.81278 286 VAL B O 1
ATOM 9862 N N . VAL B 1 287 ? 27.54916 94.32762 69.24802 1.000 97.61072 287 VAL B N 1
ATOM 9863 C CA . VAL B 1 287 ? 27.77139 94.26764 67.80503 1.000 98.24931 287 VAL B CA 1
ATOM 9864 C C . VAL B 1 287 ? 29.10068 93.59170 67.50474 1.000 96.65149 287 VAL B C 1
ATOM 9865 O O . VAL B 1 287 ? 29.24411 92.91477 66.47891 1.000 97.47769 287 VAL B O 1
ATOM 9878 N N . LEU B 1 288 ? 30.08962 93.75476 68.38804 1.000 96.26574 288 LEU B N 1
ATOM 9879 C CA . LEU B 1 288 ? 31.37710 93.09217 68.19117 1.000 94.74687 288 LEU B CA 1
ATOM 9880 C C . LEU B 1 288 ? 31.22205 91.58113 68.10994 1.000 95.79209 288 LEU B C 1
ATOM 9881 O O . LEU B 1 288 ? 31.58230 90.99456 67.07537 1.000 96.31726 288 LEU B O 1
ATOM 9897 N N . PRO B 1 289 ? 30.72267 90.88968 69.14114 1.000 95.95324 289 PRO B N 1
ATOM 9898 C CA . PRO B 1 289 ? 30.58947 89.42659 69.01761 1.000 97.06679 289 PRO B CA 1
ATOM 9899 C C . PRO B 1 289 ? 29.76590 89.00916 67.81374 1.000 99.38150 289 PRO B C 1
ATOM 9900 O O . PRO B 1 289 ? 29.99647 87.92315 67.26626 1.000 100.06617 289 PRO B O 1
ATOM 9911 N N . PHE B 1 290 ? 28.79945 89.82932 67.38888 1.000 99.08094 290 PHE B N 1
ATOM 9912 C CA . PHE B 1 290 ? 28.03813 89.49346 66.19082 1.000 101.27847 290 PHE B CA 1
ATOM 9913 C C . PHE B 1 290 ? 28.94780 89.39109 64.96873 1.000 100.83319 290 PHE B C 1
ATOM 9914 O O . PHE B 1 290 ? 28.83571 88.44592 64.17981 1.000 102.12863 290 PHE B O 1
ATOM 9931 N N . PHE B 1 291 ? 29.85066 90.36455 64.77993 1.000 99.44660 291 PHE B N 1
ATOM 9932 C CA . PHE B 1 291 ? 30.68714 90.34243 63.57975 1.000 99.17513 291 PHE B CA 1
ATOM 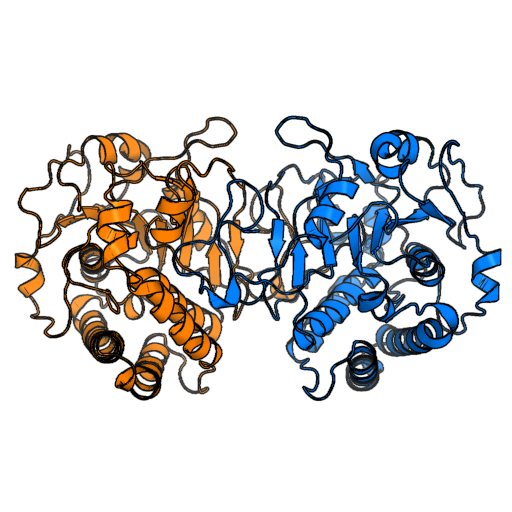9933 C C . PHE B 1 291 ? 31.86839 89.38132 63.68940 1.000 97.91926 291 PHE B C 1
ATOM 9934 O O . PHE B 1 291 ? 32.33762 88.87850 62.66078 1.000 98.39959 291 PHE B O 1
ATOM 9951 N N . GLU B 1 292 ? 32.38414 89.12265 64.89478 1.000 103.78586 292 GLU B N 1
ATOM 9952 C CA . GLU B 1 292 ? 33.26008 87.96299 65.04331 1.000 103.13695 292 GLU B CA 1
ATOM 9953 C C . GLU B 1 292 ? 32.51181 86.68420 64.69664 1.000 105.26835 292 GLU B C 1
ATOM 9954 O O . GLU B 1 292 ? 33.10682 85.71358 64.21176 1.000 105.47703 292 GLU B O 1
ATOM 9966 N N . SER B 1 293 ? 31.19955 86.68764 64.91027 1.000 101.57628 293 SER B N 1
ATOM 9967 C CA . SER B 1 293 ? 30.32316 85.56154 64.64707 1.000 103.78068 293 SER B CA 1
ATOM 9968 C C . SER B 1 293 ? 29.69736 85.63767 63.26188 1.000 105.68743 293 SER B C 1
ATOM 9969 O O . SER B 1 293 ? 28.66596 84.99860 63.01931 1.000 107.79805 293 SER B O 1
ATOM 9977 N N . LEU B 1 294 ? 30.27004 86.43433 62.36292 1.000 103.52446 294 LEU B N 1
ATOM 9978 C CA . LEU B 1 294 ? 29.77404 86.53878 60.99843 1.000 105.28075 294 LEU B CA 1
ATOM 9979 C C . LEU B 1 294 ? 30.79499 85.89164 60.06401 1.000 105.05701 294 LEU B C 1
ATOM 9980 O O . LEU B 1 294 ? 31.50577 86.56468 59.32092 1.000 104.31805 294 LEU B O 1
ATOM 9996 N N . LYS B 1 295 ? 30.79097 84.55808 60.04486 1.000 109.48569 295 LYS B N 1
ATOM 9997 C CA . LYS B 1 295 ? 31.56663 83.75277 59.10221 1.000 109.81738 295 LYS B CA 1
ATOM 9998 C C . LYS B 1 295 ? 30.50780 83.18706 58.16312 1.000 112.46350 295 LYS B C 1
ATOM 9999 O O . LYS B 1 295 ? 29.74127 82.29508 58.54086 1.000 113.81064 295 LYS B O 1
ATOM 10018 N N . LEU B 1 296 ? 30.48096 83.71795 56.94293 1.000 109.46866 296 LEU B N 1
ATOM 10019 C CA . LEU B 1 296 ? 29.37787 83.53805 56.01242 1.000 111.92432 296 LEU B CA 1
ATOM 10020 C C . LEU B 1 296 ? 29.38585 82.19879 55.29329 1.000 113.51645 296 LEU B C 1
ATOM 10021 O O . LEU B 1 296 ? 30.43532 81.59794 55.05197 1.000 112.80626 296 LEU B O 1
ATOM 10037 N N . SER B 1 297 ? 28.17924 81.75460 54.93858 1.000 115.54522 297 SER B N 1
ATOM 10038 C CA . SER B 1 297 ? 27.97857 80.58829 54.09013 1.000 117.45957 297 SER B CA 1
ATOM 10039 C C . SER B 1 297 ? 28.51850 80.87392 52.69034 1.000 117.87356 297 SER B C 1
ATOM 10040 O O . SER B 1 297 ? 28.51794 82.01434 52.22178 1.000 117.52029 297 SER B O 1
ATOM 10048 N N . SER B 1 298 ? 28.95097 79.81281 52.01206 1.000 118.57820 298 SER B N 1
ATOM 10049 C CA . SER B 1 298 ? 29.70986 79.94115 50.77199 1.000 118.77843 298 SER B CA 1
ATOM 10050 C C . SER B 1 298 ? 28.94514 80.47706 49.56525 1.000 120.59347 298 SER B C 1
ATOM 10051 O O . SER B 1 298 ? 29.59087 80.95397 48.62543 1.000 120.45600 298 SER B O 1
ATOM 10059 N N . THR B 1 299 ? 27.61593 80.41629 49.54073 1.000 122.17334 299 THR B N 1
ATOM 10060 C CA . THR B 1 299 ? 26.92413 80.67224 48.27737 1.000 124.20314 299 THR B CA 1
ATOM 10061 C C . THR B 1 299 ? 27.05960 82.11532 47.78332 1.000 123.57260 299 THR B C 1
ATOM 10062 O O . THR B 1 299 ? 27.21536 82.33934 46.57621 1.000 124.55101 299 THR B O 1
ATOM 10073 N N . SER B 1 300 ? 27.00589 83.10615 48.67075 1.000 122.04867 300 SER B N 1
ATOM 10074 C CA . SER B 1 300 ? 26.93736 84.49239 48.21089 1.000 121.78227 300 SER B CA 1
ATOM 10075 C C . SER B 1 300 ? 28.24154 84.93651 47.55143 1.000 120.56923 300 SER B C 1
ATOM 10076 O O . SER B 1 300 ? 29.30378 84.91193 48.18065 1.000 118.54379 300 SER B O 1
ATOM 10084 N N . VAL B 1 301 ? 28.14645 85.37037 46.29393 1.000 121.86727 301 VAL B N 1
ATOM 10085 C CA . VAL B 1 301 ? 29.30351 85.84239 45.53600 1.000 121.05866 301 VAL B CA 1
ATOM 10086 C C . VAL B 1 301 ? 29.07167 87.18075 44.85102 1.000 121.45763 301 VAL B C 1
ATOM 10087 O O . VAL B 1 301 ? 30.04642 87.83268 44.44092 1.000 120.45571 301 VAL B O 1
ATOM 10100 N N . THR B 1 302 ? 27.83763 87.64393 44.68617 1.000 122.95697 302 THR B N 1
ATOM 10101 C CA . THR B 1 302 ? 27.58651 89.00290 44.23470 1.000 123.19345 302 THR B CA 1
ATOM 10102 C C . THR B 1 302 ? 27.54928 89.88913 45.47048 1.000 121.38093 302 THR B C 1
ATOM 10103 O O . THR B 1 302 ? 27.33919 89.41295 46.58714 1.000 120.54814 302 THR B O 1
ATOM 10114 N N . VAL B 1 303 ? 27.76932 91.18878 45.27642 1.000 120.81348 303 VAL B N 1
ATOM 10115 C CA . VAL B 1 303 ? 27.60709 92.11025 46.39776 1.000 119.35030 303 VAL B CA 1
ATOM 10116 C C . VAL B 1 303 ? 26.21384 91.95798 46.99606 1.000 120.56193 303 VAL B C 1
ATOM 10117 O O . VAL B 1 303 ? 26.04797 91.82740 48.21435 1.000 119.45824 303 VAL B O 1
ATOM 10130 N N . GLU B 1 304 ? 25.18758 91.95451 46.13934 1.000 122.94151 304 GLU B N 1
ATOM 10131 C CA . GLU B 1 304 ? 23.81509 91.89051 46.63852 1.000 124.29843 304 GLU B CA 1
ATOM 10132 C C . GLU B 1 304 ? 23.54454 90.57263 47.36208 1.000 124.35831 304 GLU B C 1
ATOM 10133 O O . GLU B 1 304 ? 22.79363 90.53667 48.34775 1.000 124.38575 304 GLU B O 1
ATOM 10145 N N . ASP B 1 305 ? 24.13913 89.47295 46.88985 1.000 124.48581 305 ASP B N 1
ATOM 10146 C CA . ASP B 1 305 ? 23.98006 88.21133 47.60906 1.000 124.47485 305 ASP B CA 1
ATOM 10147 C C . ASP B 1 305 ? 24.47985 88.34462 49.04259 1.000 122.18546 305 ASP B C 1
ATOM 10148 O O . ASP B 1 305 ? 23.81494 87.90232 49.98778 1.000 122.35640 305 ASP B O 1
ATOM 10157 N N . CYS B 1 306 ? 25.65297 88.95794 49.22146 1.000 121.87743 306 CYS B N 1
ATOM 10158 C CA . CYS B 1 306 ? 26.20149 89.12865 50.55999 1.000 119.62736 306 CYS B CA 1
ATOM 10159 C C . CYS B 1 306 ? 25.27994 90.00536 51.39532 1.000 119.66438 306 CYS B C 1
ATOM 10160 O O . CYS B 1 306 ? 25.05699 89.73255 52.58079 1.000 118.91602 306 CYS B O 1
ATOM 10168 N N . VAL B 1 307 ? 24.74207 91.07002 50.79490 1.000 119.22976 307 VAL B N 1
ATOM 10169 C CA . VAL B 1 307 ? 23.69974 91.84258 51.46065 1.000 119.76905 307 VAL B CA 1
ATOM 10170 C C . VAL B 1 307 ? 22.51246 90.93912 51.77554 1.000 121.56917 307 VAL B C 1
ATOM 10171 O O . VAL B 1 307 ? 22.03533 90.88001 52.91527 1.000 121.21980 307 VAL B O 1
ATOM 10184 N N . LYS B 1 308 ? 22.03133 90.20840 50.76262 1.000 123.16122 308 LYS B N 1
ATOM 10185 C CA . LYS B 1 308 ? 20.88932 89.31369 50.93784 1.000 125.08823 308 LYS B CA 1
ATOM 10186 C C . LYS B 1 308 ? 21.12551 88.36531 52.11201 1.000 124.03406 308 LYS B C 1
ATOM 10187 O O . LYS B 1 308 ? 20.28082 88.23512 53.00576 1.000 124.57624 308 LYS B O 1
ATOM 10206 N N . GLU B 1 309 ? 22.28854 87.70136 52.12877 1.000 122.57857 309 GLU B N 1
ATOM 10207 C CA . GLU B 1 309 ? 22.60692 86.76894 53.20827 1.000 121.56874 309 GLU B CA 1
ATOM 10208 C C . GLU B 1 309 ? 22.73513 87.49861 54.53946 1.000 119.78569 309 GLU B C 1
ATOM 10209 O O . GLU B 1 309 ? 22.34226 86.97058 55.58538 1.000 119.74130 309 GLU B O 1
ATOM 10221 N N . LEU B 1 310 ? 23.29100 88.71275 54.52194 1.000 119.50564 310 LEU B N 1
ATOM 10222 C CA . LEU B 1 310 ? 23.57908 89.41043 55.76965 1.000 117.61446 310 LEU B CA 1
ATOM 10223 C C . LEU B 1 310 ? 22.30493 89.89396 56.45195 1.000 118.75943 310 LEU B C 1
ATOM 10224 O O . LEU B 1 310 ? 22.17620 89.76327 57.67590 1.000 117.98845 310 LEU B O 1
ATOM 10240 N N . THR B 1 311 ? 21.35048 90.46223 55.69521 1.000 119.57153 311 THR B N 1
ATOM 10241 C CA . THR B 1 311 ? 20.17154 91.01292 56.36412 1.000 120.66023 311 THR B CA 1
ATOM 10242 C C . THR B 1 311 ? 19.47331 89.92936 57.18244 1.000 121.58587 311 THR B C 1
ATOM 10243 O O . THR B 1 311 ? 18.93022 90.19799 58.26199 1.000 121.51764 311 THR B O 1
ATOM 10254 N N . SER B 1 312 ? 19.45048 88.69676 56.66536 1.000 122.54813 312 SER B N 1
ATOM 10255 C CA . SER B 1 312 ? 18.86768 87.59050 57.41868 1.000 123.44863 312 SER B CA 1
ATOM 10256 C C . SER B 1 312 ? 19.64929 87.33693 58.70143 1.000 121.30684 312 SER B C 1
ATOM 10257 O O . SER B 1 312 ? 19.07537 87.29476 59.79532 1.000 121.47304 312 SER B O 1
ATOM 10265 N N . ILE B 1 313 ? 20.96871 87.16695 58.58296 1.000 120.55154 313 ILE B N 1
ATOM 10266 C CA . ILE B 1 313 ? 21.80238 86.87713 59.74607 1.000 118.47868 313 ILE B CA 1
ATOM 10267 C C . ILE B 1 313 ? 21.77605 88.02635 60.74189 1.000 117.14935 313 ILE B C 1
ATOM 10268 O O . ILE B 1 313 ? 21.91460 87.80481 61.95049 1.000 116.16375 313 ILE B O 1
ATOM 10284 N N . VAL B 1 314 ? 21.60346 89.26188 60.27112 1.000 117.67795 314 VAL B N 1
ATOM 10285 C CA . VAL B 1 314 ? 21.38790 90.36329 61.20297 1.000 116.81150 314 VAL B CA 1
ATOM 10286 C C . VAL B 1 314 ? 20.01716 90.24684 61.86149 1.000 118.68480 314 VAL B C 1
ATOM 10287 O O . VAL B 1 314 ? 19.88679 90.33394 63.08851 1.000 118.02085 314 VAL B O 1
ATOM 10300 N N . LYS B 1 315 ? 18.97004 90.07258 61.04917 1.000 119.38468 315 LYS B N 1
ATOM 10301 C CA . LYS B 1 315 ? 17.60310 90.09077 61.56544 1.000 121.38473 315 LYS B CA 1
ATOM 10302 C C . LYS B 1 315 ? 17.35177 88.96537 62.56762 1.000 121.69088 315 LYS B C 1
ATOM 10303 O O . LYS B 1 315 ? 16.71957 89.19040 63.60501 1.000 122.05456 315 LYS B O 1
ATOM 10322 N N . GLU B 1 316 ? 17.83469 87.75203 62.29163 1.000 121.63705 316 GLU B N 1
ATOM 10323 C CA . GLU B 1 316 ? 17.54355 86.65065 63.20610 1.000 122.16413 316 GLU B CA 1
ATOM 10324 C C . GLU B 1 316 ? 18.40697 86.74970 64.46470 1.000 119.82604 316 GLU B C 1
ATOM 10325 O O . GLU B 1 316 ? 17.90727 86.55751 65.57741 1.000 120.16795 316 GLU B O 1
ATOM 10337 N N . LYS B 1 317 ? 19.70464 87.05017 64.32352 1.000 118.76482 317 LYS B N 1
ATOM 10338 C CA . LYS B 1 317 ? 20.58646 87.06293 65.49276 1.000 116.52513 317 LYS B CA 1
ATOM 10339 C C . LYS B 1 317 ? 20.40740 88.34480 66.31077 1.000 115.62056 317 LYS B C 1
ATOM 10340 O O . LYS B 1 317 ? 20.14279 88.28524 67.51783 1.000 115.41741 317 LYS B O 1
ATOM 10359 N N . LEU B 1 318 ? 20.54178 89.51803 65.67920 1.000 115.54398 318 LEU B N 1
ATOM 10360 C CA . LEU B 1 318 ? 20.47227 90.76906 66.42954 1.000 114.59152 318 LEU B CA 1
ATOM 10361 C C . LEU B 1 318 ? 19.05808 91.32464 66.57758 1.000 116.74680 318 LEU B C 1
ATOM 10362 O O . LEU B 1 318 ? 18.81004 92.10210 67.50798 1.000 116.31346 318 LEU B O 1
ATOM 10378 N N . GLY B 1 319 ? 18.13697 90.95669 65.68967 1.000 117.42328 319 GLY B N 1
ATOM 10379 C CA . GLY B 1 319 ? 16.81166 91.52806 65.66344 1.000 119.59515 319 GLY B CA 1
ATOM 10380 C C . GLY B 1 319 ? 16.13926 91.62241 67.01817 1.000 120.04133 319 GLY B C 1
ATOM 10381 O O . GLY B 1 319 ? 15.67097 92.68931 67.42598 1.000 120.26494 319 GLY B O 1
ATOM 10385 N N . PRO B 1 320 ? 16.04447 90.49890 67.73422 1.000 120.34238 320 PRO B N 1
ATOM 10386 C CA . PRO B 1 320 ? 15.34628 90.51265 69.03202 1.000 121.01444 320 PRO B CA 1
ATOM 10387 C C . PRO B 1 320 ? 16.10996 91.19253 70.16042 1.000 118.71044 320 PRO B C 1
ATOM 10388 O O . PRO B 1 320 ? 15.56854 91.29872 71.26768 1.000 119.20849 320 PRO B O 1
ATOM 10399 N N . GLN B 1 321 ? 17.33857 91.66054 69.93769 1.000 118.11381 321 GLN B N 1
ATOM 10400 C CA . GLN B 1 321 ? 18.09590 92.25319 71.03503 1.000 115.89801 321 GLN B CA 1
ATOM 10401 C C . GLN B 1 321 ? 17.75307 93.71926 71.27699 1.000 115.81231 321 GLN B C 1
ATOM 10402 O O . GLN B 1 321 ? 17.83302 94.18225 72.42109 1.000 114.94751 321 GLN B O 1
ATOM 10416 N N . ASN B 1 322 ? 17.37039 94.46332 70.24092 1.000 115.28647 322 ASN B N 1
ATOM 10417 C CA . ASN B 1 322 ? 17.03949 95.86850 70.44113 1.000 115.32968 322 ASN B CA 1
ATOM 10418 C C . ASN B 1 322 ? 16.30994 96.40772 69.22263 1.000 117.18022 322 ASN B C 1
ATOM 10419 O O . ASN B 1 322 ? 16.53151 95.95182 68.09821 1.000 117.49348 322 ASN B O 1
ATOM 10430 N N . ALA B 1 323 ? 15.43796 97.38928 69.46877 1.000 118.09803 323 ALA B N 1
ATOM 10431 C CA . ALA B 1 323 ? 14.65316 97.98185 68.39139 1.000 120.04139 323 ALA B CA 1
ATOM 10432 C C . ALA B 1 323 ? 15.54420 98.49429 67.26926 1.000 118.80440 323 ALA B C 1
ATOM 10433 O O . ALA B 1 323 ? 15.22453 98.32787 66.08646 1.000 120.13932 323 ALA B O 1
ATOM 10440 N N . ILE B 1 324 ? 16.66722 99.12686 67.61982 1.000 117.76422 324 ILE B N 1
ATOM 10441 C CA . ILE B 1 324 ? 17.52509 99.72734 66.60768 1.000 116.62531 324 ILE B CA 1
ATOM 10442 C C . ILE B 1 324 ? 18.04431 98.68201 65.62976 1.000 116.48852 324 ILE B C 1
ATOM 10443 O O . ILE B 1 324 ? 18.38764 99.02052 64.49089 1.000 116.53511 324 ILE B O 1
ATOM 10459 N N . PHE B 1 325 ? 18.12358 97.41365 66.04713 1.000 117.52917 325 PHE B N 1
ATOM 10460 C CA . PHE B 1 325 ? 18.68558 96.38794 65.17421 1.000 117.33963 325 PHE B CA 1
ATOM 10461 C C . PHE B 1 325 ? 17.65844 95.90079 64.15356 1.000 120.00549 325 PHE B C 1
ATOM 10462 O O . PHE B 1 325 ? 17.91564 95.92129 62.94461 1.000 120.34341 325 PHE B O 1
ATOM 10479 N N . ALA B 1 326 ? 16.49306 95.44550 64.62255 1.000 119.38328 326 ALA B N 1
ATOM 10480 C CA . ALA B 1 326 ? 15.42131 95.06357 63.70648 1.000 122.06243 326 ALA B CA 1
ATOM 10481 C C . ALA B 1 326 ? 15.06233 96.21866 62.78235 1.000 123.00001 326 ALA B C 1
ATOM 10482 O O . ALA B 1 326 ? 14.96959 96.05271 61.56112 1.000 124.02811 326 ALA B O 1
ATOM 10489 N N . LYS B 1 327 ? 14.85758 97.40529 63.35564 1.000 122.72479 327 LYS B N 1
ATOM 10490 C CA . LYS B 1 327 ? 14.58344 98.59343 62.55764 1.000 123.52043 327 LYS B CA 1
ATOM 10491 C C . LYS B 1 327 ? 15.70230 98.88087 61.56644 1.000 122.05595 327 LYS B C 1
ATOM 10492 O O . LYS B 1 327 ? 15.45235 99.51506 60.53579 1.000 123.15368 327 LYS B O 1
ATOM 10511 N N . ALA B 1 328 ? 16.92348 98.41931 61.84740 1.000 120.83072 328 ALA B N 1
ATOM 10512 C CA . ALA B 1 328 ? 18.02111 98.59429 60.90438 1.000 119.50960 328 ALA B CA 1
ATOM 10513 C C . ALA B 1 328 ? 18.02551 97.51586 59.82427 1.000 120.54513 328 ALA B C 1
ATOM 10514 O O . ALA B 1 328 ? 18.30862 97.81131 58.65760 1.000 120.90300 328 ALA B O 1
ATOM 10521 N N . ALA B 1 329 ? 17.73888 96.26097 60.18762 1.000 120.86513 329 ALA B N 1
ATOM 10522 C CA . ALA B 1 329 ? 17.68110 95.20691 59.17819 1.000 122.01631 329 ALA B CA 1
ATOM 10523 C C . ALA B 1 329 ? 16.57472 95.48043 58.16590 1.000 124.66406 329 ALA B C 1
ATOM 10524 O O . ALA B 1 329 ? 16.74860 95.25310 56.96172 1.000 125.37171 329 ALA B O 1
ATOM 10531 N N . ASP B 1 330 ? 15.42491 95.96630 58.63838 1.000 125.31029 330 ASP B N 1
ATOM 10532 C CA . ASP B 1 330 ? 14.36178 96.37981 57.72832 1.000 127.82783 330 ASP B CA 1
ATOM 10533 C C . ASP B 1 330 ? 14.83208 97.52153 56.83807 1.000 127.43941 330 ASP B C 1
ATOM 10534 O O . ASP B 1 330 ? 14.47163 97.59162 55.65725 1.000 129.02928 330 ASP B O 1
ATOM 10543 N N . ALA B 1 331 ? 15.63729 98.43213 57.39084 1.000 125.45098 331 ALA B N 1
ATOM 10544 C CA . ALA B 1 331 ? 16.18024 99.51721 56.58255 1.000 124.98143 331 ALA B CA 1
ATOM 10545 C C . ALA B 1 331 ? 17.21388 99.00407 55.58369 1.000 124.08783 331 ALA B C 1
ATOM 10546 O O . ALA B 1 331 ? 17.38604 99.59874 54.51310 1.000 124.65491 331 ALA B O 1
ATOM 10553 N N . MET B 1 332 ? 17.92132 97.91843 55.91478 1.000 124.23194 332 MET B N 1
ATOM 10554 C CA . MET B 1 332 ? 18.83694 97.31717 54.94923 1.000 123.64449 332 MET B CA 1
ATOM 10555 C C . MET B 1 332 ? 18.08524 96.74452 53.74832 1.000 126.10068 332 MET B C 1
ATOM 10556 O O . MET B 1 332 ? 18.53409 96.88986 52.60504 1.000 126.38265 332 MET B O 1
ATOM 10570 N N . GLU B 1 333 ? 16.94123 96.08409 53.98134 1.000 126.43623 333 GLU B N 1
ATOM 10571 C CA . GLU B 1 333 ? 16.15833 95.54216 52.86730 1.000 128.88184 333 GLU B CA 1
ATOM 10572 C C . GLU B 1 333 ? 15.52590 96.65517 52.05413 1.000 130.46835 333 GLU B C 1
ATOM 10573 O O . GLU B 1 333 ? 15.55072 96.60909 50.82088 1.000 131.57804 333 GLU B O 1
ATOM 10585 N N . GLU B 1 334 ? 14.95756 97.65465 52.72285 1.000 130.67566 334 GLU B N 1
ATOM 10586 C CA . GLU B 1 334 ? 14.42665 98.80315 52.00955 1.000 132.09294 334 GLU B CA 1
ATOM 10587 C C . GLU B 1 334 ? 15.51369 99.51305 51.21794 1.000 130.86602 334 GLU B C 1
ATOM 10588 O O . GLU B 1 334 ? 15.25268 100.02908 50.12690 1.000 132.32052 334 GLU B O 1
ATOM 10600 N N . TRP B 1 335 ? 16.73304 99.58435 51.76120 1.000 128.25848 335 TRP B N 1
ATOM 10601 C CA . TRP B 1 335 ? 17.82489 100.17470 50.99292 1.000 127.11380 335 TRP B CA 1
ATOM 10602 C C . TRP B 1 335 ? 18.21278 99.28278 49.82165 1.000 127.73685 335 TRP B C 1
ATOM 10603 O O . TRP B 1 335 ? 18.55264 99.78195 48.74270 1.000 128.25006 335 TRP B O 1
ATOM 10624 N N . THR B 1 336 ? 18.16331 97.95940 50.00819 1.000 128.04459 336 THR B N 1
ATOM 10625 C CA . THR B 1 336 ? 18.44353 97.05803 48.89606 1.000 128.86643 336 THR B CA 1
ATOM 10626 C C . THR B 1 336 ? 17.48250 97.31827 47.74408 1.000 131.56214 336 THR B C 1
ATOM 10627 O O . THR B 1 336 ? 17.88381 97.32993 46.57544 1.000 132.15761 336 THR B O 1
ATOM 10638 N N . LYS B 1 337 ? 16.20264 97.52153 48.05908 1.000 133.05073 337 LYS B N 1
ATOM 10639 C CA . LYS B 1 337 ? 15.23790 97.93542 47.04773 1.000 135.63483 337 LYS B CA 1
ATOM 10640 C C . LYS B 1 337 ? 15.67168 99.25845 46.42357 1.000 135.44309 337 LYS B C 1
ATOM 10641 O O . LYS B 1 337 ? 15.73993 99.39145 45.19573 1.000 136.64462 337 LYS B O 1
ATOM 10660 N N . LEU B 1 338 ? 15.95463 100.25938 47.27014 1.000 134.01543 338 LEU B N 1
ATOM 10661 C CA . LEU B 1 338 ? 16.31932 101.58525 46.78249 1.000 133.88741 338 LEU B CA 1
ATOM 10662 C C . LEU B 1 338 ? 17.51098 101.54092 45.83665 1.000 132.97953 338 LEU B C 1
ATOM 10663 O O . LEU B 1 338 ? 17.57393 102.33647 44.89262 1.000 133.94315 338 LEU B O 1
ATOM 10679 N N . TRP B 1 339 ? 18.46655 100.63598 46.06445 1.000 131.22795 339 TRP B N 1
ATOM 10680 C CA . TRP B 1 339 ? 19.59786 100.54663 45.14661 1.000 130.50487 339 TRP B CA 1
ATOM 10681 C C . TRP B 1 339 ? 19.18677 99.93878 43.81261 1.000 132.72217 339 TRP B C 1
ATOM 10682 O O . TRP B 1 339 ? 19.53801 100.45701 42.74619 1.000 133.43151 339 TRP B O 1
ATOM 10703 N N . LYS B 1 340 ? 18.45010 98.82936 43.85329 1.000 133.89036 340 LYS B N 1
ATOM 10704 C CA . LYS B 1 340 ? 17.92401 98.25002 42.62562 1.000 136.18653 340 LYS B CA 1
ATOM 10705 C C . LYS B 1 340 ? 17.03143 99.23967 41.88869 1.000 138.36231 340 LYS B C 1
ATOM 10706 O O . LYS B 1 340 ? 16.98118 99.22241 40.65362 1.000 139.92403 340 LYS B O 1
ATOM 10725 N N . SER B 1 341 ? 16.32983 100.10576 42.62075 1.000 138.56657 341 SER B N 1
ATOM 10726 C CA . SER B 1 341 ? 15.33834 100.98757 42.02004 1.000 140.84261 341 SER B CA 1
ATOM 10727 C C . SER B 1 341 ? 15.88462 102.33237 41.54613 1.000 140.55919 341 SER B C 1
ATOM 10728 O O . SER B 1 341 ? 15.61917 102.73355 40.41249 1.000 142.37644 341 SER B O 1
ATOM 10736 N N . HIS B 1 342 ? 16.65303 103.03006 42.38128 1.000 138.36897 342 HIS B N 1
ATOM 10737 C CA . HIS B 1 342 ? 17.07362 104.40123 42.12678 1.000 138.10900 342 HIS B CA 1
ATOM 10738 C C . HIS B 1 342 ? 18.58178 104.54611 42.03639 1.000 135.86734 342 HIS B C 1
ATOM 10739 O O . HIS B 1 342 ? 19.05209 105.53313 41.46369 1.000 135.96193 342 HIS B O 1
ATOM 10753 N N . GLY B 1 343 ? 19.34538 103.62224 42.61374 1.000 133.91180 343 GLY B N 1
ATOM 10754 C CA . GLY B 1 343 ? 20.78902 103.71139 42.61534 1.000 131.72821 343 GLY B CA 1
ATOM 10755 C C . GLY B 1 343 ? 21.34492 103.04524 41.37024 1.000 132.44867 343 GLY B C 1
ATOM 10756 O O . GLY B 1 343 ? 22.46191 103.35557 40.94134 1.000 131.39931 343 GLY B O 1
ATOM 10760 N N . ALA B 1 344 ? 20.56783 102.14116 40.76754 1.000 134.77518 344 ALA B N 1
ATOM 10761 C CA . ALA B 1 344 ? 21.09522 101.27047 39.72227 1.000 135.35351 344 ALA B CA 1
ATOM 10762 C C . ALA B 1 344 ? 21.57791 102.08691 38.52056 1.000 136.26206 344 ALA B C 1
ATOM 10763 O O . ALA B 1 344 ? 21.07703 103.17828 38.23502 1.000 137.40225 344 ALA B O 1
ATOM 10770 N N . GLN B 1 345 ? 22.52323 101.50675 37.78414 1.000 136.68940 345 GLN B N 1
ATOM 10771 C CA . GLN B 1 345 ? 23.24998 102.19505 36.72623 1.000 137.17904 345 GLN B CA 1
ATOM 10772 C C . GLN B 1 345 ? 22.36570 102.56693 35.54568 1.000 140.06123 345 GLN B C 1
ATOM 10773 O O . GLN B 1 345 ? 21.37011 101.90221 35.24285 1.000 141.82169 345 GLN B O 1
ATOM 10787 N N . SER B 1 346 ? 22.75037 103.65945 34.88409 1.000 139.37166 346 SER B N 1
ATOM 10788 C CA . SER B 1 346 ? 22.13712 104.06646 33.62455 1.000 142.08006 346 SER B CA 1
ATOM 10789 C C . SER B 1 346 ? 23.06830 105.01824 32.85713 1.000 142.10288 346 SER B C 1
ATOM 10790 O O . SER B 1 346 ? 23.41964 104.74175 31.70591 1.000 143.36692 346 SER B O 1
ATOM 10798 N N . ALA B 1 347 ? 23.45789 106.14603 33.45735 1.000 134.09632 347 ALA B N 1
ATOM 10799 C CA . ALA B 1 347 ? 24.54001 106.96665 32.93585 1.000 134.09632 347 ALA B CA 1
ATOM 10800 C C . ALA B 1 347 ? 25.85392 106.19867 33.05499 1.000 134.09632 347 ALA B C 1
ATOM 10801 O O . ALA B 1 347 ? 26.84855 106.73258 33.51845 1.000 134.09632 347 ALA B O 1
#

Secondary structure (DSSP, 8-state):
---GGGEEEEEEE-SSB-HHHHHHHHHHHTTSEEEEEE-TT--S--B--SSSEE--B-HHHHHTTT-SS----GGGGHHHHHHH--SSEEEEE-TTEEE-B-TTS-B--HHHHHHHHHHS-B-TTS--TTSSTTSTT--PBTT--GGGGSPBPEEEEEEEEEES--B-HHHHHHH-S--B------EEEPPTT-B----TTEEEEEHHHHTTTS------SS---SGGG--HHHHHHHHHHHHHHHHT-EEEEEEEEEEEPPPPTTHHHHHHTT-THHHHHHHHHHHHHT----TT--SHHHHHHHHHHHIIIIIGGG-HHHHHHHHHHHHHHHHIIIII----/---GGGEEEEEEESSSB-HHHHHHHHHHHTTSEEEEEE-TT-SS--B---SSEE--B-HHHHTTS--TT---SGGGGHHHHHHH--SSEEEEEETTEEE-B-TTS-B--HHHHHHHHHHS-B-TTB--TTS-TTSTT--PBTT--GGGSSPBPEEEEEEEEEES--B-HHHHHHH-S--B------EEEPPTT------TTEEEEEHHHHTTT------S-S---SGGG--HHHHHHHHHHHHHHHHT-EEEEEEEEEEEPPPPTTHHHHHHTT-THHHHHHHHHHHHHT----TT--SHHHHHHHHHHHHHHHTGGG-HHHHHHHHHHHHHHHHIIIIIS---

Sequence (688 aa):
EIQDSEVDIVIAALQPNLTTFFEAWRPFFSRFHIIVVKDPDMAEELQIPTGFDLKVYTKSDMGVLGATSIDFSGHSCRYFGYLVSRKKYVISIDDNCLPAKDNGGLTVDAVAQHMSNLKTPATPFFFNTLYDPFRKGADFVRGYPFSLREGVECMLSCGLWLHNADYDPMTHVVKRNQRNTTYVDAVMTVPLGAMMPVSGINVAFNREVLGPVMFPALRLRKEGKHRWDTLEDVWNGLCAKVVCDRLRYGVKTGLPYVMRSDAEAGKALESLKEWEGVKVMDVVLPFFESLKLSSTSVTVEDCVKELTSIVKEKLGPQNAIFAKAADAMEEWTKLWKSHGAQSAEIQDSEVDIVIAALQPNLTTFFEAWRPFFSRFHIIVVKDPDMAEELQIPTGFDLKVYTKSDMGVLGATSIDFSGHSCRYFGYLVSRKKYVISIDDNCLPAKDNGGLTVDAVAQHMSNLKTPATPFFFNTLYDPFRKGADFVRGYPFSLREGVECMLSCGLWLHNADYDPMTHVVKRNQRNTTYVDAVMTVPLGAMMPVSGINVAFNREVLGPVMFPALRLRKEGKHRWDTLEDVWNGLCAKVVCDRLRYGVKTGLPYVMRSDAEAGKALESLKEWEGVKVMDVVLPFFESLKLSSTSVTVEDCVKELTSIVKEKLGPQNAIFAKAADAMEEWTKLWKSHGAQSA

InterPro domains:
  IPR004901 Reversibly glycosylated polypeptide [PIRSF016429] (4-346)
  IPR037595 Reversibly glycosylated polypeptide family [PF03214] (5-343)
  IPR037595 Reversibly glycosylated polypeptide family [PTHR31682] (4-342)

GO terms:
  GO:0005515 protein binding (F, IPI)

Solvent-accessible surface area: 25330 Å² total; per-residue (Å²): 170,12,118,56,78,54,1,3,0,0,0,2,0,32,87,48,71,0,57,104,7,0,82,38,0,61,85,27,0,48,114,7,44,0,4,0,0,36,1,18,67,17,93,109,117,34,85,33,21,118,63,30,80,50,107,52,35,44,122,86,49,9,51,130,24,47,28,124,61,16,56,15,4,1,7,5,0,12,12,7,0,1,2,42,0,118,58,59,22,0,0,0,0,3,11,32,0,54,21,0,125,31,102,57,39,124,65,19,36,0,0,35,44,0,14,38,2,11,104,20,48,0,12,4,46,4,12,6,5,9,4,7,8,82,44,191,9,5,4,12,1,0,5,3,0,44,64,28,49,152,22,20,88,3,6,3,0,1,0,2,0,23,55,3,0,1,4,2,0,51,8,23,55,95,103,193,123,39,52,7,113,23,25,4,48,0,2,6,11,0,6,75,53,9,20,0,0,6,4,4,0,0,1,0,0,5,0,6,22,0,0,17,1,12,1,8,7,4,54,36,66,111,73,10,60,48,8,2,8,6,0,12,5,1,1,0,2,2,0,0,6,21,0,0,26,85,27,138,56,0,1,0,0,0,10,0,1,0,65,15,41,64,38,106,103,52,58,8,82,104,2,34,166,96,18,116,0,49,152,11,6,50,40,1,10,61,9,10,96,69,14,187,12,43,83,113,11,106,67,18,95,51,0,3,115,42,3,3,43,30,0,112,129,81,1,6,119,102,78,72,23,4,37,115,1,0,70,5,0,57,28,0,12,157,18,15,110,88,83,0,42,58,109,98,129,7,131,60,87,42,1,1,2,0,0,0,0,32,95,30,56,1,54,89,4,0,80,34,1,64,92,32,2,47,122,7,42,0,2,0,3,37,4,19,61,17,92,94,132,26,94,29,35,101,66,26,78,38,107,68,39,47,113,91,56,28,57,102,76,64,21,135,43,21,46,16,3,1,10,1,0,6,8,7,0,0,5,43,2,118,56,71,8,0,6,0,5,1,10,56,0,49,23,1,156,37,93,61,54,123,81,19,38,2,2,40,48,0,16,49,4,4,79,28,41,0,11,2,32,2,9,5,2,9,5,15,9,82,42,191,12,7,3,13,2,1,4,4,0,50,75,31,45,165,17,35,79,0,10,2,0,3,2,2,1,22,66,4,0,0,3,2,0,62,8,29,51,80,94,188,114,44,70,3,109,37,21,5,46,0,2,4,12,0,4,71,58,10,24,0,1,6,4,4,0,0,0,0,0,6,8,79,23,0,0,14,0,10,0,5,1,2,30,30,47,104,96,16,71,58,15,2,6,5,0,3,4,0,3,2,2,2,0,2,5,25,2,0,21,65,25,131,80,0,4,2,1,0,13,0,1,0,59,14,46,60,35,122,100,45,56,9,94,93,8,41,157,92,19,89,1,48,136,7,8,40,46,1,16,70,8,9,122,52,11,193,33,71,96,116,8,113,73,22,66,44,1,1,133,27,5,9,62,46,0,74,141,90,3,10,115,99,67,79,31,6,35,77,0,0,57,0,0,58,14,0,17,140,9,23,110,68,65,0,47,137,87,99

B-factor: mean 86.09, std 13.46, range [65.21, 144.6]

Radius of gyration: 26.67 Å; Cα contacts (8 Å, |Δi|>4): 1428; chains: 2; bounding box: 81×64×52 Å

Foldseek 3Di:
DDDQAQEEAQEEDPDQELCVPCVQLVVQPLSHAYEYEYFAVDDDHHNHDDNHNYDYYYPVNVCVVVQPLFDCGAPNVSLVCLQQDQGFKYWYAYSQWGFDADPVRDTDSQNVVQVVQQVQAAQQADWQPQARQVPPPHHRDPPPDDVRVPHAGAFKEAEFEWFPGPDALVCDVPVDRDTHDDQDPHKHWHHALDADQRDNRTMMGGSQALSLLLFQALQPDDYDNDSNQDCSRSNSRLLVSLVCNLQVHIYMYYDDYIHRHDDDPPVSVVRVVRRPVVVVCVVVVVLSVPDHDDNVDHGPLSSLVRVLVSQCPPVCVVDVRSVSRSVRSVSSSVSCVVGHHDPD/DDDQAQEEEQEEPPDQELDVQCVQCVVLQAVHAYEYEYFQPDPDHHNYDDNHNYDYYYDVVVVVPVLPLDDCGAPNVSLVCLQQDQGFKYWYAYSQWGFDAAPVRDTDSQVVVQVVQQQAAAQQADFQPQFDQPPPPHHRDPPPDPVRRRHAGAFKEAEFEWFPGDDALVCVVVVPRDTHDDQDPHKHWNHAPDQDQRDNRGMMGGSQALSLLLFQAQQQDNDDHDPNRGRSRSVSRLLVRNLCNLQRHIHMYYDDYIYRDDDDPPVSVVSVVRRPPVVVVVVVVVLSVVPPDDNPDHGSVSSLVRVLVSQCVPVVVVDVRRNSRSVSSVSSNVSCVPRRDHDD